Protein AF-A0A2N1J7S9-F1 (afdb_monomer_lite)

Structure (mmCIF, N/CA/C/O backbone):
data_AF-A0A2N1J7S9-F1
#
_entry.id   AF-A0A2N1J7S9-F1
#
loop_
_atom_site.group_PDB
_atom_site.id
_atom_site.type_symbol
_atom_site.label_atom_id
_atom_site.label_alt_id
_atom_site.label_comp_id
_atom_site.label_asym_id
_atom_site.label_entity_id
_atom_site.label_seq_id
_atom_site.pdbx_PDB_ins_code
_atom_site.Cartn_x
_atom_site.Cartn_y
_atom_site.Cartn_z
_atom_site.occupancy
_atom_site.B_iso_or_equiv
_atom_site.auth_seq_id
_atom_site.auth_comp_id
_atom_site.auth_asym_id
_atom_site.auth_atom_id
_atom_site.pdbx_PDB_model_num
ATOM 1 N N . MET A 1 1 ? 6.006 -34.237 -59.323 1.00 45.25 1 MET A N 1
ATOM 2 C CA . MET A 1 1 ? 7.052 -34.774 -60.222 1.00 45.25 1 MET A CA 1
ATOM 3 C C . MET A 1 1 ? 7.988 -35.596 -59.354 1.00 45.25 1 MET A C 1
ATOM 5 O O . MET A 1 1 ? 8.296 -35.126 -58.267 1.00 45.25 1 MET A O 1
ATOM 9 N N . ALA A 1 2 ? 8.337 -36.825 -59.742 1.00 52.19 2 ALA A N 1
ATOM 10 C CA . ALA A 1 2 ? 9.244 -37.652 -58.941 1.00 52.19 2 ALA A CA 1
ATOM 11 C C . ALA A 1 2 ? 10.656 -37.026 -58.935 1.00 52.19 2 ALA A C 1
ATOM 13 O O . ALA A 1 2 ? 11.060 -36.474 -59.962 1.00 52.19 2 ALA A O 1
ATOM 14 N N . PRO A 1 3 ? 11.385 -37.046 -57.806 1.00 61.94 3 PRO A N 1
ATOM 15 C CA . PRO A 1 3 ? 12.729 -36.487 -57.740 1.00 61.94 3 PRO A CA 1
ATOM 16 C C . PRO A 1 3 ? 13.705 -37.330 -58.575 1.00 61.94 3 PRO A C 1
ATOM 18 O O . PRO A 1 3 ? 14.007 -38.477 -58.247 1.00 61.94 3 PRO A O 1
ATOM 21 N N . VAL A 1 4 ? 14.207 -36.735 -59.658 1.00 64.50 4 VAL A N 1
ATOM 22 C CA . VAL A 1 4 ? 15.243 -37.306 -60.527 1.00 64.50 4 VAL A CA 1
ATOM 23 C C . VAL A 1 4 ? 16.607 -37.095 -59.864 1.00 64.50 4 VAL A C 1
ATOM 25 O O . VAL A 1 4 ? 16.929 -35.988 -59.425 1.00 64.50 4 VAL A O 1
ATOM 28 N N . CYS A 1 5 ? 17.459 -38.120 -59.817 1.00 63.97 5 CYS A N 1
ATOM 29 C CA . CYS A 1 5 ? 18.820 -37.948 -59.309 1.00 63.97 5 CYS A CA 1
ATOM 30 C C . CYS A 1 5 ? 19.650 -37.037 -60.236 1.00 63.97 5 CYS A C 1
ATOM 32 O O . CYS A 1 5 ? 19.881 -37.380 -61.393 1.00 63.97 5 CYS A O 1
ATOM 34 N N . ALA A 1 6 ? 20.197 -35.934 -59.714 1.00 65.69 6 ALA A N 1
ATOM 35 C CA . ALA A 1 6 ? 21.016 -34.990 -60.488 1.00 65.69 6 ALA A CA 1
ATOM 36 C C . ALA A 1 6 ? 22.313 -35.589 -61.079 1.00 65.69 6 ALA A C 1
ATOM 38 O O . ALA A 1 6 ? 22.906 -34.998 -61.975 1.00 65.69 6 ALA A O 1
ATOM 39 N N . VAL A 1 7 ? 22.762 -36.751 -60.587 1.00 68.12 7 VAL A N 1
ATOM 40 C CA . VAL A 1 7 ? 24.029 -37.381 -61.004 1.00 68.12 7 VAL A CA 1
ATOM 41 C C . VAL A 1 7 ? 23.832 -38.458 -62.073 1.00 68.12 7 VAL A C 1
ATOM 43 O O . VAL A 1 7 ? 24.660 -38.584 -62.967 1.00 68.12 7 VAL A O 1
ATOM 46 N N . CYS A 1 8 ? 22.762 -39.252 -61.989 1.00 73.56 8 CYS A N 1
ATOM 47 C CA . CYS A 1 8 ? 22.524 -40.368 -62.919 1.00 73.56 8 CYS A CA 1
ATOM 48 C C . CYS A 1 8 ? 21.220 -40.251 -63.715 1.00 73.56 8 CYS A C 1
ATOM 50 O O . CYS A 1 8 ? 20.930 -41.122 -64.529 1.00 73.56 8 CYS A O 1
ATOM 52 N N . SER A 1 9 ? 20.443 -39.190 -63.484 1.00 72.12 9 SER A N 1
ATOM 53 C CA . SER A 1 9 ? 19.194 -38.881 -64.187 1.00 72.12 9 SER A CA 1
ATOM 54 C C . SER A 1 9 ? 18.124 -39.980 -64.113 1.00 72.12 9 SER A C 1
ATOM 56 O O . SER A 1 9 ? 17.222 -40.007 -64.943 1.00 72.12 9 SER A O 1
ATOM 58 N N . GLN A 1 10 ? 18.216 -40.882 -63.128 1.00 69.69 10 GLN A N 1
ATOM 59 C CA . GLN A 1 10 ? 17.237 -41.945 -62.889 1.00 69.69 10 GLN A CA 1
ATOM 60 C C . GLN A 1 10 ? 16.276 -41.596 -61.743 1.00 69.69 10 GLN A C 1
ATOM 62 O O . GLN A 1 10 ? 16.668 -40.967 -60.753 1.00 69.69 10 GLN A O 1
ATOM 67 N N . ASP A 1 11 ? 15.030 -42.059 -61.875 1.00 62.91 11 ASP A N 1
ATOM 68 C CA . ASP A 1 11 ? 13.913 -41.858 -60.937 1.00 62.91 11 ASP A CA 1
ATOM 69 C C . ASP A 1 11 ? 13.954 -42.864 -59.774 1.00 62.91 11 ASP A C 1
ATOM 71 O O . ASP A 1 11 ? 13.048 -43.673 -59.579 1.00 62.91 11 ASP A O 1
ATOM 75 N N . THR A 1 12 ? 15.054 -42.877 -59.018 1.00 61.03 12 THR A N 1
ATOM 76 C CA . THR A 1 12 ? 15.323 -43.921 -58.008 1.00 61.03 12 THR A CA 1
ATOM 77 C C . THR A 1 12 ? 15.793 -43.364 -56.661 1.00 61.03 12 THR A C 1
ATOM 79 O O . THR A 1 12 ? 16.623 -43.976 -55.975 1.00 61.03 12 THR A O 1
ATOM 82 N N . VAL A 1 13 ? 15.304 -42.181 -56.289 1.00 60.56 13 VAL A N 1
ATOM 83 C CA . VAL A 1 13 ? 15.578 -41.545 -54.993 1.00 60.56 13 VAL A CA 1
ATOM 84 C C . VAL A 1 13 ? 14.609 -42.099 -53.944 1.00 60.56 13 VAL A C 1
ATOM 86 O O . VAL A 1 13 ? 13.396 -42.053 -54.131 1.00 60.56 13 VAL A O 1
ATOM 89 N N . GLN A 1 14 ? 15.144 -42.662 -52.858 1.00 61.88 14 GLN A N 1
ATOM 90 C CA . GLN A 1 14 ? 14.356 -43.134 -51.716 1.00 61.88 14 GLN A CA 1
ATOM 91 C C . GLN A 1 14 ? 14.731 -42.329 -50.470 1.00 61.88 14 GLN A C 1
ATOM 93 O O . GLN A 1 14 ? 15.914 -42.200 -50.143 1.00 61.88 14 GLN A O 1
ATOM 98 N N . GLY A 1 15 ? 13.718 -41.822 -49.765 1.00 57.06 15 GLY A N 1
ATOM 99 C CA . GLY A 1 15 ? 13.907 -41.083 -48.521 1.00 57.06 15 GLY A CA 1
ATOM 100 C C . GLY A 1 15 ? 14.372 -41.994 -47.392 1.00 57.06 15 GLY A C 1
ATOM 101 O O . GLY A 1 15 ? 13.702 -42.967 -47.030 1.00 57.06 15 GLY A O 1
ATOM 102 N N . ALA A 1 16 ? 15.534 -41.692 -46.811 1.00 57.06 16 ALA A N 1
ATOM 103 C CA . ALA A 1 16 ? 16.027 -42.415 -45.651 1.00 57.06 16 ALA A CA 1
ATOM 104 C C . ALA A 1 16 ? 15.299 -41.915 -44.393 1.00 57.06 16 ALA A C 1
ATOM 106 O O . ALA A 1 16 ? 15.717 -40.952 -43.750 1.00 57.06 16 ALA A O 1
ATOM 107 N N . ALA A 1 17 ? 14.240 -42.628 -43.997 1.00 50.16 17 ALA A N 1
ATOM 108 C CA . ALA A 1 17 ? 13.321 -42.285 -42.900 1.00 50.16 17 ALA A CA 1
ATOM 109 C C . ALA A 1 17 ? 13.962 -41.983 -41.523 1.00 50.16 17 ALA A C 1
ATOM 111 O O . ALA A 1 17 ? 13.269 -41.561 -40.605 1.00 50.16 17 ALA A O 1
ATOM 112 N N . LYS A 1 18 ? 15.271 -42.206 -41.340 1.00 49.00 18 LYS A N 1
ATOM 113 C CA . LYS A 1 18 ? 15.984 -41.940 -40.079 1.00 49.00 18 LYS A CA 1
ATOM 114 C C . LYS A 1 18 ? 16.876 -40.693 -40.082 1.00 49.00 18 LYS A C 1
ATOM 116 O O . LYS A 1 18 ? 17.406 -40.377 -39.021 1.00 49.00 18 LYS A O 1
ATOM 121 N N . LYS A 1 19 ? 17.094 -40.010 -41.215 1.00 49.78 19 LYS A N 1
ATOM 122 C CA . LYS A 1 19 ? 18.044 -38.875 -41.288 1.00 49.78 19 LYS A CA 1
ATOM 123 C C . LYS A 1 19 ? 17.626 -37.703 -42.193 1.00 49.78 19 LYS A C 1
ATOM 125 O O . LYS A 1 19 ? 18.483 -36.872 -42.462 1.00 49.78 19 LYS A O 1
ATOM 130 N N . GLY A 1 20 ? 16.385 -37.640 -42.682 1.00 53.03 20 GLY A N 1
ATOM 131 C CA . GLY A 1 20 ? 15.904 -36.540 -43.551 1.00 53.03 20 GLY A CA 1
ATOM 132 C C . GLY A 1 20 ? 16.507 -36.513 -44.965 1.00 53.03 20 GLY A C 1
ATOM 133 O O . GLY A 1 20 ? 15.949 -35.946 -45.889 1.00 53.03 20 GLY A O 1
ATOM 134 N N . ALA A 1 21 ? 17.612 -37.221 -45.189 1.00 59.00 21 ALA A N 1
ATOM 135 C CA . ALA A 1 21 ? 18.292 -37.233 -46.471 1.00 59.00 21 ALA A CA 1
ATOM 136 C C . ALA A 1 21 ? 17.654 -38.182 -47.501 1.00 59.00 21 ALA A C 1
ATOM 138 O O . ALA A 1 21 ? 17.537 -39.394 -47.279 1.00 59.00 21 ALA A O 1
ATOM 139 N N . ASP A 1 22 ? 17.372 -37.634 -48.678 1.00 66.69 22 ASP A N 1
ATOM 140 C CA . ASP A 1 22 ? 17.048 -38.375 -49.890 1.00 66.69 22 ASP A CA 1
ATOM 141 C C . ASP A 1 22 ? 18.330 -38.912 -50.548 1.00 66.69 22 ASP A C 1
ATOM 143 O O . ASP A 1 22 ? 19.275 -38.169 -50.834 1.00 66.69 22 ASP A O 1
ATOM 147 N N . VAL A 1 23 ? 18.395 -40.227 -50.785 1.00 68.12 23 VAL A N 1
ATOM 148 C CA . VAL A 1 23 ? 19.580 -40.879 -51.369 1.00 68.12 23 VAL A CA 1
ATOM 149 C C . VAL A 1 23 ? 19.189 -41.657 -52.618 1.00 68.12 23 VAL A C 1
ATOM 151 O O . VAL A 1 23 ? 18.221 -42.420 -52.629 1.00 68.12 23 VAL A O 1
ATOM 154 N N . CYS A 1 24 ? 19.967 -41.495 -53.689 1.00 74.81 24 CYS A N 1
ATOM 155 C CA . CYS A 1 24 ? 19.794 -42.303 -54.889 1.00 74.81 24 CYS A CA 1
ATOM 156 C C . CYS A 1 24 ? 20.231 -43.750 -54.629 1.00 74.81 24 CYS A C 1
ATOM 158 O O . CYS A 1 24 ? 21.374 -44.011 -54.254 1.00 74.81 24 CYS A O 1
ATOM 160 N N . THR A 1 25 ? 19.343 -44.706 -54.885 1.00 71.38 25 THR A N 1
ATOM 161 C CA . THR A 1 25 ? 19.611 -46.136 -54.651 1.00 71.38 25 THR A CA 1
ATOM 162 C C . THR A 1 25 ? 20.641 -46.740 -55.614 1.00 71.38 25 THR A C 1
ATOM 164 O O . THR A 1 25 ? 21.247 -47.758 -55.288 1.00 71.38 25 THR A O 1
ATOM 167 N N . VAL A 1 26 ? 20.894 -46.095 -56.759 1.00 72.81 26 VAL A N 1
ATOM 168 C CA . VAL A 1 26 ? 21.809 -46.590 -57.803 1.00 72.81 26 VAL A CA 1
ATOM 169 C C . VAL A 1 26 ? 23.234 -46.074 -57.602 1.00 72.81 26 VAL A C 1
ATOM 171 O O . VAL A 1 26 ? 24.173 -46.861 -57.518 1.00 72.81 26 VAL A O 1
ATOM 174 N N . CYS A 1 27 ? 23.419 -44.757 -57.485 1.00 71.25 27 CYS A N 1
ATOM 175 C CA . CYS A 1 27 ? 24.753 -44.152 -57.370 1.00 71.25 27 CYS A CA 1
ATOM 176 C C . CYS A 1 27 ? 25.134 -43.733 -55.942 1.00 71.25 27 CYS A C 1
ATOM 178 O O . CYS A 1 27 ? 26.235 -43.232 -55.732 1.00 71.25 27 CYS A O 1
ATOM 180 N N . LYS A 1 28 ? 24.238 -43.918 -54.959 1.00 69.00 28 LYS A N 1
ATOM 181 C CA . LYS A 1 28 ? 24.407 -43.507 -53.551 1.00 69.00 28 LYS A CA 1
ATOM 182 C C . LYS A 1 28 ? 24.699 -42.016 -53.341 1.00 69.00 28 LYS A C 1
ATOM 184 O O . LYS A 1 28 ? 25.096 -41.620 -52.247 1.00 69.00 28 LYS A O 1
ATOM 189 N N . ALA A 1 29 ? 24.486 -41.185 -54.360 1.00 62.78 29 ALA A N 1
ATOM 190 C CA . ALA A 1 29 ? 24.597 -39.741 -54.228 1.00 62.78 29 ALA A CA 1
ATOM 191 C C . ALA A 1 29 ? 23.461 -39.210 -53.340 1.00 62.78 29 ALA A C 1
ATOM 193 O O . ALA A 1 29 ? 22.297 -39.581 -53.520 1.00 62.78 29 ALA A O 1
ATOM 194 N N . LEU A 1 30 ? 23.822 -38.347 -52.389 1.00 59.28 30 LEU A N 1
ATOM 195 C CA . LEU A 1 30 ? 22.884 -37.576 -51.579 1.00 59.28 30 LEU A CA 1
ATOM 196 C C . LEU A 1 30 ? 22.210 -36.525 -52.464 1.00 59.28 30 LEU A C 1
ATOM 198 O O . LEU A 1 30 ? 22.885 -35.668 -53.035 1.00 59.28 30 LEU A O 1
ATOM 202 N N . ALA A 1 31 ? 20.886 -36.588 -52.571 1.00 57.75 31 ALA A N 1
ATOM 203 C CA . ALA A 1 31 ? 20.094 -35.515 -53.143 1.00 57.75 31 ALA A CA 1
ATOM 204 C C . ALA A 1 31 ? 19.929 -34.446 -52.054 1.00 57.75 31 ALA A C 1
ATOM 206 O O . ALA A 1 31 ? 19.058 -34.535 -51.196 1.00 57.75 31 ALA A O 1
ATOM 207 N N . ILE A 1 32 ? 20.830 -33.464 -52.035 1.00 51.41 32 ILE A N 1
ATOM 208 C CA . ILE A 1 32 ? 20.761 -32.337 -51.098 1.00 51.41 32 ILE A CA 1
ATOM 209 C C . ILE A 1 32 ? 19.717 -31.357 -51.636 1.00 51.41 32 ILE A C 1
ATOM 211 O O . ILE A 1 32 ? 20.071 -30.388 -52.291 1.00 51.41 32 ILE A O 1
ATOM 215 N N . ASN A 1 33 ? 18.441 -31.648 -51.405 1.00 51.12 33 ASN A N 1
ATOM 216 C CA . ASN A 1 33 ? 17.328 -30.718 -51.594 1.00 51.12 33 ASN A CA 1
ATOM 217 C C . ASN A 1 33 ? 16.344 -30.877 -50.421 1.00 51.12 33 ASN A C 1
ATOM 219 O O . ASN A 1 33 ? 15.156 -31.091 -50.629 1.00 51.12 33 ASN A O 1
ATOM 223 N N . GLU A 1 34 ? 16.829 -30.808 -49.180 1.00 45.34 34 GLU A N 1
ATOM 224 C CA . GLU A 1 34 ? 15.940 -30.418 -48.083 1.00 45.34 34 GLU A CA 1
ATOM 225 C C . GLU A 1 34 ? 15.870 -28.889 -48.100 1.00 45.34 34 GLU A C 1
ATOM 227 O O . GLU A 1 34 ? 16.787 -28.193 -47.654 1.00 45.34 34 GLU A O 1
ATOM 232 N N . GLU A 1 35 ? 14.780 -28.359 -48.658 1.00 45.62 35 GLU A N 1
ATOM 233 C CA . GLU A 1 35 ? 14.255 -27.085 -48.181 1.00 45.62 35 GLU A CA 1
ATOM 234 C C . GLU A 1 35 ? 14.027 -27.270 -46.677 1.00 45.62 35 GLU A C 1
ATOM 236 O O . GLU A 1 35 ? 13.203 -28.082 -46.266 1.00 45.62 35 GLU A O 1
ATOM 241 N N . LEU A 1 36 ? 14.821 -26.591 -45.842 1.00 42.03 36 LEU A N 1
ATOM 242 C CA . LEU A 1 36 ? 14.521 -26.530 -44.418 1.00 42.03 36 LEU A CA 1
ATOM 243 C C . LEU A 1 36 ? 13.107 -25.962 -44.283 1.00 42.03 36 LEU A C 1
ATOM 245 O O . LEU A 1 36 ? 12.890 -24.808 -44.655 1.00 42.03 36 LEU A O 1
ATOM 249 N N . ASP A 1 37 ? 12.190 -26.762 -43.739 1.00 40.94 37 ASP A N 1
ATOM 250 C CA . ASP A 1 37 ? 10.843 -26.359 -43.339 1.00 40.94 37 ASP A CA 1
ATOM 251 C C . ASP A 1 37 ? 10.923 -25.206 -42.322 1.00 40.94 37 ASP A C 1
ATOM 253 O O . ASP A 1 37 ? 10.862 -25.381 -41.103 1.00 40.94 37 ASP A O 1
ATOM 257 N N . ALA A 1 38 ? 11.095 -23.985 -42.819 1.00 37.75 38 ALA A N 1
ATOM 258 C CA . ALA A 1 38 ? 10.761 -22.781 -42.089 1.00 37.75 38 ALA A CA 1
ATOM 259 C C . ALA A 1 38 ? 9.232 -22.640 -42.151 1.00 37.75 38 ALA A C 1
ATOM 261 O O . ALA A 1 38 ? 8.673 -22.693 -43.249 1.00 37.75 38 ALA A O 1
ATOM 262 N N . PRO A 1 39 ? 8.529 -22.461 -41.018 1.00 41.94 39 PRO A N 1
ATOM 263 C CA . PRO A 1 39 ? 7.081 -22.318 -41.034 1.00 41.94 39 PRO A CA 1
ATOM 264 C C . PRO A 1 39 ? 6.690 -21.101 -41.883 1.00 41.94 39 PRO A C 1
ATOM 266 O O . PRO A 1 39 ? 7.029 -19.954 -41.577 1.00 41.94 39 PRO A O 1
ATOM 269 N N . TYR A 1 40 ? 6.007 -21.396 -42.985 1.00 41.09 40 TYR A N 1
ATOM 270 C CA . TYR A 1 40 ? 5.512 -20.457 -43.979 1.00 41.09 40 TYR A CA 1
ATOM 271 C C . TYR A 1 40 ? 4.341 -19.669 -43.380 1.00 41.09 40 TYR A C 1
ATOM 273 O O . TYR A 1 40 ? 3.209 -20.125 -43.423 1.00 41.09 40 TYR A O 1
ATOM 281 N N . ASP A 1 41 ? 4.641 -18.525 -42.760 1.00 39.62 41 ASP A N 1
ATOM 282 C CA . ASP A 1 41 ? 3.707 -17.399 -42.560 1.00 39.62 41 ASP A CA 1
ATOM 283 C C . ASP A 1 41 ? 4.458 -16.110 -42.156 1.00 39.62 41 ASP A C 1
ATOM 285 O O . ASP A 1 41 ? 4.021 -15.303 -41.336 1.00 39.62 41 ASP A O 1
ATOM 289 N N . ALA A 1 42 ? 5.627 -15.876 -42.758 1.00 38.09 42 ALA A N 1
ATOM 290 C CA . ALA A 1 42 ? 6.239 -14.554 -42.767 1.00 38.09 42 ALA A CA 1
ATOM 291 C C . ALA A 1 42 ? 5.967 -13.926 -44.133 1.00 38.09 42 ALA A C 1
ATOM 293 O O . ALA A 1 42 ? 6.675 -14.185 -45.106 1.00 38.09 42 ALA A O 1
ATOM 294 N N . ALA A 1 43 ? 4.915 -13.107 -44.198 1.00 36.12 43 ALA A N 1
ATOM 295 C CA . ALA A 1 43 ? 4.695 -12.176 -45.294 1.00 36.12 43 ALA A CA 1
ATOM 296 C C . ALA A 1 43 ? 6.033 -11.551 -45.709 1.00 36.12 43 ALA A C 1
ATOM 298 O O . ALA A 1 43 ? 6.778 -11.073 -44.850 1.00 36.12 43 ALA A O 1
ATOM 299 N N . ALA A 1 44 ? 6.318 -11.599 -47.012 1.00 40.03 44 ALA A N 1
ATOM 300 C CA . ALA A 1 44 ? 7.520 -11.097 -47.659 1.00 40.03 44 ALA A CA 1
ATOM 301 C C . ALA A 1 44 ? 7.909 -9.700 -47.147 1.00 40.03 44 ALA A C 1
ATOM 303 O O . ALA A 1 44 ? 7.550 -8.668 -47.709 1.00 40.03 44 ALA A O 1
ATOM 304 N N . THR A 1 45 ? 8.683 -9.663 -46.070 1.00 39.16 45 THR A N 1
ATOM 305 C CA . THR A 1 45 ? 9.473 -8.509 -45.685 1.00 39.16 45 THR A CA 1
ATOM 306 C C . THR A 1 45 ? 10.768 -8.712 -46.430 1.00 39.16 45 THR A C 1
ATOM 308 O O . THR A 1 45 ? 11.610 -9.509 -46.025 1.00 39.16 45 THR A O 1
ATOM 311 N N . ALA A 1 46 ? 10.866 -8.062 -47.590 1.00 38.12 46 ALA A N 1
ATOM 312 C CA . ALA A 1 46 ? 12.084 -8.004 -48.373 1.00 38.12 46 ALA A CA 1
ATOM 313 C C . ALA A 1 46 ? 13.265 -7.770 -47.422 1.00 38.12 46 ALA A C 1
ATOM 315 O O . ALA A 1 46 ? 13.372 -6.709 -46.799 1.00 38.12 46 ALA A O 1
ATOM 316 N N . ALA A 1 47 ? 14.120 -8.784 -47.266 1.00 40.06 47 ALA A N 1
ATOM 317 C CA . ALA A 1 47 ? 15.407 -8.590 -46.631 1.00 40.06 47 ALA A CA 1
ATOM 318 C C . ALA A 1 47 ? 16.083 -7.442 -47.395 1.00 40.06 47 ALA A C 1
ATOM 320 O O . ALA A 1 47 ? 16.116 -7.489 -48.630 1.00 40.06 47 ALA A O 1
ATOM 321 N N . PRO A 1 48 ? 16.554 -6.376 -46.721 1.00 43.94 48 PRO A N 1
ATOM 322 C CA . PRO A 1 48 ? 17.218 -5.301 -47.436 1.00 43.94 48 PRO A CA 1
ATOM 323 C C . PRO A 1 48 ? 18.397 -5.916 -48.204 1.00 43.94 48 PRO A C 1
ATOM 325 O O . PRO A 1 48 ? 19.097 -6.762 -47.634 1.00 43.94 48 PRO A O 1
ATOM 328 N N . PRO A 1 49 ? 18.605 -5.552 -49.482 1.00 51.94 49 PRO A N 1
ATOM 329 C CA . PRO A 1 49 ? 19.681 -6.126 -50.274 1.00 51.94 49 PRO A CA 1
ATOM 330 C C . PRO A 1 49 ? 20.998 -5.941 -49.520 1.00 51.94 49 PRO A C 1
ATOM 332 O O . PRO A 1 49 ? 21.283 -4.860 -48.993 1.00 51.94 49 PRO A O 1
ATOM 335 N N . PHE A 1 50 ? 21.781 -7.017 -49.417 1.00 43.41 50 PHE A N 1
ATOM 336 C CA . PHE A 1 50 ? 23.119 -6.932 -48.851 1.00 43.41 50 PHE A CA 1
ATOM 337 C C . PHE A 1 50 ? 23.897 -5.869 -49.638 1.00 43.41 50 PHE A C 1
ATOM 339 O O . PHE A 1 50 ? 23.983 -5.978 -50.863 1.00 43.41 50 PHE A O 1
ATOM 346 N N . PRO A 1 51 ? 24.447 -4.838 -48.973 1.00 50.41 51 PRO A N 1
ATOM 347 C CA . PRO A 1 51 ? 25.135 -3.770 -49.675 1.00 50.41 51 PRO A CA 1
ATOM 348 C C . PRO A 1 51 ? 26.364 -4.337 -50.379 1.00 50.41 51 PRO A C 1
ATOM 350 O O . PRO A 1 51 ? 27.168 -5.046 -49.759 1.00 50.41 51 PRO A O 1
ATOM 353 N N . THR A 1 52 ? 26.487 -4.020 -51.666 1.00 55.22 52 THR A N 1
ATOM 354 C CA . THR A 1 52 ? 27.618 -4.418 -52.511 1.00 55.22 52 THR A CA 1
ATOM 355 C C . THR A 1 52 ? 28.926 -3.821 -51.977 1.00 55.22 52 THR A C 1
ATOM 357 O O . THR A 1 52 ? 28.931 -2.815 -51.262 1.00 55.22 52 THR A O 1
ATOM 360 N N . ASP A 1 53 ? 30.074 -4.415 -52.314 1.00 51.09 53 ASP A N 1
ATOM 361 C CA . ASP A 1 53 ? 31.382 -3.945 -51.826 1.00 51.09 53 ASP A CA 1
ATOM 362 C C . ASP A 1 53 ? 31.708 -2.493 -52.230 1.00 51.09 53 ASP A C 1
ATOM 364 O O . ASP A 1 53 ? 32.483 -1.821 -51.546 1.00 51.09 53 ASP A O 1
ATOM 368 N N . ALA A 1 54 ? 31.075 -1.972 -53.286 1.00 49.94 54 ALA A N 1
ATOM 369 C CA . ALA A 1 54 ? 31.150 -0.562 -53.669 1.00 49.94 54 ALA A CA 1
ATOM 370 C C . ALA A 1 54 ? 30.408 0.355 -52.674 1.00 49.94 54 ALA A C 1
ATOM 372 O O . ALA A 1 54 ? 30.936 1.392 -52.272 1.00 49.94 54 ALA A O 1
ATOM 373 N N . GLU A 1 55 ? 29.232 -0.058 -52.191 1.00 51.09 55 GLU A N 1
ATOM 374 C CA . GLU A 1 55 ? 28.476 0.660 -51.156 1.00 51.09 55 GLU A CA 1
ATOM 375 C C . GLU A 1 55 ? 29.136 0.558 -49.776 1.00 51.09 55 GLU A C 1
ATOM 377 O O . GLU A 1 55 ? 29.063 1.496 -48.983 1.00 51.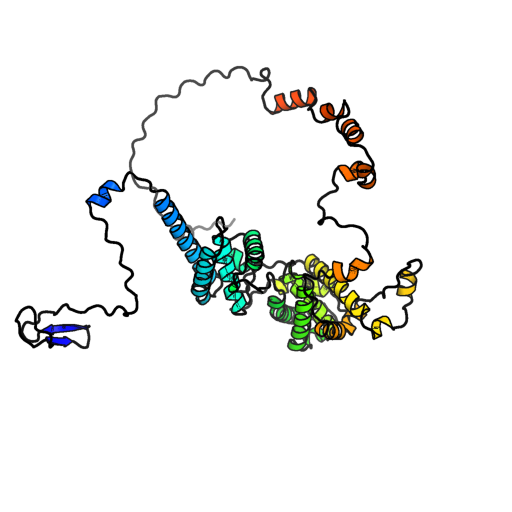09 55 GLU A O 1
ATOM 382 N N . ARG A 1 56 ? 29.827 -0.551 -49.477 1.00 52.69 56 ARG A N 1
ATOM 383 C CA . ARG A 1 56 ? 30.600 -0.698 -48.230 1.00 52.69 56 ARG A CA 1
ATOM 384 C C . ARG A 1 56 ? 31.764 0.289 -48.146 1.00 52.69 56 ARG A C 1
ATOM 386 O O . ARG A 1 56 ? 32.015 0.821 -47.069 1.00 52.69 56 ARG A O 1
ATOM 393 N N . ARG A 1 57 ? 32.433 0.586 -49.266 1.00 49.72 57 ARG A N 1
ATOM 394 C CA . ARG A 1 57 ? 33.585 1.509 -49.305 1.00 49.72 57 ARG A CA 1
ATOM 395 C C . ARG A 1 57 ? 33.188 2.985 -49.171 1.00 49.72 57 ARG A C 1
ATOM 397 O O . ARG A 1 57 ? 33.950 3.756 -48.599 1.00 49.72 57 ARG A O 1
ATOM 404 N N . LEU A 1 58 ? 31.983 3.370 -49.603 1.00 49.56 58 LEU A N 1
ATOM 405 C CA . LEU A 1 58 ? 31.440 4.732 -49.435 1.00 49.56 58 LEU A CA 1
ATOM 406 C C . LEU A 1 58 ? 30.909 5.020 -48.014 1.00 49.56 58 LEU A C 1
ATOM 408 O O . LEU A 1 58 ? 30.788 6.179 -47.619 1.00 49.56 58 LEU A O 1
ATOM 412 N N . ARG A 1 59 ? 30.625 3.985 -47.211 1.00 50.12 59 ARG A N 1
ATOM 413 C CA . ARG A 1 59 ? 30.026 4.116 -45.865 1.00 50.12 59 ARG A CA 1
ATOM 414 C C . ARG A 1 59 ? 30.982 4.575 -44.762 1.00 50.12 59 ARG A C 1
ATOM 416 O O . ARG A 1 59 ? 30.522 4.836 -43.654 1.00 50.12 59 ARG A O 1
ATOM 423 N N . HIS A 1 60 ? 32.282 4.704 -45.025 1.00 50.25 60 HIS A N 1
ATOM 424 C CA . HIS A 1 60 ? 33.242 5.084 -43.983 1.00 50.25 60 HIS A CA 1
ATOM 425 C C . HIS A 1 60 ? 33.260 6.585 -43.639 1.00 50.25 60 HIS A C 1
ATOM 427 O O . HIS A 1 60 ? 33.850 6.943 -42.621 1.00 50.25 60 HIS A O 1
ATOM 433 N N . HIS A 1 61 ? 32.585 7.455 -44.407 1.00 48.00 61 HIS A N 1
ATOM 434 C CA . HIS A 1 61 ? 32.705 8.912 -44.218 1.00 48.00 61 HIS A CA 1
ATOM 435 C C . HIS A 1 61 ? 31.406 9.727 -44.180 1.00 48.00 61 HIS A C 1
ATOM 437 O O . HIS A 1 61 ? 31.477 10.936 -43.974 1.00 48.00 61 HIS A O 1
ATOM 443 N N . VAL A 1 62 ? 30.224 9.116 -44.288 1.00 48.47 62 VAL A N 1
ATOM 444 C CA . VAL A 1 62 ? 28.962 9.846 -44.089 1.00 48.47 62 VAL A CA 1
ATOM 445 C C . VAL A 1 62 ? 28.315 9.355 -42.804 1.00 48.47 62 VAL A C 1
ATOM 447 O O . VAL A 1 62 ? 27.647 8.323 -42.774 1.00 48.47 62 VAL A O 1
ATOM 450 N N . TYR A 1 63 ? 28.545 10.091 -41.717 1.00 55.50 63 TYR A N 1
ATOM 451 C CA . TYR A 1 63 ? 27.730 9.977 -40.514 1.00 55.50 63 TYR A CA 1
ATOM 452 C C . TYR A 1 63 ? 26.304 10.404 -40.880 1.00 55.50 63 TYR A C 1
ATOM 454 O O . TYR A 1 63 ? 25.966 11.585 -40.843 1.00 55.50 63 TYR A O 1
ATOM 462 N N . ASP A 1 64 ? 25.470 9.452 -41.293 1.00 71.06 64 ASP A N 1
ATOM 463 C CA . ASP A 1 64 ? 24.044 9.705 -41.441 1.00 71.06 64 ASP A CA 1
ATOM 464 C C . ASP A 1 64 ? 23.429 9.775 -40.040 1.00 71.06 64 ASP A C 1
ATOM 466 O O . ASP A 1 64 ? 23.216 8.761 -39.365 1.00 71.06 64 ASP A O 1
ATOM 470 N N . ALA A 1 65 ? 23.168 11.003 -39.593 1.00 68.19 65 ALA A N 1
ATOM 471 C CA . ALA A 1 65 ? 22.562 11.282 -38.301 1.00 68.19 65 ALA A CA 1
ATOM 472 C C . ALA A 1 65 ? 21.212 10.559 -38.126 1.00 68.19 65 ALA A C 1
ATOM 474 O O . ALA A 1 65 ? 20.873 10.174 -37.005 1.00 68.19 65 ALA A O 1
ATOM 475 N N . ALA A 1 66 ? 20.462 10.316 -39.211 1.00 69.81 66 ALA A N 1
ATOM 476 C CA . ALA A 1 66 ? 19.200 9.583 -39.160 1.00 69.81 66 ALA A CA 1
ATOM 477 C C . ALA A 1 66 ? 19.431 8.086 -38.897 1.00 69.81 66 ALA A C 1
ATOM 479 O O . ALA A 1 66 ? 18.838 7.524 -37.971 1.00 69.81 66 ALA A O 1
ATOM 480 N N . SER A 1 67 ? 20.355 7.456 -39.627 1.00 73.06 67 SER A N 1
ATOM 481 C CA . SER A 1 67 ? 20.763 6.064 -39.388 1.00 73.06 67 SER A CA 1
ATOM 482 C C . SER A 1 67 ? 21.384 5.862 -38.000 1.00 73.06 67 SER A C 1
ATOM 484 O O . SER A 1 67 ? 21.071 4.882 -37.319 1.00 73.06 67 SER A O 1
ATOM 486 N N . ALA A 1 68 ? 22.209 6.803 -37.528 1.00 73.06 68 ALA A N 1
ATOM 487 C CA . ALA A 1 68 ? 22.785 6.774 -36.183 1.00 73.06 68 ALA A CA 1
ATOM 488 C C . ALA A 1 68 ? 21.703 6.892 -35.094 1.00 73.06 68 ALA A C 1
ATOM 490 O O . ALA A 1 68 ? 21.739 6.155 -34.104 1.00 73.06 68 ALA A O 1
ATOM 491 N N . LYS A 1 69 ? 20.697 7.754 -35.298 1.00 76.75 69 LYS A N 1
ATOM 492 C CA . LYS A 1 69 ? 19.540 7.898 -34.402 1.00 76.75 69 LYS A CA 1
ATOM 493 C C . LYS A 1 69 ? 18.705 6.617 -34.349 1.00 76.75 69 LYS A C 1
ATOM 495 O O . LYS A 1 69 ? 18.401 6.144 -33.256 1.00 76.75 69 LYS A O 1
ATOM 500 N N . LEU A 1 70 ? 18.392 6.010 -35.496 1.00 78.50 70 LEU A N 1
ATOM 501 C CA . LEU A 1 70 ? 17.654 4.741 -35.569 1.00 78.50 70 LEU A CA 1
ATOM 502 C C . LEU A 1 70 ? 18.423 3.585 -34.913 1.00 78.50 70 LEU A C 1
ATOM 504 O O . LEU A 1 70 ? 17.845 2.806 -34.153 1.00 78.50 70 LEU A O 1
ATOM 508 N N . ALA A 1 71 ? 19.734 3.493 -35.148 1.00 77.44 71 ALA A N 1
ATOM 509 C CA . ALA A 1 71 ? 20.590 2.514 -34.483 1.00 77.44 71 ALA A CA 1
ATOM 510 C C . ALA A 1 71 ? 20.628 2.732 -32.960 1.00 77.44 71 ALA A C 1
ATOM 512 O O . ALA A 1 71 ? 20.584 1.762 -32.201 1.00 77.44 71 ALA A O 1
ATOM 513 N N . GLY A 1 72 ? 20.655 3.989 -32.505 1.00 82.12 72 GLY A N 1
ATOM 514 C CA . GLY A 1 72 ? 20.557 4.355 -31.092 1.00 82.12 72 GLY A CA 1
ATOM 515 C C . GLY A 1 72 ? 19.252 3.883 -30.445 1.00 82.12 72 GLY A C 1
ATOM 516 O O . GLY A 1 72 ? 19.291 3.234 -29.400 1.00 82.12 72 GLY A O 1
ATOM 517 N N . VAL A 1 73 ? 18.110 4.121 -31.102 1.00 81.56 73 VAL A N 1
ATOM 518 C CA . VAL A 1 73 ? 16.786 3.666 -30.637 1.00 81.56 73 VAL A CA 1
ATOM 519 C C . VAL A 1 73 ? 16.723 2.139 -30.548 1.00 81.56 73 VAL A C 1
ATOM 521 O O . VAL A 1 73 ? 16.306 1.607 -29.520 1.00 81.56 73 VAL A O 1
ATOM 524 N N . ARG A 1 74 ? 17.214 1.418 -31.567 1.00 84.44 74 ARG A N 1
ATOM 525 C CA . ARG A 1 74 ? 17.255 -0.058 -31.557 1.00 84.44 74 ARG A CA 1
ATOM 526 C C . ARG A 1 74 ? 18.119 -0.606 -30.422 1.00 84.44 74 ARG A C 1
ATOM 528 O O . ARG A 1 74 ? 17.691 -1.506 -29.706 1.00 84.44 74 ARG A O 1
ATOM 535 N N . ARG A 1 75 ? 19.317 -0.048 -30.209 1.00 85.75 75 ARG A N 1
ATOM 536 C CA . ARG A 1 75 ? 20.196 -0.455 -29.094 1.00 85.75 75 ARG A CA 1
ATOM 537 C C . ARG A 1 75 ? 19.532 -0.214 -27.742 1.00 85.75 75 ARG A C 1
ATOM 539 O O . ARG A 1 75 ? 19.616 -1.062 -26.857 1.00 85.75 75 ARG A O 1
ATOM 546 N N . GLN A 1 76 ? 18.858 0.924 -27.585 1.00 86.56 76 GLN A N 1
ATOM 547 C CA . GLN A 1 76 ? 18.123 1.236 -26.366 1.00 86.56 76 GLN A CA 1
ATOM 548 C C . GLN A 1 76 ? 16.979 0.247 -26.128 1.00 86.56 76 GLN A C 1
ATOM 550 O O . GLN A 1 76 ? 16.834 -0.248 -25.013 1.00 86.56 76 GLN A O 1
ATOM 555 N N . GLN A 1 77 ? 16.208 -0.076 -27.164 1.00 88.31 77 GLN A N 1
ATOM 556 C CA . GLN A 1 77 ? 15.126 -1.052 -27.087 1.00 88.31 77 GLN A CA 1
ATOM 557 C C . GLN A 1 77 ? 15.641 -2.431 -26.661 1.00 88.31 77 GLN A C 1
ATOM 559 O O . GLN A 1 77 ? 15.131 -2.993 -25.696 1.00 88.31 77 GLN A O 1
ATOM 564 N N . VAL A 1 78 ? 16.694 -2.942 -27.309 1.00 90.44 78 VAL A N 1
ATOM 565 C CA . VAL A 1 78 ? 17.313 -4.231 -26.953 1.00 90.44 78 VAL A CA 1
ATOM 566 C C . VAL A 1 78 ? 17.796 -4.230 -25.501 1.00 90.44 78 VAL A C 1
ATOM 568 O O . VAL A 1 78 ? 17.557 -5.191 -24.773 1.00 90.44 78 VAL A O 1
ATOM 571 N N . ARG A 1 79 ? 18.416 -3.133 -25.043 1.00 92.25 79 ARG A N 1
ATOM 572 C CA . ARG A 1 79 ? 18.873 -2.996 -23.653 1.00 92.25 79 ARG A CA 1
ATOM 573 C C . ARG A 1 79 ? 17.715 -3.057 -22.654 1.00 92.25 79 ARG A C 1
ATOM 575 O O . ARG A 1 79 ? 17.828 -3.753 -21.651 1.00 92.25 79 ARG A O 1
ATOM 582 N N . VAL A 1 80 ? 16.618 -2.342 -22.914 1.00 93.31 80 VAL A N 1
ATOM 583 C CA . VAL A 1 80 ? 15.447 -2.335 -22.020 1.00 93.31 80 VAL A CA 1
ATOM 584 C C . VAL A 1 80 ? 14.761 -3.700 -22.010 1.00 93.31 80 VAL A C 1
ATOM 586 O O . VAL A 1 80 ? 14.445 -4.207 -20.940 1.00 93.31 80 VAL A O 1
ATOM 589 N N . VAL A 1 81 ? 14.596 -4.335 -23.171 1.00 94.00 81 VAL A N 1
ATOM 590 C CA . VAL A 1 81 ? 14.005 -5.678 -23.268 1.00 94.00 81 VAL A CA 1
ATOM 591 C C . VAL A 1 81 ? 14.856 -6.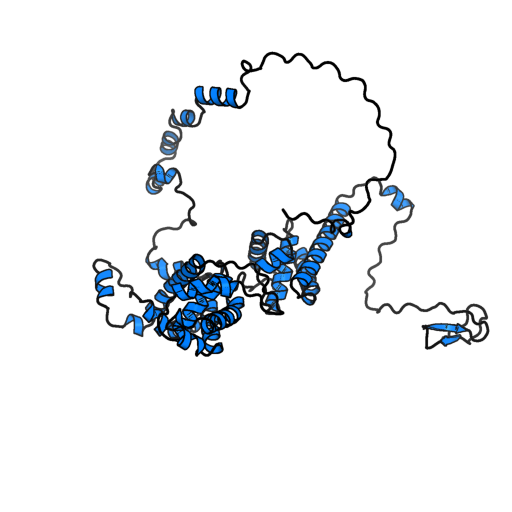709 -22.518 1.00 94.00 81 VAL A C 1
ATOM 593 O O . VAL A 1 81 ? 14.311 -7.491 -21.743 1.00 94.00 81 VAL A O 1
ATOM 596 N N . SER A 1 82 ? 16.183 -6.677 -22.670 1.00 93.12 82 SER A N 1
ATOM 597 C CA . SER A 1 82 ? 17.106 -7.551 -21.927 1.00 93.12 82 SER A CA 1
ATOM 598 C C . SER A 1 82 ? 17.009 -7.338 -20.409 1.00 93.12 82 SER A C 1
ATOM 600 O O . SER A 1 82 ? 16.861 -8.299 -19.652 1.00 93.12 82 SER A O 1
ATOM 602 N N . MET A 1 83 ? 16.981 -6.078 -19.961 1.00 95.06 83 MET A N 1
ATOM 603 C CA . MET A 1 83 ? 16.764 -5.719 -18.555 1.00 95.06 83 MET A CA 1
ATOM 604 C C . MET A 1 83 ? 15.433 -6.277 -18.026 1.00 95.06 83 MET A C 1
ATOM 606 O O . MET A 1 83 ? 15.403 -6.833 -16.932 1.00 95.06 83 MET A O 1
ATOM 610 N N . MET A 1 84 ? 14.343 -6.176 -18.793 1.00 94.31 84 MET A N 1
ATOM 611 C CA . MET A 1 84 ? 13.031 -6.704 -18.398 1.00 94.31 84 MET A CA 1
ATOM 612 C C . MET A 1 84 ? 13.018 -8.230 -18.287 1.00 94.31 84 MET A C 1
ATOM 614 O O . MET A 1 84 ? 12.457 -8.753 -17.329 1.00 94.31 84 MET A O 1
ATOM 618 N N . HIS A 1 85 ? 13.652 -8.943 -19.223 1.00 93.62 85 HIS A N 1
ATOM 619 C CA . HIS A 1 85 ? 13.768 -10.404 -19.160 1.00 93.62 85 HIS A CA 1
ATOM 620 C C . HIS A 1 85 ? 14.567 -10.842 -17.930 1.00 93.62 85 HIS A C 1
ATOM 622 O O . HIS A 1 85 ? 14.125 -11.712 -17.182 1.00 93.62 85 HIS A O 1
ATOM 628 N N . SER A 1 86 ? 15.702 -10.188 -17.667 1.00 91.06 86 SER A N 1
ATOM 629 C CA . SER A 1 86 ? 16.499 -10.425 -16.459 1.00 91.06 86 SER A CA 1
ATOM 630 C C . SER A 1 86 ? 15.704 -10.127 -15.180 1.00 91.06 86 SER A C 1
ATOM 632 O O . SER A 1 86 ? 15.705 -10.924 -14.243 1.00 91.06 86 SER A O 1
ATOM 634 N N . ALA A 1 87 ? 14.957 -9.020 -15.144 1.00 90.62 87 ALA A N 1
ATOM 635 C CA . ALA A 1 87 ? 14.104 -8.665 -14.011 1.00 90.62 87 ALA A CA 1
ATOM 636 C C . ALA A 1 87 ? 12.992 -9.699 -13.771 1.00 90.62 87 ALA A C 1
ATOM 638 O O . ALA A 1 87 ? 12.784 -10.125 -12.637 1.00 90.62 87 ALA A O 1
ATOM 639 N N . ALA A 1 88 ? 12.311 -10.143 -14.829 1.00 90.38 88 ALA A N 1
ATOM 640 C CA . ALA A 1 88 ? 11.273 -11.165 -14.755 1.00 90.38 88 ALA A CA 1
ATOM 641 C C . ALA A 1 88 ? 11.821 -12.498 -14.216 1.00 90.38 88 ALA A C 1
ATOM 643 O O . ALA A 1 88 ? 11.190 -13.117 -13.361 1.00 90.38 88 ALA A O 1
ATOM 644 N N . LEU A 1 89 ? 13.023 -12.900 -14.650 1.00 88.00 89 LEU A N 1
ATOM 645 C CA . LEU A 1 89 ? 13.724 -14.074 -14.122 1.00 88.00 89 LEU A CA 1
ATOM 646 C C . LEU A 1 89 ? 14.079 -13.912 -12.638 1.00 88.00 89 LEU A C 1
ATOM 648 O O . LEU A 1 89 ? 13.784 -14.806 -11.849 1.00 88.00 89 LEU A O 1
ATOM 652 N N . ARG A 1 90 ? 14.643 -12.763 -12.237 1.00 84.44 90 ARG A N 1
ATOM 653 C CA . ARG A 1 90 ? 14.988 -12.464 -10.832 1.00 84.44 90 ARG A CA 1
ATOM 654 C C . ARG A 1 90 ? 13.776 -12.480 -9.899 1.00 84.44 90 ARG A C 1
ATOM 656 O O . ARG A 1 90 ? 13.907 -12.865 -8.743 1.00 84.44 90 ARG A O 1
ATOM 663 N N . LEU A 1 91 ? 12.607 -12.077 -10.397 1.00 83.38 91 LEU A N 1
ATOM 664 C CA . LEU A 1 91 ? 11.347 -12.112 -9.650 1.00 83.38 91 LEU A CA 1
ATOM 665 C C . LEU A 1 91 ? 10.669 -13.495 -9.652 1.00 83.38 91 LEU A C 1
ATOM 667 O O . LEU A 1 91 ? 9.678 -13.673 -8.950 1.00 83.38 91 LEU A O 1
ATOM 671 N N . GLY A 1 92 ? 11.164 -14.460 -10.437 1.00 84.44 92 GLY A N 1
ATOM 672 C CA . GLY A 1 92 ? 10.558 -15.788 -10.583 1.00 84.44 92 GLY A CA 1
ATOM 673 C C . GLY A 1 92 ? 9.368 -15.852 -11.552 1.00 84.44 92 GLY A C 1
ATOM 674 O O . GLY A 1 92 ? 8.663 -16.856 -11.589 1.00 84.44 92 GLY A O 1
ATOM 675 N N . TYR A 1 93 ? 9.144 -14.813 -12.364 1.00 86.56 93 TYR A N 1
ATOM 676 C CA . TYR A 1 93 ? 8.018 -14.697 -13.301 1.00 86.56 93 TYR A CA 1
ATOM 677 C C . TYR A 1 93 ? 8.492 -14.589 -14.758 1.00 86.56 93 TYR A C 1
ATOM 679 O O . TYR A 1 93 ? 8.088 -13.686 -15.490 1.00 86.56 93 TYR A O 1
ATOM 687 N N . ALA A 1 94 ? 9.352 -15.515 -15.194 1.00 87.88 94 ALA A N 1
ATOM 688 C CA . ALA A 1 94 ? 9.959 -15.511 -16.533 1.00 87.88 94 ALA A CA 1
ATOM 689 C C . ALA A 1 94 ? 8.933 -15.381 -17.675 1.00 87.88 94 ALA A C 1
ATOM 691 O O . ALA A 1 94 ? 9.162 -14.661 -18.644 1.00 87.88 94 ALA A O 1
ATOM 692 N N . TYR A 1 95 ? 7.773 -16.023 -17.516 1.00 89.06 95 TYR A N 1
ATOM 693 C CA . TYR A 1 95 ? 6.689 -16.027 -18.496 1.00 89.06 95 TYR A CA 1
ATOM 694 C C . TYR A 1 95 ? 6.125 -14.618 -18.790 1.00 89.06 95 TYR A C 1
ATOM 696 O O . TYR A 1 95 ? 5.585 -14.379 -19.867 1.00 89.06 95 TYR A O 1
ATOM 704 N N . ALA A 1 96 ? 6.255 -13.666 -17.856 1.00 89.56 96 ALA A N 1
ATOM 705 C CA . ALA A 1 96 ? 5.722 -12.310 -18.006 1.00 89.56 96 ALA A CA 1
ATOM 706 C C . ALA A 1 96 ? 6.579 -11.428 -18.936 1.00 89.56 96 ALA A C 1
ATOM 708 O O . ALA A 1 96 ? 6.125 -10.369 -19.379 1.00 89.56 96 ALA A O 1
ATOM 709 N N . ALA A 1 97 ? 7.815 -11.841 -19.244 1.00 91.31 97 ALA A N 1
ATOM 710 C CA . ALA A 1 97 ? 8.776 -11.029 -19.987 1.00 91.31 97 ALA A CA 1
ATOM 711 C C . ALA A 1 97 ? 8.321 -10.711 -21.421 1.00 91.31 97 ALA A C 1
ATOM 713 O O . ALA A 1 97 ? 8.483 -9.577 -21.882 1.00 91.31 97 ALA A O 1
ATOM 714 N N . GLU A 1 98 ? 7.713 -11.676 -22.113 1.00 91.19 98 GLU A N 1
ATOM 715 C CA . GLU A 1 98 ? 7.255 -11.508 -23.497 1.00 91.19 98 GLU A CA 1
ATOM 716 C C . GLU A 1 98 ? 6.095 -10.515 -23.591 1.00 91.19 98 GLU A C 1
ATOM 718 O O . GLU A 1 98 ? 6.150 -9.552 -24.364 1.00 91.19 98 GLU A O 1
ATOM 723 N N . GLN A 1 99 ? 5.080 -10.692 -22.740 1.00 91.75 99 GLN A N 1
ATOM 724 C CA . GLN A 1 99 ? 3.924 -9.798 -22.665 1.00 91.75 99 GLN A CA 1
ATOM 725 C C . GLN A 1 99 ? 4.338 -8.383 -22.252 1.00 91.75 99 GLN A C 1
ATOM 727 O O . GLN A 1 99 ? 3.893 -7.399 -22.848 1.00 91.75 99 GLN A O 1
ATOM 732 N N . ALA A 1 100 ? 5.250 -8.262 -21.283 1.00 92.56 100 ALA A N 1
ATOM 733 C CA . ALA A 1 100 ? 5.774 -6.971 -20.863 1.00 92.56 100 ALA A CA 1
ATOM 734 C C . ALA A 1 100 ? 6.552 -6.289 -22.002 1.00 92.56 100 ALA A C 1
ATOM 736 O O . ALA A 1 100 ? 6.403 -5.088 -22.225 1.00 92.56 100 ALA A O 1
ATOM 737 N N . SER A 1 101 ? 7.332 -7.050 -22.773 1.00 92.88 101 SER A N 1
ATOM 738 C CA . SER A 1 101 ? 8.082 -6.537 -23.927 1.00 92.88 101 SER A CA 1
ATOM 739 C C . SER A 1 101 ? 7.170 -6.090 -25.073 1.00 92.88 101 SER A C 1
ATOM 741 O O . SER A 1 101 ? 7.499 -5.139 -25.784 1.00 92.88 101 SER A O 1
ATOM 743 N N . ALA A 1 102 ? 6.028 -6.753 -25.272 1.00 91.25 102 ALA A N 1
ATOM 744 C CA . ALA A 1 102 ? 5.002 -6.315 -26.217 1.00 91.25 102 ALA A CA 1
ATOM 745 C C . ALA A 1 102 ? 4.346 -5.002 -25.760 1.00 91.25 102 ALA A C 1
ATOM 747 O O . ALA A 1 102 ? 4.248 -4.053 -26.539 1.00 91.25 102 ALA A O 1
ATOM 748 N N . LEU A 1 103 ? 3.991 -4.905 -24.475 1.00 90.62 103 LEU A N 1
ATOM 749 C CA . LEU A 1 103 ? 3.431 -3.688 -23.888 1.00 90.62 103 LEU A CA 1
ATOM 750 C C . LEU A 1 103 ? 4.413 -2.506 -23.958 1.00 90.62 103 LEU A C 1
ATOM 752 O O . LEU A 1 103 ? 4.014 -1.383 -24.264 1.00 90.62 103 LEU A O 1
ATOM 756 N N . PHE A 1 104 ? 5.703 -2.756 -23.726 1.00 92.56 104 PHE A N 1
ATOM 757 C CA . PHE A 1 104 ? 6.754 -1.751 -23.863 1.00 92.56 104 PHE A CA 1
ATOM 758 C C . PHE A 1 104 ? 6.884 -1.240 -25.304 1.00 92.56 104 PHE A C 1
ATOM 760 O O . PHE A 1 104 ? 6.957 -0.032 -25.507 1.00 92.56 104 PHE A O 1
ATOM 767 N N . ARG A 1 105 ? 6.862 -2.130 -26.306 1.00 90.12 105 ARG A N 1
ATOM 768 C CA . ARG A 1 105 ? 6.892 -1.740 -27.727 1.00 90.12 105 ARG A CA 1
ATOM 769 C C . ARG A 1 105 ? 5.715 -0.842 -28.095 1.00 90.12 105 ARG A C 1
ATOM 771 O O . ARG A 1 105 ? 5.917 0.220 -28.673 1.00 90.12 105 ARG A O 1
ATOM 778 N N . HIS A 1 106 ? 4.516 -1.206 -27.655 1.00 88.38 106 HIS A N 1
ATOM 779 C CA . HIS A 1 106 ? 3.330 -0.384 -27.873 1.00 88.38 106 HIS A CA 1
ATOM 780 C C . HIS A 1 106 ? 3.434 0.996 -27.192 1.00 88.38 106 HIS A C 1
ATOM 782 O O . HIS A 1 106 ? 3.044 2.021 -27.755 1.00 88.38 106 HIS A O 1
ATOM 788 N N . ALA A 1 107 ? 4.023 1.047 -25.993 1.00 87.62 107 ALA A N 1
ATOM 789 C CA . ALA A 1 107 ? 4.306 2.303 -25.305 1.00 87.62 107 ALA A CA 1
ATOM 790 C C . ALA A 1 107 ? 5.347 3.158 -26.055 1.00 87.62 107 ALA A C 1
ATOM 792 O O . ALA A 1 107 ? 5.215 4.378 -26.085 1.00 87.62 107 ALA A O 1
ATOM 793 N N . GLN A 1 108 ? 6.353 2.548 -26.691 1.00 88.12 108 GLN A N 1
ATOM 794 C CA . GLN A 1 108 ? 7.342 3.270 -27.501 1.00 88.12 108 GLN A CA 1
ATOM 795 C C . GLN A 1 108 ? 6.737 3.954 -28.730 1.00 88.12 108 GLN A C 1
ATOM 797 O O . GLN A 1 108 ? 7.196 5.028 -29.105 1.00 88.12 108 GLN A O 1
ATOM 802 N N . GLU A 1 109 ? 5.715 3.353 -29.333 1.00 86.00 109 GLU A N 1
ATOM 803 C CA . GLU A 1 109 ? 5.002 3.917 -30.486 1.00 86.00 109 GLU A CA 1
ATOM 804 C C . GLU A 1 109 ? 4.051 5.050 -30.081 1.00 86.00 109 GLU A C 1
ATOM 806 O O . GLU A 1 109 ? 3.860 6.003 -30.832 1.00 86.00 109 GLU A O 1
ATOM 811 N N . SER A 1 110 ? 3.470 4.957 -28.882 1.00 83.69 110 SER A N 1
ATOM 812 C CA . SER A 1 110 ? 2.402 5.858 -28.431 1.00 83.69 110 SER A CA 1
ATOM 813 C C . SER A 1 110 ? 2.900 7.077 -27.648 1.00 83.69 110 SER A C 1
ATOM 815 O O . SER A 1 110 ? 2.192 8.079 -27.550 1.00 83.69 110 SER A O 1
ATOM 817 N N . LEU A 1 111 ? 4.084 6.999 -27.032 1.00 84.31 111 LEU A N 1
ATOM 818 C CA . LEU A 1 111 ? 4.587 8.026 -26.116 1.00 84.31 111 LEU A CA 1
ATOM 819 C C . LEU A 1 111 ? 5.573 8.984 -26.805 1.00 84.31 111 LEU A C 1
ATOM 821 O O . LEU A 1 111 ? 6.501 8.528 -27.477 1.00 84.31 111 LEU A O 1
ATOM 825 N N . PRO A 1 112 ? 5.449 10.309 -26.594 1.00 80.81 112 PRO A N 1
ATOM 826 C CA . PRO A 1 112 ? 6.372 11.279 -27.172 1.00 80.81 112 PRO A CA 1
ATOM 827 C C . PRO A 1 112 ? 7.748 11.201 -26.497 1.00 80.81 112 PRO A C 1
ATOM 829 O O . PRO A 1 112 ? 7.850 11.192 -25.275 1.00 80.81 112 PRO A O 1
ATOM 832 N N . ALA A 1 113 ? 8.828 11.184 -27.281 1.00 76.88 113 ALA A N 1
ATOM 833 C CA . ALA A 1 113 ? 10.189 11.302 -26.753 1.00 76.88 113 ALA A CA 1
ATOM 834 C C . ALA A 1 113 ? 10.490 12.752 -26.305 1.00 76.88 113 ALA A C 1
ATOM 836 O O . ALA A 1 113 ? 10.017 13.683 -26.960 1.00 76.88 113 ALA A O 1
ATOM 837 N N . PRO A 1 114 ? 11.328 12.980 -25.270 1.00 79.12 114 PRO A N 1
ATOM 838 C CA . PRO A 1 114 ? 12.142 12.009 -24.530 1.00 79.12 114 PRO A CA 1
ATOM 839 C C . PRO A 1 114 ? 11.414 11.353 -23.343 1.00 79.12 114 PRO A C 1
ATOM 841 O O . PRO A 1 114 ? 10.807 12.032 -22.523 1.00 79.12 114 PRO A O 1
ATOM 844 N N . MET A 1 115 ? 11.574 10.031 -23.197 1.00 82.88 115 MET A N 1
ATOM 845 C CA . MET A 1 115 ? 10.992 9.247 -22.098 1.00 82.88 115 MET A CA 1
ATOM 846 C C . MET A 1 115 ? 12.063 8.474 -21.320 1.00 82.88 115 MET A C 1
ATOM 848 O O . MET A 1 115 ? 13.073 8.059 -21.901 1.00 82.88 115 MET A O 1
ATOM 852 N N . PRO A 1 116 ? 11.853 8.205 -20.016 1.00 89.19 116 PRO A N 1
ATOM 853 C CA . PRO A 1 116 ? 12.720 7.328 -19.239 1.00 89.19 116 PRO A CA 1
ATOM 854 C C . PRO A 1 116 ? 12.471 5.857 -19.621 1.00 89.19 116 PRO A C 1
ATOM 856 O O . PRO A 1 116 ? 11.885 5.100 -18.854 1.00 89.19 116 PRO A O 1
ATOM 859 N N . TRP A 1 117 ? 12.916 5.433 -20.808 1.00 90.50 117 TRP A N 1
ATOM 860 C CA . TRP A 1 117 ? 12.552 4.136 -21.402 1.00 90.50 117 TRP A CA 1
ATOM 861 C C . TRP A 1 117 ? 12.843 2.913 -20.520 1.00 90.50 117 TRP A C 1
ATOM 863 O O . TRP A 1 117 ? 12.053 1.977 -20.519 1.00 90.50 117 TRP A O 1
ATOM 873 N N . ALA A 1 118 ? 13.909 2.932 -19.713 1.00 91.88 118 ALA A N 1
ATOM 874 C CA . ALA A 1 118 ? 14.164 1.872 -18.730 1.00 91.88 118 ALA A CA 1
ATOM 875 C C . ALA A 1 118 ? 13.053 1.786 -17.664 1.00 91.88 118 ALA A C 1
ATOM 877 O O . ALA A 1 118 ? 12.571 0.702 -17.354 1.00 91.88 118 ALA A O 1
ATOM 878 N N . ALA A 1 119 ? 12.578 2.929 -17.161 1.00 92.62 119 ALA A N 1
ATOM 879 C CA . ALA A 1 119 ? 11.468 2.973 -16.213 1.00 92.62 119 ALA A CA 1
ATOM 880 C C . ALA A 1 119 ? 10.126 2.626 -16.871 1.00 92.62 119 ALA A C 1
ATOM 882 O O . ALA A 1 119 ? 9.288 2.008 -16.228 1.00 92.62 119 ALA A O 1
ATOM 883 N N . VAL A 1 120 ? 9.932 2.962 -18.153 1.00 92.69 120 VAL A N 1
ATOM 884 C CA . VAL A 1 120 ? 8.745 2.542 -18.923 1.00 92.69 120 VAL A CA 1
ATOM 885 C C . VAL A 1 120 ? 8.732 1.021 -19.111 1.00 92.69 120 VAL A C 1
ATOM 887 O O . VAL A 1 120 ? 7.688 0.399 -18.946 1.00 92.69 120 VAL A O 1
ATOM 890 N N . GLY A 1 121 ? 9.886 0.403 -19.384 1.00 93.12 121 GLY A N 1
ATOM 891 C CA . GLY A 1 121 ? 10.014 -1.055 -19.448 1.00 93.12 121 GLY A CA 1
ATOM 892 C C . GLY A 1 121 ? 9.730 -1.736 -18.105 1.00 93.12 121 GLY A C 1
ATOM 893 O O . GLY A 1 121 ? 8.941 -2.676 -18.037 1.00 93.12 121 GLY A O 1
ATOM 894 N N . ALA A 1 122 ? 10.299 -1.217 -17.012 1.00 94.38 122 ALA A N 1
ATOM 895 C CA . ALA A 1 122 ? 10.004 -1.698 -15.661 1.00 94.38 122 ALA A CA 1
ATOM 896 C C . ALA A 1 122 ? 8.518 -1.514 -15.285 1.00 94.38 122 ALA A C 1
ATOM 898 O O . ALA A 1 122 ? 7.907 -2.413 -14.709 1.00 94.38 122 ALA A O 1
ATOM 899 N N . ALA A 1 123 ? 7.903 -0.393 -15.674 1.00 92.69 123 ALA A N 1
ATOM 900 C CA . ALA A 1 123 ? 6.475 -0.149 -15.485 1.00 92.69 123 ALA A CA 1
ATOM 901 C C . ALA A 1 123 ? 5.619 -1.150 -16.272 1.00 92.69 123 ALA A C 1
ATOM 903 O O . ALA A 1 123 ? 4.660 -1.682 -15.723 1.00 92.69 123 ALA A O 1
ATOM 904 N N . ALA A 1 124 ? 5.977 -1.455 -17.524 1.00 92.94 124 ALA A N 1
ATOM 905 C CA . ALA A 1 124 ? 5.290 -2.464 -18.327 1.00 92.94 124 ALA A CA 1
ATOM 906 C C . ALA A 1 124 ? 5.352 -3.857 -17.676 1.00 92.94 124 ALA A C 1
ATOM 908 O O . ALA A 1 124 ? 4.339 -4.554 -17.632 1.00 92.94 124 ALA A O 1
ATOM 909 N N . LEU A 1 125 ? 6.504 -4.234 -17.108 1.00 93.00 125 LEU A N 1
ATOM 910 C CA . LEU A 1 125 ? 6.643 -5.477 -16.344 1.00 93.00 125 LEU A CA 1
ATOM 911 C C . LEU A 1 125 ? 5.744 -5.482 -15.099 1.00 93.00 125 LEU A C 1
ATOM 913 O O . LEU A 1 125 ? 5.003 -6.439 -14.890 1.00 93.00 125 LEU A O 1
ATOM 917 N N . TYR A 1 126 ? 5.753 -4.402 -14.3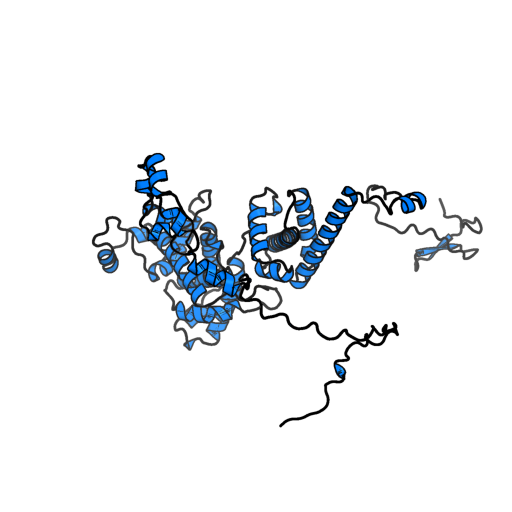13 1.00 91.38 126 TYR A N 1
ATOM 918 C CA . TYR A 1 126 ? 4.871 -4.260 -13.151 1.00 91.38 126 TYR A CA 1
ATOM 919 C C . TYR A 1 126 ? 3.393 -4.400 -13.538 1.00 91.38 126 TYR A C 1
ATOM 921 O O . TYR A 1 126 ? 2.649 -5.135 -12.896 1.00 91.38 126 TYR A O 1
ATOM 929 N N . VAL A 1 127 ? 2.970 -3.747 -14.623 1.00 90.62 127 VAL A N 1
ATOM 930 C CA . VAL A 1 127 ? 1.592 -3.807 -15.125 1.00 90.62 127 VAL A CA 1
ATOM 931 C C . VAL A 1 127 ? 1.157 -5.228 -15.462 1.00 90.62 127 VAL A C 1
ATOM 933 O O . VAL A 1 127 ? 0.076 -5.636 -15.042 1.00 90.62 127 VAL A O 1
ATOM 936 N N . VAL A 1 128 ? 1.976 -5.978 -16.200 1.00 90.88 128 VAL A N 1
ATOM 937 C CA . VAL A 1 128 ? 1.657 -7.366 -16.570 1.00 90.88 128 VAL A CA 1
ATOM 938 C C . VAL A 1 128 ? 1.520 -8.235 -15.322 1.00 90.88 128 VAL A C 1
ATOM 940 O O . VAL A 1 128 ? 0.500 -8.892 -15.144 1.00 90.88 128 VAL A O 1
ATOM 943 N N . LEU A 1 129 ? 2.478 -8.146 -14.396 1.00 88.38 129 LEU A N 1
ATOM 944 C CA . LEU A 1 129 ? 2.438 -8.909 -13.146 1.00 88.38 129 LEU A CA 1
ATOM 945 C C . LEU A 1 129 ? 1.197 -8.578 -12.305 1.00 88.38 129 LEU A C 1
ATOM 947 O O . LEU A 1 129 ? 0.578 -9.472 -11.729 1.00 88.38 129 LEU A O 1
ATOM 951 N N . ARG A 1 130 ? 0.790 -7.305 -12.262 1.00 85.38 130 ARG A N 1
ATOM 952 C CA . ARG A 1 130 ? -0.422 -6.885 -11.549 1.00 85.38 130 ARG A CA 1
ATOM 953 C C . ARG A 1 130 ? -1.709 -7.338 -12.234 1.00 85.38 130 ARG A C 1
ATOM 955 O O . ARG A 1 130 ? -2.658 -7.659 -11.522 1.00 85.38 130 ARG A O 1
ATOM 962 N N . LYS A 1 131 ? -1.754 -7.390 -13.569 1.00 85.38 131 LYS A N 1
ATOM 963 C CA . LYS A 1 131 ? -2.897 -7.946 -14.319 1.00 85.38 131 LYS A CA 1
ATOM 964 C C . LYS A 1 131 ? -3.081 -9.439 -14.055 1.00 85.38 131 LYS A C 1
ATOM 966 O O . LYS A 1 131 ? -4.212 -9.882 -13.899 1.00 85.38 131 LYS A O 1
ATOM 971 N N . ASP A 1 132 ? -1.984 -10.166 -13.888 1.00 83.00 132 ASP A N 1
ATOM 972 C CA . ASP A 1 132 ? -1.977 -11.585 -13.514 1.00 83.00 132 ASP A CA 1
ATOM 973 C C . ASP A 1 132 ? -2.257 -11.835 -12.019 1.00 83.00 132 ASP A C 1
ATOM 975 O O . ASP A 1 132 ? -2.034 -12.940 -11.518 1.00 83.00 132 ASP A O 1
ATOM 979 N N . ALA A 1 133 ? -2.689 -10.806 -11.279 1.00 74.19 133 ALA A N 1
ATOM 980 C CA . ALA A 1 133 ? -2.916 -10.842 -9.835 1.00 74.19 133 ALA A CA 1
ATOM 981 C C . ALA A 1 133 ? -1.699 -11.340 -9.026 1.00 74.19 133 ALA A C 1
ATOM 983 O O . ALA A 1 133 ? -1.851 -11.911 -7.944 1.00 74.19 133 ALA A O 1
ATOM 984 N N . ARG A 1 134 ? -0.472 -11.129 -9.527 1.00 79.88 134 ARG A N 1
ATOM 985 C CA . ARG A 1 134 ? 0.746 -11.499 -8.798 1.00 79.88 134 ARG A CA 1
ATOM 986 C C . ARG A 1 134 ? 1.029 -10.508 -7.680 1.00 79.88 134 ARG A C 1
ATOM 988 O O . ARG A 1 134 ? 0.870 -9.294 -7.827 1.00 79.88 134 ARG A O 1
ATOM 995 N N . ILE A 1 135 ? 1.506 -11.053 -6.566 1.00 74.00 135 ILE A N 1
ATOM 996 C CA . ILE A 1 135 ? 1.851 -10.298 -5.367 1.00 74.00 135 ILE A CA 1
ATOM 997 C C . ILE A 1 135 ? 3.252 -9.705 -5.548 1.00 74.00 135 ILE A C 1
ATOM 999 O O . ILE A 1 135 ? 4.245 -10.266 -5.094 1.00 74.00 135 ILE A O 1
ATOM 1003 N N . VAL A 1 136 ? 3.338 -8.599 -6.289 1.00 77.62 136 VAL A N 1
ATOM 1004 C CA . VAL A 1 136 ? 4.606 -7.928 -6.602 1.00 77.62 136 VAL A CA 1
ATOM 1005 C C . VAL A 1 136 ? 4.498 -6.442 -6.294 1.00 77.62 136 VAL A C 1
ATOM 1007 O O . VAL A 1 136 ? 3.587 -5.760 -6.774 1.00 77.62 136 VAL A O 1
ATOM 1010 N N . ASP A 1 137 ? 5.450 -5.944 -5.506 1.00 79.75 137 ASP A N 1
ATOM 1011 C CA . ASP A 1 137 ? 5.552 -4.525 -5.182 1.00 79.75 137 ASP A CA 1
ATOM 1012 C C . ASP A 1 137 ? 6.370 -3.745 -6.213 1.00 79.75 137 ASP A C 1
ATOM 1014 O O . ASP A 1 137 ? 7.217 -4.294 -6.923 1.00 79.75 137 ASP A O 1
ATOM 1018 N N . VAL A 1 138 ? 6.147 -2.435 -6.258 1.00 85.00 138 VAL A N 1
ATOM 1019 C CA . VAL A 1 138 ? 6.908 -1.501 -7.087 1.00 85.00 138 VAL A CA 1
ATOM 1020 C C . VAL A 1 138 ? 8.389 -1.544 -6.711 1.00 85.00 138 VAL A C 1
ATOM 1022 O O . VAL A 1 138 ? 9.236 -1.577 -7.603 1.00 85.00 138 VAL A O 1
ATOM 1025 N N . ASP A 1 139 ? 8.704 -1.634 -5.417 1.00 82.06 139 ASP A N 1
ATOM 1026 C CA . ASP A 1 139 ? 10.081 -1.734 -4.918 1.00 82.06 139 ASP A CA 1
ATOM 1027 C C . ASP A 1 139 ? 10.782 -3.004 -5.400 1.00 82.06 139 ASP A C 1
ATOM 1029 O O . ASP A 1 139 ? 11.935 -2.959 -5.833 1.00 82.06 139 ASP A O 1
ATOM 1033 N N . ALA A 1 140 ? 10.067 -4.131 -5.406 1.00 82.88 140 ALA A N 1
ATOM 1034 C CA . ALA A 1 140 ? 10.590 -5.399 -5.903 1.00 82.88 140 ALA A CA 1
ATOM 1035 C C . ALA A 1 140 ? 10.963 -5.299 -7.389 1.00 82.88 140 ALA A C 1
ATOM 1037 O O . ALA A 1 140 ? 12.047 -5.720 -7.797 1.00 82.88 140 ALA A O 1
ATOM 1038 N N . VAL A 1 141 ? 10.093 -4.686 -8.200 1.00 88.56 141 VAL A N 1
ATOM 1039 C CA . VAL A 1 141 ? 10.360 -4.467 -9.628 1.00 88.56 141 VAL A CA 1
ATOM 1040 C C . VAL A 1 141 ? 11.497 -3.473 -9.835 1.00 88.56 141 VAL A C 1
ATOM 1042 O O . VAL A 1 141 ? 12.344 -3.697 -10.697 1.00 88.56 141 VAL A O 1
ATOM 1045 N N . ALA A 1 142 ? 11.554 -2.396 -9.054 1.00 89.12 142 ALA A N 1
ATOM 1046 C CA . ALA A 1 142 ? 12.623 -1.405 -9.116 1.00 89.12 142 ALA A CA 1
ATOM 1047 C C . ALA A 1 142 ? 13.998 -2.041 -8.852 1.00 89.12 142 ALA A C 1
ATOM 1049 O O . ALA A 1 142 ? 14.918 -1.867 -9.649 1.00 89.12 142 ALA A O 1
ATOM 1050 N N . ILE A 1 143 ? 14.109 -2.858 -7.799 1.00 85.94 143 ILE A N 1
ATOM 1051 C CA . ILE A 1 143 ? 15.333 -3.600 -7.464 1.00 85.94 143 ILE A CA 1
ATOM 1052 C C . ILE A 1 143 ? 15.673 -4.603 -8.571 1.00 85.94 143 ILE A C 1
ATOM 1054 O O . ILE A 1 143 ? 16.800 -4.620 -9.063 1.00 85.94 143 ILE A O 1
ATOM 1058 N N . ALA A 1 144 ? 14.701 -5.402 -9.019 1.00 87.62 144 ALA A N 1
ATOM 1059 C CA . ALA A 1 144 ? 14.921 -6.415 -10.050 1.00 87.62 144 ALA A CA 1
ATOM 1060 C C . ALA A 1 144 ? 15.254 -5.827 -11.431 1.00 87.62 144 ALA A C 1
ATOM 1062 O O . ALA A 1 144 ? 15.868 -6.506 -12.252 1.00 87.62 144 ALA A O 1
ATOM 1063 N N . SER A 1 145 ? 14.855 -4.588 -11.713 1.00 89.81 145 SER A N 1
ATOM 1064 C CA . SER A 1 145 ? 15.149 -3.889 -12.971 1.00 89.81 145 SER A CA 1
ATOM 1065 C C . SER A 1 145 ? 16.311 -2.901 -12.872 1.00 89.81 145 SER A C 1
ATOM 1067 O O . SER A 1 145 ? 16.674 -2.314 -13.887 1.00 89.81 145 SER A O 1
ATOM 1069 N N . GLU A 1 146 ? 16.907 -2.725 -11.688 1.00 88.56 146 GLU A N 1
ATOM 1070 C CA . GLU A 1 146 ? 17.958 -1.727 -11.425 1.00 88.56 146 GLU A CA 1
ATOM 1071 C C . GLU A 1 146 ? 17.522 -0.289 -11.780 1.00 88.56 146 GLU A C 1
ATOM 1073 O O . GLU A 1 146 ? 18.321 0.563 -12.177 1.00 88.56 146 GLU A O 1
ATOM 1078 N N . VAL A 1 147 ? 16.226 0.002 -11.630 1.00 90.56 147 VAL A N 1
ATOM 1079 C CA . VAL A 1 147 ? 15.639 1.329 -11.846 1.00 90.56 147 VAL A CA 1
ATOM 1080 C C . VAL A 1 147 ? 15.341 1.968 -10.488 1.00 90.56 147 VAL A C 1
ATOM 1082 O O . VAL A 1 147 ? 14.758 1.312 -9.630 1.00 90.56 147 VAL A O 1
ATOM 1085 N N . PRO A 1 148 ? 15.656 3.259 -10.267 1.00 89.44 148 PRO A N 1
ATOM 1086 C CA . PRO A 1 148 ? 15.280 3.936 -9.029 1.00 89.44 148 PRO A CA 1
ATOM 1087 C C . PRO A 1 148 ? 13.764 3.895 -8.788 1.00 89.44 148 PRO A C 1
ATOM 1089 O O . PRO A 1 148 ? 12.993 4.296 -9.666 1.00 89.44 148 PRO A O 1
ATOM 1092 N N . VAL A 1 149 ? 13.346 3.491 -7.582 1.00 85.50 149 VAL A N 1
ATOM 1093 C CA . VAL A 1 149 ? 11.930 3.391 -7.165 1.00 85.50 149 VAL A CA 1
ATOM 1094 C C . VAL A 1 149 ? 11.159 4.670 -7.488 1.00 85.50 149 VAL A C 1
ATOM 1096 O O . VAL A 1 149 ? 10.110 4.625 -8.126 1.00 85.50 149 VAL A O 1
ATOM 1099 N N . SER A 1 150 ? 11.711 5.832 -7.130 1.00 85.62 150 SER A N 1
ATOM 1100 C CA . SER A 1 150 ? 11.083 7.138 -7.369 1.00 85.62 150 SER A CA 1
ATOM 1101 C C . SER A 1 150 ? 10.785 7.391 -8.849 1.00 85.62 150 SER A C 1
ATOM 1103 O O . SER A 1 150 ? 9.724 7.911 -9.199 1.00 85.62 150 SER A O 1
ATOM 1105 N N . ARG A 1 151 ? 11.693 6.973 -9.738 1.00 88.31 151 ARG A N 1
ATOM 1106 C CA . ARG A 1 151 ? 11.526 7.102 -11.187 1.00 88.31 151 ARG A CA 1
ATOM 1107 C C . ARG A 1 151 ? 10.482 6.120 -11.715 1.00 88.31 151 ARG A C 1
ATOM 1109 O O . ARG A 1 151 ? 9.715 6.496 -12.601 1.00 88.31 151 ARG A O 1
ATOM 1116 N N . LEU A 1 152 ? 10.423 4.901 -11.179 1.00 89.62 152 LEU A N 1
ATOM 1117 C CA . LEU A 1 152 ? 9.398 3.919 -11.537 1.00 89.62 152 LEU A CA 1
ATOM 1118 C C . LEU A 1 152 ? 7.999 4.384 -11.104 1.00 89.62 152 LEU A C 1
ATOM 1120 O O . LEU A 1 152 ? 7.095 4.413 -11.935 1.00 89.62 152 LEU A O 1
ATOM 1124 N N . VAL A 1 153 ? 7.839 4.835 -9.856 1.00 86.31 153 VAL A N 1
ATOM 1125 C CA . VAL A 1 153 ? 6.573 5.374 -9.324 1.00 86.31 153 VAL A CA 1
ATOM 1126 C C . VAL A 1 153 ? 6.094 6.566 -10.151 1.00 86.31 153 VAL A C 1
ATOM 1128 O O . VAL A 1 153 ? 4.947 6.579 -10.594 1.00 86.31 153 VAL A O 1
ATOM 1131 N N . HIS A 1 154 ? 6.974 7.534 -10.427 1.00 85.06 154 HIS A N 1
ATOM 1132 C CA . HIS A 1 154 ? 6.640 8.684 -11.271 1.00 85.06 154 HIS A CA 1
ATOM 1133 C C . HIS A 1 154 ? 6.205 8.249 -12.677 1.00 85.06 154 HIS A C 1
ATOM 1135 O O . HIS A 1 154 ? 5.229 8.759 -13.224 1.00 85.06 154 HIS A O 1
ATOM 1141 N N . THR A 1 155 ? 6.909 7.278 -13.266 1.00 88.69 155 THR A N 1
ATOM 1142 C CA . THR A 1 155 ? 6.577 6.760 -14.598 1.00 88.69 155 THR A CA 1
ATOM 1143 C C . THR A 1 155 ? 5.221 6.058 -14.594 1.00 88.69 155 THR A C 1
ATOM 1145 O O . THR A 1 155 ? 4.418 6.313 -15.481 1.00 88.69 155 THR A O 1
ATOM 1148 N N . LEU A 1 156 ? 4.914 5.243 -13.582 1.00 87.25 156 LEU A N 1
ATOM 1149 C CA . LEU A 1 156 ? 3.603 4.607 -13.431 1.00 87.25 156 LEU A CA 1
ATOM 1150 C C . LEU A 1 156 ? 2.481 5.640 -13.263 1.00 87.25 156 LEU A C 1
ATOM 1152 O O . LEU A 1 156 ? 1.440 5.513 -13.899 1.00 87.25 156 LEU A O 1
ATOM 1156 N N . GLN A 1 157 ? 2.688 6.683 -12.456 1.00 83.94 157 GLN A N 1
ATOM 1157 C CA . GLN A 1 157 ? 1.712 7.766 -12.281 1.00 83.94 157 GLN A CA 1
ATOM 1158 C C . GLN A 1 157 ? 1.447 8.514 -13.591 1.00 83.94 157 GLN A C 1
ATOM 1160 O O . GLN A 1 157 ? 0.296 8.745 -13.946 1.00 83.94 157 GLN A O 1
ATOM 1165 N N . MET A 1 158 ? 2.502 8.838 -14.335 1.00 83.94 158 MET A N 1
ATOM 1166 C CA . MET A 1 158 ? 2.400 9.476 -15.645 1.00 83.94 158 MET A CA 1
ATOM 1167 C C . MET A 1 158 ? 1.733 8.555 -16.680 1.00 83.94 158 MET A C 1
ATOM 1169 O O . MET A 1 158 ? 0.880 9.000 -17.432 1.00 83.94 158 MET A O 1
ATOM 1173 N N . LEU A 1 159 ? 2.051 7.260 -16.715 1.00 83.00 159 LEU A N 1
ATOM 1174 C CA . LEU A 1 159 ? 1.426 6.328 -17.663 1.00 83.00 159 LEU A CA 1
ATOM 1175 C C . LEU A 1 159 ? -0.072 6.116 -17.392 1.00 83.00 159 LEU A C 1
ATOM 1177 O O . LEU A 1 159 ? -0.801 5.771 -18.315 1.00 83.00 159 LEU A O 1
ATOM 1181 N N . ARG A 1 160 ? -0.550 6.371 -16.165 1.00 77.56 160 ARG A N 1
ATOM 1182 C CA . ARG A 1 160 ? -1.987 6.356 -15.839 1.00 77.56 160 ARG A CA 1
ATOM 1183 C C . ARG A 1 160 ? -2.758 7.536 -16.432 1.00 77.56 160 ARG A C 1
ATOM 1185 O O . ARG A 1 160 ? -3.968 7.416 -16.595 1.00 77.56 160 ARG A O 1
ATOM 1192 N N . THR A 1 161 ? -2.101 8.663 -16.713 1.00 73.94 161 THR A N 1
ATOM 1193 C CA . THR A 1 161 ? -2.759 9.849 -17.293 1.00 73.94 161 THR A CA 1
ATOM 1194 C C . THR A 1 161 ? -2.809 9.808 -18.816 1.00 73.94 161 THR A C 1
ATOM 1196 O O . THR A 1 161 ? -3.552 10.572 -19.429 1.00 73.94 161 THR A O 1
ATOM 1199 N N . ILE A 1 162 ? -2.043 8.909 -19.432 1.00 71.75 162 ILE A N 1
ATOM 1200 C CA . ILE A 1 162 ? -1.975 8.744 -20.880 1.00 71.75 162 ILE A CA 1
ATOM 1201 C C . ILE A 1 162 ? -2.979 7.655 -21.283 1.00 71.75 162 ILE A C 1
ATOM 1203 O O . ILE A 1 162 ? -3.031 6.612 -20.629 1.00 71.75 162 ILE A O 1
ATOM 1207 N N . PRO A 1 163 ? -3.769 7.845 -22.355 1.00 65.31 163 PRO A N 1
ATOM 1208 C CA . PRO A 1 163 ? -4.817 6.913 -22.774 1.00 65.31 163 PRO A CA 1
ATOM 1209 C C . PRO A 1 163 ? -4.262 5.643 -23.447 1.00 65.31 163 PRO A C 1
ATOM 1211 O O . PRO A 1 163 ? -4.780 5.184 -24.459 1.00 65.31 163 PRO A O 1
ATOM 1214 N N . VAL A 1 164 ? -3.211 5.038 -22.894 1.00 66.31 164 VAL A N 1
ATOM 1215 C CA . VAL A 1 164 ? -2.824 3.672 -23.246 1.00 66.31 164 VAL A CA 1
ATOM 1216 C C . VAL A 1 164 ? -3.631 2.750 -22.338 1.00 66.31 164 VAL A C 1
ATOM 1218 O O . VAL A 1 164 ? -3.294 2.567 -21.168 1.00 66.31 164 VAL A O 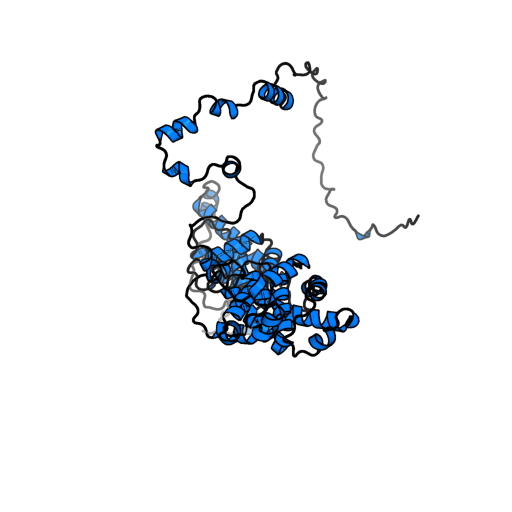1
ATOM 1221 N N . ALA A 1 165 ? -4.713 2.176 -22.877 1.00 63.22 165 ALA A N 1
ATOM 1222 C CA . ALA A 1 165 ? -5.707 1.387 -22.135 1.00 63.22 165 ALA A CA 1
ATOM 1223 C C . ALA A 1 165 ? -5.091 0.331 -21.196 1.00 63.22 165 ALA A C 1
ATOM 1225 O O . ALA A 1 165 ? -5.621 0.047 -20.126 1.00 63.22 165 ALA A O 1
ATOM 1226 N N . SER A 1 166 ? -3.928 -0.211 -21.560 1.00 73.50 166 SER A N 1
ATOM 1227 C CA . SER A 1 166 ? -3.225 -1.217 -20.772 1.00 73.50 166 SER A CA 1
ATOM 1228 C C . SER A 1 166 ? -2.628 -0.730 -19.445 1.00 73.50 166 SER A C 1
ATOM 1230 O O . SER A 1 166 ? -2.411 -1.584 -18.588 1.00 73.50 166 SER A O 1
ATOM 1232 N N . PHE A 1 167 ? -2.373 0.572 -19.264 1.00 73.12 167 PHE A N 1
ATOM 1233 C CA . PHE A 1 167 ? -1.823 1.158 -18.027 1.00 73.12 167 PHE A CA 1
ATOM 1234 C C . PHE A 1 167 ? -2.901 1.775 -17.115 1.00 73.12 167 PHE A C 1
ATOM 1236 O O . PHE A 1 167 ? -2.607 2.184 -15.988 1.00 73.12 167 PHE A O 1
ATOM 1243 N N . ALA A 1 168 ? -4.154 1.835 -17.574 1.00 68.06 168 ALA A N 1
ATOM 1244 C CA . ALA A 1 168 ? -5.265 2.376 -16.803 1.00 68.06 168 ALA A CA 1
ATOM 1245 C C . ALA A 1 168 ? -5.671 1.444 -15.642 1.00 68.06 168 ALA A C 1
ATOM 1247 O O . ALA A 1 168 ? -5.596 0.222 -15.742 1.00 68.06 168 ALA A O 1
ATOM 1248 N N . GLY A 1 169 ? -6.126 2.031 -14.528 1.00 68.00 169 GLY A N 1
ATOM 1249 C CA . GLY A 1 169 ? -6.758 1.295 -13.420 1.00 68.00 169 GLY A CA 1
ATOM 1250 C C . GLY A 1 169 ? -5.823 0.571 -12.442 1.00 68.00 169 GLY A C 1
ATOM 1251 O O . GLY A 1 169 ? -6.301 0.022 -11.454 1.00 68.00 169 GLY A O 1
ATOM 1252 N N . ILE A 1 170 ? -4.507 0.594 -12.654 1.00 74.25 170 ILE A N 1
ATOM 1253 C CA . ILE A 1 170 ? -3.562 -0.132 -11.793 1.00 74.25 170 ILE A CA 1
ATOM 1254 C C . ILE A 1 170 ? -3.297 0.657 -10.511 1.00 74.25 170 ILE A C 1
ATOM 1256 O O . ILE A 1 170 ? -2.896 1.825 -10.547 1.00 74.25 170 ILE A O 1
ATOM 1260 N N . VAL A 1 171 ? -3.513 0.008 -9.366 1.00 73.56 171 VAL A N 1
ATOM 1261 C CA . VAL A 1 171 ? -3.198 0.563 -8.047 1.00 73.56 171 VAL A CA 1
ATOM 1262 C C . VAL A 1 171 ? -1.696 0.433 -7.812 1.00 73.56 171 VAL A C 1
ATOM 1264 O O . VAL A 1 171 ? -1.159 -0.667 -7.727 1.00 73.56 171 VAL A O 1
ATOM 1267 N N . ILE A 1 172 ? -1.026 1.580 -7.733 1.00 73.81 172 ILE A N 1
ATOM 1268 C CA . ILE A 1 172 ? 0.378 1.697 -7.333 1.00 73.81 172 ILE A CA 1
ATOM 1269 C C . ILE A 1 172 ? 0.377 1.641 -5.799 1.00 73.81 172 ILE A C 1
ATOM 1271 O O . ILE A 1 172 ? -0.367 2.408 -5.192 1.00 73.81 172 ILE A O 1
ATOM 1275 N N . ASN A 1 173 ? 1.165 0.746 -5.195 1.00 75.38 173 ASN A N 1
ATOM 1276 C CA . ASN A 1 173 ? 1.256 0.528 -3.738 1.00 75.38 173 ASN A CA 1
ATOM 1277 C C . ASN A 1 173 ? -0.040 -0.000 -3.095 1.00 75.38 173 ASN A C 1
ATOM 1279 O O . ASN A 1 173 ? -0.623 0.612 -2.204 1.00 75.38 173 ASN A O 1
ATOM 1283 N N . ASP A 1 174 ? -0.500 -1.159 -3.556 1.00 78.75 174 ASP A N 1
ATOM 1284 C CA . ASP A 1 174 ? -1.701 -1.806 -3.025 1.00 78.75 174 ASP A CA 1
ATOM 1285 C C . ASP A 1 174 ? -1.421 -2.539 -1.693 1.00 78.75 174 ASP A C 1
ATOM 1287 O O . ASP A 1 174 ? -0.718 -3.555 -1.707 1.00 78.75 174 ASP A O 1
ATOM 1291 N N . PRO A 1 175 ? -1.975 -2.085 -0.550 1.00 83.06 175 PRO A N 1
ATOM 1292 C CA . PRO A 1 175 ? -1.786 -2.761 0.731 1.00 83.06 175 PRO A CA 1
ATOM 1293 C C . PRO A 1 175 ? -2.464 -4.139 0.781 1.00 83.06 175 PRO A C 1
ATOM 1295 O O . PRO A 1 175 ? -2.067 -4.974 1.592 1.00 83.06 175 PRO A O 1
ATOM 1298 N N . ALA A 1 176 ? -3.450 -4.416 -0.086 1.00 84.75 176 ALA A N 1
ATOM 1299 C CA . ALA A 1 176 ? -4.161 -5.695 -0.098 1.00 84.75 176 ALA A CA 1
ATOM 1300 C C . ALA A 1 176 ? -3.231 -6.890 -0.356 1.00 84.75 176 ALA A C 1
ATOM 1302 O O . ALA A 1 176 ? -3.481 -7.982 0.145 1.00 84.75 176 ALA A O 1
ATOM 1303 N N . LEU A 1 177 ? -2.121 -6.661 -1.067 1.00 81.31 177 LEU A N 1
ATOM 1304 C CA . LEU A 1 177 ? -1.102 -7.670 -1.363 1.00 81.31 177 LEU A CA 1
ATOM 1305 C C . LEU A 1 177 ? -0.471 -8.304 -0.116 1.00 81.31 177 LEU A C 1
ATOM 1307 O O . LEU A 1 177 ? 0.024 -9.427 -0.176 1.00 81.31 177 LEU A O 1
ATOM 1311 N N . TYR A 1 178 ? -0.458 -7.579 1.000 1.00 83.56 178 TYR A N 1
ATOM 1312 C CA . TYR A 1 178 ? 0.280 -7.962 2.199 1.00 83.56 178 TYR A CA 1
ATOM 1313 C C . TYR A 1 178 ? -0.606 -8.541 3.306 1.00 83.56 178 TYR A C 1
ATOM 1315 O O . TYR A 1 178 ? -0.091 -9.101 4.269 1.00 83.56 178 TYR A O 1
ATOM 1323 N N . LEU A 1 179 ? -1.932 -8.416 3.193 1.00 87.81 179 LEU A N 1
ATOM 1324 C CA . LEU A 1 179 ? -2.853 -8.701 4.297 1.00 87.81 179 LEU A CA 1
ATOM 1325 C C . LEU A 1 179 ? -2.816 -10.168 4.734 1.00 87.81 179 LEU A C 1
ATOM 1327 O O . LEU A 1 179 ? -2.602 -10.442 5.913 1.00 87.81 179 LEU A O 1
ATOM 1331 N N . GLY A 1 180 ? -2.976 -11.109 3.798 1.00 85.25 180 GLY A N 1
ATOM 1332 C CA . GLY A 1 180 ? -3.009 -12.538 4.128 1.00 85.25 180 GLY A CA 1
ATOM 1333 C C . GLY A 1 180 ? -1.689 -13.043 4.719 1.00 85.25 180 GLY A C 1
ATOM 1334 O O . GLY A 1 180 ? -1.670 -13.825 5.669 1.00 85.25 180 GLY A O 1
ATOM 1335 N N . THR A 1 181 ? -0.562 -12.548 4.211 1.00 83.31 181 THR A N 1
ATOM 1336 C CA . THR A 1 181 ? 0.777 -13.021 4.596 1.00 83.31 181 THR A CA 1
ATOM 1337 C C . THR A 1 181 ? 1.215 -12.441 5.934 1.00 83.31 181 THR A C 1
ATOM 1339 O O . THR A 1 181 ? 1.784 -13.153 6.768 1.00 83.31 181 THR A O 1
ATOM 1342 N N . GLN A 1 182 ? 0.875 -11.176 6.188 1.00 88.25 182 GLN A N 1
ATOM 1343 C CA . GLN A 1 182 ? 1.054 -10.543 7.489 1.00 88.25 182 GLN A CA 1
ATOM 1344 C C . GLN A 1 182 ? 0.118 -11.144 8.543 1.00 88.25 182 GLN A C 1
ATOM 1346 O O . GLN A 1 182 ? 0.563 -11.353 9.669 1.00 88.25 182 GLN A O 1
ATOM 1351 N N . LEU A 1 183 ? -1.131 -11.489 8.197 1.00 90.38 183 LEU A N 1
ATOM 1352 C CA . LEU A 1 183 ? -2.064 -12.162 9.111 1.00 90.38 183 LEU A CA 1
ATOM 1353 C C . LEU A 1 183 ? -1.536 -13.530 9.547 1.00 90.38 183 LEU A C 1
ATOM 1355 O O . LEU A 1 183 ? -1.454 -13.794 10.747 1.00 90.38 183 LEU A O 1
ATOM 1359 N N . ALA A 1 184 ? -1.114 -14.365 8.595 1.00 87.56 184 ALA A N 1
ATOM 1360 C CA . ALA A 1 184 ? -0.527 -15.667 8.901 1.00 87.56 184 ALA A CA 1
ATOM 1361 C C . ALA A 1 184 ? 0.737 -15.532 9.770 1.00 87.56 184 ALA A C 1
ATOM 1363 O O . ALA A 1 184 ? 0.933 -16.281 10.729 1.00 87.56 184 ALA A O 1
ATOM 1364 N N . SER A 1 185 ? 1.583 -14.540 9.474 1.00 86.62 185 SER A N 1
ATOM 1365 C CA . SER A 1 185 ? 2.803 -14.280 10.245 1.00 86.62 185 SER A CA 1
ATOM 1366 C C . SER A 1 185 ? 2.510 -13.797 11.664 1.00 86.62 185 SER A C 1
ATOM 1368 O O . SER A 1 185 ? 3.162 -14.248 12.605 1.00 86.62 185 SER A O 1
ATOM 1370 N N . LEU A 1 186 ? 1.501 -12.941 11.831 1.00 88.88 186 LEU A N 1
ATOM 1371 C CA . LEU A 1 186 ? 1.056 -12.457 13.132 1.00 88.88 186 LEU A CA 1
ATOM 1372 C C . LEU A 1 186 ? 0.475 -13.590 13.983 1.00 88.88 186 LEU A C 1
ATOM 1374 O O . LEU A 1 186 ? 0.812 -13.699 15.159 1.00 88.88 186 LEU A O 1
ATOM 1378 N N . GLN A 1 187 ? -0.353 -14.460 13.402 1.00 88.12 187 GLN A N 1
ATOM 1379 C CA . GLN A 1 187 ? -0.906 -15.620 14.108 1.00 88.12 187 GLN A CA 1
ATOM 1380 C C . GLN A 1 187 ? 0.196 -16.587 14.570 1.00 88.12 187 GLN A C 1
ATOM 1382 O O . GLN A 1 187 ? 0.164 -17.045 15.712 1.00 88.12 187 GLN A O 1
ATOM 1387 N N . ASP A 1 188 ? 1.213 -16.838 13.740 1.00 87.38 188 ASP A N 1
ATOM 1388 C CA . ASP A 1 188 ? 2.384 -17.644 14.120 1.00 87.38 188 ASP A CA 1
ATOM 1389 C C . ASP A 1 188 ? 3.194 -16.982 15.255 1.00 87.38 188 ASP A C 1
ATOM 1391 O O . ASP A 1 188 ? 3.572 -17.639 16.228 1.00 87.38 188 ASP A O 1
ATOM 1395 N N . ALA A 1 189 ? 3.415 -15.665 15.186 1.00 86.00 189 ALA A N 1
ATOM 1396 C CA . ALA A 1 189 ? 4.112 -14.919 16.236 1.00 86.00 189 ALA A CA 1
ATOM 1397 C C . ALA A 1 189 ? 3.357 -14.955 17.579 1.00 86.00 189 ALA A C 1
ATOM 1399 O O . ALA A 1 189 ? 3.959 -15.190 18.630 1.00 86.00 189 ALA A O 1
ATOM 1400 N N . LEU A 1 190 ? 2.032 -14.782 17.547 1.00 86.25 190 LEU A N 1
ATOM 1401 C CA . LEU A 1 190 ? 1.170 -14.857 18.729 1.00 86.25 190 LEU A CA 1
ATOM 1402 C C . LEU A 1 190 ? 1.095 -16.276 19.304 1.00 86.25 190 LEU A C 1
ATOM 1404 O O . LEU A 1 190 ? 1.097 -16.438 20.522 1.00 86.25 190 LEU A O 1
ATOM 1408 N N . GLY A 1 191 ? 1.082 -17.305 18.451 1.00 82.44 191 GLY A N 1
ATOM 1409 C CA . GLY A 1 191 ? 1.107 -18.707 18.874 1.00 82.44 191 GLY A CA 1
ATOM 1410 C C . GLY A 1 191 ? 2.384 -19.085 19.631 1.00 82.44 191 GLY A C 1
ATOM 1411 O O . GLY A 1 191 ? 2.334 -19.866 20.578 1.00 82.44 191 GLY A O 1
ATOM 1412 N N . LYS A 1 192 ? 3.522 -18.482 19.266 1.00 82.44 192 LYS A N 1
ATOM 1413 C CA . LYS A 1 192 ? 4.818 -18.696 19.933 1.00 82.44 192 LYS A CA 1
ATOM 1414 C C . LYS A 1 192 ? 4.948 -17.955 21.265 1.00 82.44 192 LYS A C 1
ATOM 1416 O O . LYS A 1 192 ? 5.679 -18.417 22.138 1.00 82.44 192 LYS A O 1
ATOM 1421 N N . SER A 1 193 ? 4.255 -16.827 21.441 1.00 68.62 193 SER A N 1
ATOM 1422 C CA . SER A 1 193 ? 4.328 -16.015 22.666 1.00 68.62 193 SER A CA 1
ATOM 1423 C C . SER A 1 193 ? 2.956 -15.482 23.117 1.00 68.62 193 SER A C 1
ATOM 1425 O O . SER A 1 193 ? 2.727 -14.269 23.155 1.00 68.62 193 SER A O 1
ATOM 1427 N N . PRO A 1 194 ? 2.024 -16.363 23.527 1.00 64.81 194 PRO A N 1
ATOM 1428 C CA . PRO A 1 194 ? 0.671 -15.951 23.907 1.00 64.81 194 PRO A CA 1
ATOM 1429 C C . PRO A 1 194 ? 0.627 -15.175 25.232 1.00 64.81 194 PRO A C 1
ATOM 1431 O O . PRO A 1 194 ? -0.330 -14.460 25.500 1.00 64.81 194 PRO A O 1
ATOM 1434 N N . ARG A 1 195 ? 1.664 -15.285 26.077 1.00 64.94 195 ARG A N 1
ATOM 1435 C CA . ARG A 1 195 ? 1.702 -14.643 27.405 1.00 64.94 195 ARG A CA 1
ATOM 1436 C C . ARG A 1 195 ? 1.981 -13.139 27.361 1.00 64.94 195 ARG A C 1
ATOM 1438 O O . ARG A 1 195 ? 1.710 -12.458 28.343 1.00 64.94 195 ARG A O 1
ATOM 1445 N N . ALA A 1 196 ? 2.529 -12.626 26.259 1.00 70.94 196 ALA A N 1
ATOM 1446 C CA . ALA A 1 196 ? 2.864 -11.209 26.127 1.00 70.94 196 ALA A CA 1
ATOM 1447 C C . ALA A 1 196 ? 1.634 -10.329 25.845 1.00 70.94 196 ALA A C 1
ATOM 1449 O O . ALA A 1 196 ? 1.652 -9.133 26.131 1.00 70.94 196 ALA A O 1
ATOM 1450 N N . ILE A 1 197 ? 0.568 -10.912 25.285 1.00 78.81 197 ILE A N 1
ATOM 1451 C CA . ILE A 1 197 ? -0.634 -10.196 24.856 1.00 78.81 197 ILE A CA 1
ATOM 1452 C C . ILE A 1 197 ? -1.856 -10.945 25.406 1.00 78.81 197 ILE A C 1
ATOM 1454 O O . ILE A 1 197 ? -2.136 -12.047 24.938 1.00 78.81 197 ILE A O 1
ATOM 1458 N N . PRO A 1 198 ? -2.601 -10.375 26.374 1.00 75.56 198 PRO A N 1
ATOM 1459 C CA . PRO A 1 198 ? -3.736 -11.047 27.014 1.00 75.56 198 PRO A CA 1
ATOM 1460 C C . PRO A 1 198 ? -4.788 -11.559 26.020 1.00 75.56 198 PRO A C 1
ATOM 1462 O O . PRO A 1 198 ? -5.384 -12.615 26.214 1.00 75.56 198 PRO A O 1
ATOM 1465 N N . GLU A 1 199 ? -4.990 -10.832 24.922 1.00 81.12 199 GLU A N 1
ATOM 1466 C CA . GLU A 1 199 ? -5.959 -11.145 23.875 1.00 81.12 199 GLU A CA 1
ATOM 1467 C C . GLU A 1 199 ? -5.409 -12.080 22.779 1.00 81.12 199 GLU A C 1
ATOM 1469 O O . GLU A 1 199 ? -6.130 -12.384 21.828 1.00 81.12 199 GLU A O 1
ATOM 1474 N N . ALA A 1 200 ? -4.166 -12.572 22.887 1.00 81.69 200 ALA A N 1
ATOM 1475 C CA . ALA A 1 200 ? -3.534 -13.420 21.869 1.00 81.69 200 ALA A CA 1
ATOM 1476 C C . ALA A 1 200 ? -4.369 -14.666 21.545 1.00 81.69 200 ALA A C 1
ATOM 1478 O O . ALA A 1 200 ? -4.565 -14.995 20.378 1.00 81.69 200 ALA A O 1
ATOM 1479 N N . HIS A 1 201 ? -4.929 -15.321 22.567 1.00 81.88 201 HIS A N 1
ATOM 1480 C CA . HIS A 1 201 ? -5.796 -16.485 22.378 1.00 81.88 201 HIS A CA 1
ATOM 1481 C C . HIS A 1 201 ? -7.071 -16.149 21.598 1.00 81.88 201 HIS A C 1
ATOM 1483 O O . HIS A 1 201 ? -7.470 -16.920 20.729 1.00 81.88 201 HIS A O 1
ATOM 1489 N N . ALA A 1 202 ? -7.682 -14.991 21.867 1.00 83.31 202 ALA A N 1
ATOM 1490 C CA . ALA A 1 202 ? -8.870 -14.548 21.146 1.00 83.31 202 ALA A CA 1
ATOM 1491 C C . ALA A 1 202 ? -8.548 -14.250 19.676 1.00 83.31 202 ALA A C 1
ATOM 1493 O O . ALA A 1 202 ? -9.336 -14.607 18.811 1.00 83.31 202 ALA A O 1
ATOM 1494 N N . ILE A 1 203 ? -7.382 -13.654 19.396 1.00 84.06 203 ILE A N 1
ATOM 1495 C CA . ILE A 1 203 ? -6.914 -13.352 18.035 1.00 84.06 203 ILE A CA 1
ATOM 1496 C C . ILE A 1 203 ? -6.600 -14.635 17.252 1.00 84.06 203 ILE A C 1
ATOM 1498 O O . ILE A 1 203 ? -7.022 -14.769 16.105 1.00 84.06 203 ILE A O 1
ATOM 1502 N N . CYS A 1 204 ? -5.899 -15.595 17.861 1.00 83.94 204 CYS A N 1
ATOM 1503 C CA . CYS A 1 204 ? -5.571 -16.871 17.215 1.00 83.94 204 CYS A CA 1
ATOM 1504 C C . CYS A 1 204 ? -6.803 -17.755 16.968 1.00 83.94 204 CYS A C 1
ATOM 1506 O O . CYS A 1 204 ? -6.768 -18.602 16.083 1.00 83.94 204 CYS A O 1
ATOM 1508 N N . ALA A 1 205 ? -7.884 -17.565 17.731 1.00 86.44 205 ALA A N 1
ATOM 1509 C CA . ALA A 1 205 ? -9.146 -18.278 17.543 1.00 86.44 205 ALA A CA 1
ATOM 1510 C C . ALA A 1 205 ? -10.043 -17.671 16.446 1.00 86.44 205 ALA A C 1
ATOM 1512 O O . ALA A 1 205 ? -11.094 -18.236 16.139 1.00 86.44 205 ALA A O 1
ATOM 1513 N N . LEU A 1 206 ? -9.677 -16.517 15.874 1.00 88.56 206 LEU A N 1
ATOM 1514 C CA . LEU A 1 206 ? -10.453 -15.892 14.805 1.00 88.56 206 LEU A CA 1
ATOM 1515 C C . LEU A 1 206 ? -10.343 -16.682 13.503 1.00 88.56 206 LEU A C 1
ATOM 1517 O O . LEU A 1 206 ? -9.268 -17.149 13.132 1.00 88.56 206 LEU A O 1
ATOM 1521 N N . ASP A 1 207 ? -11.450 -16.728 12.765 1.00 90.00 207 ASP A N 1
ATOM 1522 C CA . ASP A 1 207 ? -11.453 -17.195 11.383 1.00 90.00 207 ASP A CA 1
ATOM 1523 C C . ASP A 1 207 ? -10.615 -16.240 10.505 1.00 90.00 207 ASP A C 1
ATOM 1525 O O . ASP A 1 207 ? -10.991 -15.067 10.354 1.00 90.00 207 ASP A O 1
ATOM 1529 N N . PRO A 1 208 ? -9.488 -16.702 9.924 1.00 89.38 208 PRO A N 1
ATOM 1530 C CA . PRO A 1 208 ? -8.610 -15.854 9.129 1.00 89.38 208 PRO A CA 1
ATOM 1531 C C . PRO A 1 208 ? -9.311 -15.296 7.887 1.00 89.38 208 PRO A C 1
ATOM 1533 O O . PRO A 1 208 ? -9.059 -14.147 7.526 1.00 89.38 208 PRO A O 1
ATOM 1536 N N . GLN A 1 209 ? -10.245 -16.045 7.285 1.00 90.88 209 GLN A N 1
ATOM 1537 C CA . GLN A 1 209 ? -10.975 -15.589 6.096 1.00 90.88 209 GLN A CA 1
ATOM 1538 C C . GLN A 1 209 ? -11.850 -14.378 6.415 1.00 90.88 209 GLN A C 1
ATOM 1540 O O . GLN A 1 209 ? -11.924 -13.420 5.644 1.00 90.88 209 GLN A O 1
ATOM 1545 N N . ARG A 1 210 ? -12.485 -14.384 7.590 1.00 91.81 210 ARG A N 1
ATOM 1546 C CA . ARG A 1 210 ? -13.299 -13.262 8.054 1.00 91.81 210 ARG A CA 1
ATOM 1547 C C . ARG A 1 210 ? -12.463 -12.008 8.306 1.00 91.81 210 ARG A C 1
ATOM 1549 O O . ARG A 1 210 ? -12.886 -10.915 7.929 1.00 91.81 210 ARG A O 1
ATOM 1556 N N . VAL A 1 211 ? -11.302 -12.155 8.944 1.00 93.50 211 VAL A N 1
ATOM 1557 C CA . VAL A 1 211 ? -10.390 -11.029 9.206 1.00 93.50 211 VAL A CA 1
ATOM 1558 C C . VAL A 1 211 ? -9.881 -10.448 7.890 1.00 93.50 211 VAL A C 1
ATOM 1560 O O . VAL A 1 211 ? -9.911 -9.232 7.704 1.00 93.50 211 VAL A O 1
ATOM 1563 N N . GLU A 1 212 ? -9.469 -11.309 6.961 1.00 91.44 212 GLU A N 1
ATOM 1564 C CA . GLU A 1 212 ? -8.996 -10.909 5.638 1.00 91.44 212 GLU A CA 1
ATOM 1565 C C . GLU A 1 212 ? -10.085 -10.182 4.842 1.00 91.44 212 GLU A C 1
ATOM 1567 O O . GLU A 1 212 ? -9.818 -9.128 4.271 1.00 91.44 212 GLU A O 1
ATOM 1572 N N . HIS A 1 213 ? -11.331 -10.662 4.873 1.00 92.75 213 HIS A N 1
ATOM 1573 C CA . HIS A 1 213 ? -12.451 -9.998 4.207 1.00 92.75 213 HIS A CA 1
ATOM 1574 C C . HIS A 1 213 ? -12.667 -8.562 4.713 1.00 92.75 213 HIS A C 1
ATOM 1576 O O . HIS A 1 213 ? -12.736 -7.623 3.920 1.00 92.75 213 HIS A O 1
ATOM 1582 N N . ILE A 1 214 ? -12.696 -8.370 6.038 1.00 94.38 214 ILE A N 1
ATOM 1583 C CA . ILE A 1 214 ? -12.832 -7.037 6.650 1.00 94.38 214 ILE A CA 1
ATOM 1584 C C . ILE A 1 214 ? -11.624 -6.156 6.299 1.00 94.38 214 ILE A C 1
ATOM 1586 O O . ILE A 1 214 ? -11.781 -4.967 6.017 1.00 94.38 214 ILE A O 1
ATOM 1590 N N . ALA A 1 215 ? -10.419 -6.727 6.297 1.00 94.75 215 ALA A N 1
ATOM 1591 C CA . ALA A 1 215 ? -9.200 -6.011 5.947 1.00 94.75 215 ALA A CA 1
ATOM 1592 C C . ALA A 1 215 ? -9.192 -5.569 4.473 1.00 94.75 215 ALA A C 1
ATOM 1594 O O . ALA A 1 215 ? -8.801 -4.440 4.181 1.00 94.75 215 ALA A O 1
ATOM 1595 N N . LEU A 1 216 ? -9.677 -6.407 3.553 1.00 92.19 216 LEU A N 1
ATOM 1596 C CA . LEU A 1 216 ? -9.827 -6.078 2.134 1.00 92.19 216 LEU A CA 1
ATOM 1597 C C . LEU A 1 216 ? -10.869 -4.975 1.916 1.00 92.19 216 LEU A C 1
ATOM 1599 O O . LEU A 1 216 ? -10.618 -4.034 1.162 1.00 92.19 216 LEU A O 1
ATOM 1603 N N . ASP A 1 217 ? -12.011 -5.034 2.602 1.00 91.69 217 ASP A N 1
ATOM 1604 C CA . ASP A 1 217 ? -13.018 -3.965 2.576 1.00 91.69 217 ASP A CA 1
ATOM 1605 C C . ASP A 1 217 ? -12.444 -2.634 3.059 1.00 91.69 217 ASP A C 1
ATOM 1607 O O . ASP A 1 217 ? -12.623 -1.592 2.418 1.00 91.69 217 ASP A O 1
ATOM 1611 N N . LEU A 1 218 ? -11.693 -2.679 4.158 1.00 92.62 218 LEU A N 1
ATOM 1612 C CA . LEU A 1 218 ? -11.022 -1.514 4.707 1.00 92.62 218 LEU A CA 1
ATOM 1613 C C . LEU A 1 218 ? -9.937 -0.983 3.760 1.00 92.62 218 LEU A C 1
ATOM 1615 O O . LEU A 1 218 ? -9.858 0.226 3.550 1.00 92.62 218 LEU A O 1
ATOM 1619 N N . ALA A 1 219 ? -9.149 -1.859 3.131 1.00 89.62 219 ALA A N 1
ATOM 1620 C CA . ALA A 1 219 ? -8.157 -1.484 2.126 1.00 89.62 219 ALA A CA 1
ATOM 1621 C C . ALA A 1 219 ? -8.807 -0.800 0.915 1.00 89.62 219 ALA A C 1
ATOM 1623 O O . ALA A 1 219 ? -8.315 0.233 0.461 1.00 89.62 219 ALA A O 1
ATOM 1624 N N . ARG A 1 220 ? -9.953 -1.303 0.433 1.00 86.62 220 ARG A N 1
ATOM 1625 C CA . ARG A 1 220 ? -10.724 -0.665 -0.649 1.00 86.62 220 ARG A CA 1
ATOM 1626 C C . ARG A 1 220 ? -11.193 0.734 -0.261 1.00 86.62 220 ARG A C 1
ATOM 1628 O O . ARG A 1 220 ? -11.023 1.669 -1.045 1.00 86.62 220 ARG A O 1
ATOM 1635 N N . MET A 1 221 ? -11.716 0.896 0.953 1.00 86.62 221 MET A N 1
ATOM 1636 C CA . MET A 1 221 ? -12.117 2.205 1.470 1.00 86.62 221 MET A CA 1
ATOM 1637 C C . MET A 1 221 ? -10.929 3.166 1.585 1.00 86.62 221 MET A C 1
ATOM 1639 O O . MET A 1 221 ? -11.000 4.305 1.124 1.00 86.62 221 MET A O 1
ATOM 1643 N N . CYS A 1 222 ? -9.812 2.705 2.141 1.00 84.81 222 CYS A N 1
ATOM 1644 C CA . CYS A 1 222 ? -8.577 3.473 2.256 1.00 84.81 222 CYS A CA 1
ATOM 1645 C C . CYS A 1 222 ? -8.030 3.924 0.891 1.00 84.81 222 CYS A C 1
ATOM 1647 O O . CYS A 1 222 ? -7.641 5.085 0.736 1.00 84.81 222 CYS A O 1
ATOM 1649 N N . THR A 1 223 ? -8.038 3.037 -0.107 1.00 79.00 223 THR A N 1
ATOM 1650 C CA . THR A 1 223 ? -7.604 3.336 -1.480 1.00 79.00 223 THR A CA 1
ATOM 1651 C C . THR A 1 223 ? -8.521 4.357 -2.148 1.00 79.00 223 THR A C 1
ATOM 1653 O O . THR A 1 223 ? -8.029 5.300 -2.769 1.00 79.00 223 THR A O 1
ATOM 1656 N N . ALA A 1 224 ? -9.841 4.243 -1.963 1.00 76.75 224 ALA A N 1
ATOM 1657 C CA . ALA A 1 224 ? -10.799 5.239 -2.447 1.00 76.75 224 ALA A CA 1
ATOM 1658 C C . ALA A 1 224 ? -10.559 6.629 -1.834 1.00 76.75 224 ALA A C 1
ATOM 1660 O O . ALA A 1 224 ? -10.758 7.640 -2.507 1.00 76.75 224 ALA A O 1
ATOM 1661 N N . TYR A 1 225 ? -10.071 6.680 -0.589 1.00 73.19 225 TYR A N 1
ATOM 1662 C CA . TYR A 1 225 ? -9.695 7.922 0.087 1.00 73.19 225 TYR A CA 1
ATOM 1663 C C . TYR A 1 225 ? -8.274 8.423 -0.188 1.00 73.19 225 TYR A C 1
ATOM 1665 O O . TYR A 1 225 ? -7.784 9.333 0.495 1.00 73.19 225 TYR A O 1
ATOM 1673 N N . GLN A 1 226 ? -7.619 7.823 -1.182 1.00 67.94 226 GLN A N 1
ATOM 1674 C CA . GLN A 1 226 ? -6.247 8.092 -1.589 1.00 67.94 226 GLN A CA 1
ATOM 1675 C C . GLN A 1 226 ? -5.201 7.879 -0.495 1.00 67.94 226 GLN A C 1
ATOM 1677 O O . GLN A 1 226 ? -4.084 8.333 -0.652 1.00 67.94 226 GLN A O 1
ATOM 1682 N N . LEU A 1 227 ? -5.456 7.116 0.569 1.00 61.09 227 LEU A N 1
ATOM 1683 C CA . LEU A 1 227 ? -4.389 6.773 1.526 1.00 61.09 227 LEU A CA 1
ATOM 1684 C C . LEU A 1 227 ? -3.294 5.860 0.915 1.00 61.09 227 LEU A C 1
ATOM 1686 O O . LEU A 1 227 ? -2.328 5.523 1.588 1.00 61.09 227 LEU A O 1
ATOM 1690 N N . ALA A 1 228 ? -3.417 5.500 -0.368 1.00 53.28 228 ALA A N 1
ATOM 1691 C CA . ALA A 1 228 ? -2.518 4.638 -1.137 1.00 53.28 228 ALA A CA 1
ATOM 1692 C C . ALA A 1 228 ? -1.156 5.264 -1.521 1.00 53.28 228 ALA A C 1
ATOM 1694 O O . ALA A 1 228 ? -0.327 4.589 -2.118 1.00 53.28 228 ALA A O 1
ATOM 1695 N N . TYR A 1 229 ? -0.881 6.533 -1.193 1.00 58.84 229 TYR A N 1
ATOM 1696 C CA . TYR A 1 229 ? 0.465 7.120 -1.359 1.00 58.84 229 TYR A CA 1
ATOM 1697 C C . TYR A 1 229 ? 1.449 6.746 -0.234 1.00 58.84 229 TYR A C 1
ATOM 1699 O O . TYR A 1 229 ? 2.574 7.237 -0.209 1.00 58.84 229 TYR A O 1
ATOM 1707 N N . LEU A 1 230 ? 1.019 5.920 0.718 1.00 66.50 230 LEU A N 1
ATOM 1708 C CA . LEU A 1 230 ? 1.785 5.521 1.895 1.00 66.50 230 LEU A CA 1
ATOM 1709 C C . LEU A 1 230 ? 2.502 4.189 1.653 1.00 66.50 230 LEU A C 1
ATOM 1711 O O . LEU A 1 230 ? 2.082 3.412 0.798 1.00 66.50 230 LEU A O 1
ATOM 1715 N N . ASP A 1 231 ? 3.556 3.922 2.428 1.00 76.12 231 ASP A N 1
ATOM 1716 C CA . ASP A 1 231 ? 4.294 2.656 2.357 1.00 76.12 231 ASP A CA 1
ATOM 1717 C C . ASP A 1 231 ? 3.322 1.473 2.545 1.00 76.12 231 ASP A C 1
ATOM 1719 O O . ASP A 1 231 ? 2.655 1.383 3.587 1.00 76.12 231 ASP A O 1
ATOM 1723 N N . PRO A 1 232 ? 3.194 0.571 1.554 1.00 81.00 232 PRO A N 1
ATOM 1724 C CA . PRO A 1 232 ? 2.072 -0.359 1.504 1.00 81.00 232 PRO A CA 1
ATOM 1725 C C . PRO A 1 232 ? 2.169 -1.457 2.570 1.00 81.00 232 PRO A C 1
ATOM 1727 O O . PRO A 1 232 ? 1.141 -1.880 3.091 1.00 81.00 232 PRO A O 1
ATOM 1730 N N . GLN A 1 233 ? 3.380 -1.866 2.963 1.00 83.50 233 GLN A N 1
ATOM 1731 C CA . GLN A 1 233 ? 3.614 -2.882 3.998 1.00 83.50 233 GLN A CA 1
ATOM 1732 C C . GLN A 1 233 ? 3.153 -2.449 5.405 1.00 83.50 233 GLN A C 1
ATOM 1734 O O . GLN A 1 233 ? 2.300 -3.135 5.979 1.00 83.50 233 GLN A O 1
ATOM 1739 N N . PRO A 1 234 ? 3.650 -1.338 5.996 1.00 85.50 234 PRO A N 1
ATOM 1740 C CA . PRO A 1 234 ? 3.212 -0.901 7.322 1.00 85.50 234 PRO A CA 1
ATOM 1741 C C . PRO A 1 234 ? 1.760 -0.418 7.301 1.00 85.50 234 PRO A C 1
ATOM 1743 O O . PRO A 1 234 ? 1.072 -0.484 8.322 1.00 85.50 234 PRO A O 1
ATOM 1746 N N . PHE A 1 235 ? 1.272 0.049 6.147 1.00 87.62 235 PHE A N 1
ATOM 1747 C CA . PHE A 1 235 ? -0.127 0.415 5.991 1.00 87.62 235 PHE A CA 1
ATOM 1748 C C . PHE A 1 235 ? -1.054 -0.805 5.997 1.00 87.62 235 PHE A C 1
ATOM 1750 O O . PHE A 1 235 ? -2.060 -0.787 6.706 1.00 87.62 235 PHE A O 1
ATOM 1757 N N . ALA A 1 236 ? -0.695 -1.880 5.293 1.00 89.88 236 ALA A N 1
ATOM 1758 C CA . ALA A 1 236 ? -1.413 -3.150 5.344 1.00 89.88 236 ALA A CA 1
ATOM 1759 C C . ALA A 1 236 ? -1.478 -3.706 6.771 1.00 89.88 236 ALA A C 1
ATOM 1761 O O . ALA A 1 236 ? -2.553 -4.089 7.231 1.00 89.88 236 ALA A O 1
ATOM 1762 N N . TYR A 1 237 ? -0.373 -3.633 7.517 1.00 91.25 237 TYR A N 1
ATOM 1763 C CA . TYR A 1 237 ? -0.353 -4.094 8.903 1.00 91.25 237 TYR A CA 1
ATOM 1764 C C . TYR A 1 237 ? -1.266 -3.237 9.792 1.00 91.25 237 TYR A C 1
ATOM 1766 O O . TYR A 1 237 ? -2.013 -3.754 10.618 1.00 91.25 237 TYR A O 1
ATOM 1774 N N . ALA A 1 238 ? -1.286 -1.916 9.593 1.00 92.12 238 ALA A N 1
ATOM 1775 C CA . ALA A 1 238 ? -2.218 -1.036 10.294 1.00 92.12 238 ALA A CA 1
ATOM 1776 C C . ALA A 1 238 ? -3.694 -1.339 9.961 1.00 92.12 238 ALA A C 1
ATOM 1778 O O . ALA A 1 238 ? -4.532 -1.323 10.864 1.00 92.12 238 ALA A O 1
ATOM 1779 N N . ILE A 1 239 ? -4.013 -1.631 8.694 1.00 94.31 239 ILE A N 1
ATOM 1780 C CA . ILE A 1 239 ? -5.344 -2.084 8.249 1.00 94.31 239 ILE A CA 1
ATOM 1781 C C . ILE A 1 239 ? -5.712 -3.400 8.943 1.00 94.31 239 ILE A C 1
ATOM 1783 O O . ILE A 1 239 ? -6.826 -3.535 9.448 1.00 94.31 239 ILE A O 1
ATOM 1787 N N . LEU A 1 240 ? -4.766 -4.335 9.030 1.00 95.00 240 LEU A N 1
ATOM 1788 C CA . LEU A 1 240 ? -4.951 -5.617 9.697 1.00 95.00 240 LEU A CA 1
ATOM 1789 C C . LEU A 1 240 ? -5.295 -5.447 11.185 1.00 95.00 240 LEU A C 1
ATOM 1791 O O . LEU A 1 240 ? -6.224 -6.090 11.668 1.00 95.00 240 LEU A O 1
ATOM 1795 N N . LEU A 1 241 ? -4.620 -4.542 11.906 1.00 94.19 241 LEU A N 1
ATOM 1796 C CA . LEU A 1 241 ? -4.939 -4.255 13.313 1.00 94.19 241 LEU A CA 1
ATOM 1797 C C . LEU A 1 241 ? -6.380 -3.750 13.492 1.00 94.19 241 LEU A C 1
ATOM 1799 O O . LEU A 1 241 ? -7.081 -4.198 14.400 1.00 94.19 241 LEU A O 1
ATOM 1803 N N . HIS A 1 242 ? -6.851 -2.865 12.605 1.00 95.12 242 HIS A N 1
ATOM 1804 C CA . HIS A 1 242 ? -8.250 -2.415 12.606 1.00 95.12 242 HIS A CA 1
ATOM 1805 C C . HIS A 1 242 ? -9.220 -3.551 12.280 1.00 95.12 242 HIS A C 1
ATOM 1807 O O . HIS A 1 242 ? -10.267 -3.657 12.914 1.00 95.12 242 HIS A O 1
ATOM 1813 N N . ALA A 1 243 ? -8.881 -4.423 11.328 1.00 96.00 243 ALA A N 1
ATOM 1814 C CA . ALA A 1 243 ? -9.710 -5.573 10.977 1.00 96.00 243 ALA A CA 1
ATOM 1815 C C . ALA A 1 243 ? -9.833 -6.571 12.139 1.00 96.00 243 ALA A C 1
ATOM 1817 O O . ALA A 1 243 ? -10.931 -7.056 12.419 1.00 96.00 243 ALA A O 1
ATOM 1818 N N . LEU A 1 244 ? -8.744 -6.820 12.872 1.00 94.25 244 LEU A N 1
ATOM 1819 C CA . LEU A 1 244 ? -8.755 -7.629 14.093 1.00 94.25 244 LEU A CA 1
ATOM 1820 C C . LEU A 1 244 ? -9.659 -7.009 15.165 1.00 94.25 244 LEU A C 1
ATOM 1822 O O . LEU A 1 244 ? -10.554 -7.683 15.674 1.00 94.25 244 LEU A O 1
ATOM 1826 N N . GLU A 1 245 ? -9.495 -5.715 15.452 1.00 93.19 245 GLU A N 1
ATOM 1827 C CA . GLU A 1 245 ? -10.368 -4.984 16.382 1.00 93.19 245 GLU A CA 1
ATOM 1828 C C . GLU A 1 245 ? -11.840 -5.042 15.964 1.00 93.19 245 GLU A C 1
ATOM 1830 O O . GLU A 1 245 ? -12.710 -5.262 16.803 1.00 93.19 245 GLU A O 1
ATOM 1835 N N . GLY A 1 246 ? -12.128 -4.900 14.669 1.00 92.19 246 GLY A N 1
ATOM 1836 C CA . GLY A 1 246 ? -13.480 -4.995 14.123 1.00 92.19 246 GLY A CA 1
ATOM 1837 C C . GLY A 1 246 ? -14.075 -6.398 14.160 1.00 92.19 246 GLY A C 1
ATOM 1838 O O . GLY A 1 246 ? -15.296 -6.546 14.231 1.00 92.19 246 GLY A O 1
ATOM 1839 N N . THR A 1 247 ? -13.236 -7.432 14.122 1.00 93.75 247 THR A N 1
ATOM 1840 C CA . THR A 1 247 ? -13.672 -8.830 14.214 1.00 93.75 247 THR A CA 1
ATOM 1841 C C . THR A 1 247 ? -13.994 -9.197 15.661 1.00 93.75 247 THR A C 1
ATOM 1843 O O . THR A 1 247 ? -15.048 -9.773 15.923 1.00 93.75 247 THR A O 1
ATOM 1846 N N . VAL A 1 248 ? -13.130 -8.799 16.602 1.00 91.00 248 VAL A N 1
ATOM 1847 C CA . VAL A 1 248 ? -13.317 -9.017 18.050 1.00 91.00 248 VAL A CA 1
ATOM 1848 C C . VAL A 1 248 ? -14.347 -8.043 18.644 1.00 91.00 248 VAL A C 1
ATOM 1850 O O . VAL A 1 248 ? -14.938 -8.323 19.683 1.00 91.00 248 VAL A O 1
ATOM 1853 N N . LYS A 1 249 ? -14.595 -6.905 17.982 1.00 89.75 249 LYS A N 1
ATOM 1854 C CA . LYS A 1 249 ? -15.424 -5.777 18.451 1.00 89.75 249 LYS A CA 1
ATOM 1855 C C . LYS A 1 249 ? -14.914 -5.131 19.746 1.00 89.75 249 LYS A C 1
ATOM 1857 O O . LYS A 1 249 ? -15.679 -4.517 20.495 1.00 89.75 249 LYS A O 1
ATOM 1862 N N . VAL A 1 250 ? -13.616 -5.252 20.014 1.00 86.75 250 VAL A N 1
ATOM 1863 C CA . VAL A 1 250 ? -12.942 -4.712 21.202 1.00 86.75 250 VAL A CA 1
ATOM 1864 C C . VAL A 1 250 ? -11.622 -4.069 20.793 1.00 86.75 250 VAL A C 1
ATOM 1866 O O . VAL A 1 250 ? -10.937 -4.547 19.892 1.00 86.75 250 VAL A O 1
ATOM 1869 N N . SER A 1 251 ? -11.258 -2.974 21.456 1.00 85.69 251 SER A N 1
ATOM 1870 C CA . SER A 1 251 ? -9.968 -2.320 21.274 1.00 85.69 251 SER A CA 1
ATOM 1871 C C . SER A 1 251 ? -8.834 -3.170 21.856 1.00 85.69 251 SER A C 1
ATOM 1873 O O . SER A 1 251 ? -8.811 -3.422 23.057 1.00 85.69 251 SER A O 1
ATOM 1875 N N . LEU A 1 252 ? -7.870 -3.546 21.018 1.00 87.12 252 LEU A N 1
ATOM 1876 C CA . LEU A 1 252 ? -6.720 -4.393 21.367 1.00 87.12 252 LEU A CA 1
ATOM 1877 C C . LEU A 1 252 ? -5.503 -3.587 21.894 1.00 87.12 252 LEU A C 1
ATOM 1879 O O . LEU A 1 252 ? -5.461 -2.357 21.768 1.00 87.12 252 LEU A O 1
ATOM 1883 N N . PRO A 1 253 ? -4.452 -4.205 22.451 1.00 85.12 253 PRO A N 1
ATOM 1884 C CA . PRO A 1 253 ? -3.209 -3.504 22.781 1.00 85.12 253 PRO A CA 1
ATOM 1885 C C . PRO A 1 253 ? -2.362 -3.226 21.520 1.00 85.12 253 PRO A C 1
ATOM 1887 O O . PRO A 1 253 ? -1.372 -3.896 21.242 1.00 85.12 253 PRO A O 1
ATOM 1890 N N . VAL A 1 254 ? -2.731 -2.193 20.750 1.00 87.00 254 VAL A N 1
ATOM 1891 C CA . VAL A 1 254 ? -2.116 -1.856 19.443 1.00 87.00 254 VAL A CA 1
ATOM 1892 C C . VAL A 1 254 ? -0.611 -1.645 19.505 1.00 87.00 254 VAL A C 1
ATOM 1894 O O . VAL A 1 254 ? 0.077 -2.020 18.566 1.00 87.00 254 VAL A O 1
ATOM 1897 N N . ARG A 1 255 ? -0.074 -1.070 20.587 1.00 85.62 255 ARG A N 1
ATOM 1898 C CA . ARG A 1 255 ? 1.378 -0.878 20.706 1.00 85.62 255 ARG A CA 1
ATOM 1899 C C . ARG A 1 255 ? 2.122 -2.211 20.794 1.00 85.62 255 ARG A C 1
ATOM 1901 O O . ARG A 1 255 ? 3.066 -2.398 20.039 1.00 85.62 255 ARG A O 1
ATOM 1908 N N . ALA A 1 256 ? 1.648 -3.133 21.631 1.00 85.50 256 ALA A N 1
ATOM 1909 C CA . ALA A 1 256 ? 2.230 -4.469 21.752 1.00 85.50 256 ALA A CA 1
ATOM 1910 C C . ALA A 1 256 ? 2.103 -5.258 20.437 1.00 85.50 256 ALA A C 1
ATOM 1912 O O . ALA A 1 256 ? 3.045 -5.907 20.001 1.00 85.50 256 ALA A O 1
ATOM 1913 N N . LEU A 1 257 ? 0.966 -5.138 19.743 1.00 87.62 257 LEU A N 1
ATOM 1914 C CA . LEU A 1 257 ? 0.785 -5.758 18.427 1.00 87.62 257 LEU A CA 1
ATOM 1915 C C . LEU A 1 257 ? 1.653 -5.108 17.334 1.00 87.62 257 LEU A C 1
ATOM 1917 O O . LEU A 1 257 ? 2.105 -5.795 16.423 1.00 87.62 257 LEU A O 1
ATOM 1921 N N . ALA A 1 258 ? 1.911 -3.800 17.406 1.00 86.50 258 ALA A N 1
ATOM 1922 C CA . ALA A 1 258 ? 2.779 -3.093 16.464 1.00 86.50 258 ALA A CA 1
ATOM 1923 C C . ALA A 1 258 ? 4.267 -3.423 16.666 1.00 86.50 258 ALA A C 1
ATOM 1925 O O . ALA A 1 258 ? 5.024 -3.368 15.700 1.00 86.50 258 ALA A O 1
ATOM 1926 N N . GLU A 1 259 ? 4.684 -3.800 17.878 1.00 87.81 259 GLU A N 1
ATOM 1927 C CA . GLU A 1 259 ? 6.043 -4.288 18.165 1.00 87.81 259 GLU A CA 1
ATOM 1928 C C . GLU A 1 259 ? 6.352 -5.613 17.449 1.00 87.81 259 GLU A C 1
ATOM 1930 O O . GLU A 1 259 ? 7.493 -5.841 17.060 1.00 87.81 259 GLU A O 1
ATOM 1935 N N . LEU A 1 260 ? 5.330 -6.433 17.176 1.00 86.44 260 LEU A N 1
ATOM 1936 C CA . LEU A 1 260 ? 5.440 -7.635 16.337 1.00 86.44 260 LEU A CA 1
ATOM 1937 C C . LEU A 1 260 ? 5.449 -7.321 14.830 1.00 86.44 260 LEU A C 1
ATOM 1939 O O . LEU A 1 260 ? 5.734 -8.191 14.013 1.00 86.44 260 LEU A O 1
ATOM 1943 N N . GLY A 1 261 ? 5.131 -6.085 14.441 1.00 83.50 261 GLY A N 1
ATOM 1944 C CA . GLY A 1 261 ? 4.966 -5.683 13.046 1.00 83.50 261 GLY A CA 1
ATOM 1945 C C . GLY A 1 261 ? 6.209 -5.883 12.174 1.00 83.50 261 GLY A C 1
ATOM 1946 O O . GLY A 1 261 ? 6.086 -6.540 11.143 1.00 83.50 261 GLY A O 1
ATOM 1947 N N . PRO A 1 262 ? 7.400 -5.382 12.560 1.00 82.12 262 PRO A N 1
ATOM 1948 C CA . PRO A 1 262 ? 8.614 -5.527 11.752 1.00 82.12 262 PRO A CA 1
ATOM 1949 C C . PRO A 1 262 ? 8.934 -6.987 11.395 1.00 82.12 262 PRO A C 1
ATOM 1951 O O . PRO A 1 262 ? 9.155 -7.296 10.228 1.00 82.12 262 PRO A O 1
ATOM 1954 N N . SER A 1 263 ? 8.831 -7.912 12.356 1.00 79.38 263 SER A N 1
ATOM 1955 C CA . SER A 1 263 ? 9.080 -9.340 12.111 1.00 79.38 263 SER A CA 1
ATOM 1956 C C . SER A 1 263 ? 7.995 -10.006 11.256 1.00 79.38 263 SER A C 1
ATOM 1958 O O . SER A 1 263 ? 8.287 -10.933 10.501 1.00 79.38 263 SER A O 1
ATOM 1960 N N . CYS A 1 264 ? 6.749 -9.526 11.322 1.00 78.62 264 CYS A N 1
ATOM 1961 C CA . CYS A 1 264 ? 5.664 -9.989 10.451 1.00 78.62 264 CYS A CA 1
ATOM 1962 C C . CYS A 1 264 ? 5.790 -9.464 9.012 1.00 78.62 264 CYS A C 1
ATOM 1964 O O . CYS A 1 264 ? 5.287 -10.096 8.086 1.00 78.62 264 CYS A O 1
ATOM 1966 N N . ILE A 1 265 ? 6.445 -8.316 8.826 1.00 76.12 265 ILE A N 1
ATOM 1967 C CA . ILE A 1 265 ? 6.690 -7.684 7.525 1.00 76.12 265 ILE A CA 1
ATOM 1968 C C . ILE A 1 265 ? 7.901 -8.318 6.817 1.00 76.12 265 ILE A C 1
ATOM 1970 O O . ILE A 1 265 ? 7.893 -8.469 5.599 1.00 76.12 265 ILE A O 1
ATOM 1974 N N . GLU A 1 266 ? 8.916 -8.746 7.568 1.00 63.47 266 GLU A N 1
ATOM 1975 C CA . GLU A 1 266 ? 10.163 -9.334 7.050 1.00 63.47 266 GLU A CA 1
ATOM 1976 C C . GLU A 1 266 ? 10.017 -10.727 6.411 1.00 63.47 266 GLU A C 1
ATOM 1978 O O . GLU A 1 266 ? 10.957 -11.233 5.785 1.00 63.47 266 GLU A O 1
ATOM 1983 N N . ARG A 1 267 ? 8.861 -11.389 6.547 1.00 56.62 267 ARG A N 1
ATOM 1984 C CA . ARG A 1 267 ? 8.740 -12.804 6.186 1.00 56.62 267 ARG A CA 1
ATOM 1985 C C . ARG A 1 267 ? 8.659 -13.016 4.671 1.00 56.62 267 ARG A C 1
ATOM 1987 O O . ARG A 1 267 ? 7.649 -12.741 4.027 1.00 56.62 267 ARG A O 1
ATOM 1994 N N . ARG A 1 268 ? 9.711 -13.628 4.118 1.00 52.47 268 ARG A N 1
ATOM 1995 C CA . ARG A 1 268 ? 9.711 -14.215 2.771 1.00 52.47 268 ARG A CA 1
ATOM 1996 C C . ARG A 1 268 ? 8.710 -15.369 2.725 1.00 52.47 268 ARG A C 1
ATOM 1998 O O . ARG A 1 268 ? 8.884 -16.364 3.427 1.00 52.47 268 ARG A O 1
ATOM 2005 N N . ILE A 1 269 ? 7.681 -15.255 1.892 1.00 51.34 269 ILE A N 1
ATOM 2006 C CA . ILE A 1 269 ? 6.808 -16.391 1.584 1.00 51.34 269 ILE A CA 1
ATOM 2007 C C . ILE A 1 269 ? 7.662 -17.430 0.858 1.00 51.34 269 ILE A C 1
ATOM 2009 O O . ILE A 1 269 ? 8.324 -17.126 -0.137 1.00 51.34 269 ILE A O 1
ATOM 2013 N N . SER A 1 270 ? 7.662 -18.663 1.356 1.00 43.25 270 SER A N 1
ATOM 2014 C CA . SER A 1 270 ? 8.299 -19.793 0.687 1.00 43.25 270 SER A CA 1
ATOM 2015 C C . SER A 1 270 ? 7.708 -19.971 -0.714 1.00 43.25 270 SER A C 1
ATOM 2017 O O . SER A 1 270 ? 6.542 -20.333 -0.854 1.00 43.25 270 SER A O 1
ATOM 2019 N N . GLY A 1 271 ? 8.516 -19.721 -1.745 1.00 47.09 271 GLY A N 1
ATOM 2020 C CA . GLY A 1 271 ? 8.206 -20.064 -3.136 1.00 47.09 271 GLY A CA 1
ATOM 2021 C C . GLY A 1 271 ? 7.491 -18.998 -3.972 1.00 47.09 271 GLY A C 1
ATOM 2022 O O . GLY A 1 271 ? 7.332 -19.213 -5.169 1.00 47.09 271 GLY A O 1
ATOM 2023 N N . GLN A 1 272 ? 7.101 -17.848 -3.410 1.00 48.00 272 GLN A N 1
ATOM 2024 C CA . GLN A 1 272 ? 6.560 -16.725 -4.189 1.00 48.00 272 GLN A CA 1
ATOM 2025 C C . GLN A 1 272 ? 7.178 -15.411 -3.711 1.00 48.00 272 GLN A C 1
ATOM 2027 O O . GLN A 1 272 ? 7.044 -15.016 -2.554 1.00 48.00 272 GLN A O 1
ATOM 2032 N N . CYS A 1 273 ? 7.918 -14.756 -4.605 1.00 40.38 273 CYS A N 1
ATOM 2033 C CA . CYS A 1 273 ? 8.689 -13.559 -4.303 1.00 40.38 273 CYS A CA 1
ATOM 2034 C C . CYS A 1 273 ? 7.784 -12.357 -4.000 1.00 40.38 273 CYS A C 1
ATOM 2036 O O . CYS A 1 273 ? 7.493 -11.558 -4.886 1.00 40.38 273 CYS A O 1
ATOM 2038 N N . LEU A 1 274 ? 7.453 -12.146 -2.727 1.00 51.34 274 LEU A N 1
ATOM 2039 C CA . LEU A 1 274 ? 7.368 -10.787 -2.195 1.00 51.34 274 LEU A CA 1
ATOM 2040 C C . LEU A 1 274 ? 8.802 -10.308 -1.938 1.00 51.34 274 LEU A C 1
ATOM 2042 O O . LEU A 1 274 ? 9.322 -10.386 -0.830 1.00 51.34 274 LEU A O 1
ATOM 2046 N N . ALA A 1 275 ? 9.483 -9.884 -3.002 1.00 50.66 275 ALA A N 1
ATOM 2047 C CA . ALA A 1 275 ? 10.847 -9.358 -2.943 1.00 50.66 275 ALA A CA 1
ATOM 2048 C C . ALA A 1 275 ? 10.854 -7.845 -2.664 1.00 50.66 275 ALA A C 1
ATOM 2050 O O . ALA A 1 275 ? 11.591 -7.099 -3.301 1.00 50.66 275 ALA A O 1
ATOM 2051 N N . ALA A 1 276 ? 9.997 -7.372 -1.760 1.00 55.66 276 ALA A N 1
ATOM 2052 C CA . ALA A 1 276 ? 10.071 -5.999 -1.285 1.00 55.66 276 ALA A CA 1
ATOM 2053 C C . ALA A 1 276 ? 10.949 -5.978 -0.021 1.00 55.66 276 ALA A C 1
ATOM 2055 O O . ALA A 1 276 ? 10.783 -6.850 0.837 1.00 55.66 276 ALA A O 1
ATOM 2056 N N . PRO A 1 277 ? 11.909 -5.045 0.106 1.00 60.94 277 PRO A N 1
ATOM 2057 C CA . PRO A 1 277 ? 12.653 -4.899 1.346 1.00 60.94 277 PRO A CA 1
ATOM 2058 C C . PRO A 1 277 ? 11.662 -4.579 2.477 1.00 60.94 277 PRO A C 1
ATOM 2060 O O . PRO A 1 277 ? 10.685 -3.862 2.238 1.00 60.94 277 PRO A O 1
ATOM 2063 N N . PRO A 1 278 ? 11.873 -5.113 3.690 1.00 65.81 278 PRO A N 1
ATOM 2064 C CA . PRO A 1 278 ? 11.031 -4.786 4.829 1.00 65.81 278 PRO A CA 1
ATOM 2065 C C . PRO A 1 278 ? 11.103 -3.281 5.093 1.00 65.81 278 PRO A C 1
ATOM 2067 O O . PRO A 1 278 ? 12.169 -2.733 5.373 1.00 65.81 278 PRO A O 1
ATOM 2070 N N . SER A 1 279 ? 9.966 -2.602 4.978 1.00 65.94 279 SER A N 1
ATOM 2071 C CA . SER A 1 279 ? 9.852 -1.149 5.125 1.00 65.94 279 SER A CA 1
ATOM 2072 C C . SER A 1 279 ? 8.859 -0.803 6.233 1.00 65.94 279 SER A C 1
ATOM 2074 O O . SER A 1 279 ? 7.866 -0.115 6.030 1.00 65.94 279 SER A O 1
ATOM 2076 N N . GLY A 1 280 ? 9.095 -1.312 7.444 1.00 67.94 280 GLY A N 1
ATOM 2077 C CA . GLY A 1 280 ? 8.178 -1.102 8.564 1.00 67.94 280 GLY A CA 1
ATOM 2078 C C . GLY A 1 280 ? 8.887 -0.948 9.898 1.00 67.94 280 GLY A C 1
ATOM 2079 O O . GLY A 1 280 ? 9.523 -1.873 10.386 1.00 67.94 280 GLY A O 1
ATOM 2080 N N . SER A 1 281 ? 8.716 0.211 10.530 1.00 80.31 281 SER A N 1
ATOM 2081 C CA . SER A 1 281 ? 9.036 0.411 11.945 1.00 80.31 281 SER A CA 1
ATOM 2082 C C . SER A 1 281 ? 7.759 0.489 12.780 1.00 80.31 281 SER A C 1
ATOM 2084 O O . SER A 1 281 ? 6.692 0.870 12.286 1.00 80.31 281 SER A O 1
ATOM 2086 N N . VAL A 1 282 ? 7.865 0.217 14.081 1.00 81.50 282 VAL A N 1
ATOM 2087 C CA . VAL A 1 282 ? 6.733 0.339 15.017 1.00 81.50 282 VAL A CA 1
ATOM 2088 C C . VAL A 1 282 ? 6.083 1.726 14.929 1.00 81.50 282 VAL A C 1
ATOM 2090 O O . VAL A 1 282 ? 4.860 1.847 14.898 1.00 81.50 282 VAL A O 1
ATOM 2093 N N . SER A 1 283 ? 6.884 2.792 14.820 1.00 78.81 283 SER A N 1
ATOM 2094 C CA . SER A 1 283 ? 6.373 4.162 14.717 1.00 78.81 283 SER A CA 1
ATOM 2095 C C . SER A 1 283 ? 5.608 4.410 13.416 1.00 78.81 283 SER A C 1
ATOM 2097 O O . SER A 1 283 ? 4.558 5.053 13.453 1.00 78.81 283 SER A O 1
ATOM 2099 N N . THR A 1 284 ? 6.076 3.870 12.285 1.00 81.62 284 THR A N 1
ATOM 2100 C CA . THR A 1 284 ? 5.359 3.984 11.005 1.00 81.62 284 THR A CA 1
ATOM 2101 C C . THR A 1 284 ? 4.009 3.276 11.059 1.00 81.62 284 THR A C 1
ATOM 2103 O O . THR A 1 284 ? 2.999 3.889 10.724 1.00 81.62 284 THR A O 1
ATOM 2106 N N . ILE A 1 285 ? 3.952 2.052 11.589 1.00 82.81 285 ILE A N 1
ATOM 2107 C CA . ILE A 1 285 ? 2.705 1.294 11.764 1.00 82.81 285 ILE A CA 1
ATOM 2108 C C . ILE A 1 285 ? 1.721 2.071 12.644 1.00 82.81 285 ILE A C 1
ATOM 2110 O O . ILE A 1 285 ? 0.561 2.247 12.275 1.00 82.81 285 ILE A O 1
ATOM 2114 N N . LEU A 1 286 ? 2.179 2.599 13.784 1.00 83.12 286 LEU A N 1
ATOM 2115 C CA . LEU A 1 286 ? 1.336 3.375 14.697 1.00 83.12 286 LEU A CA 1
ATOM 2116 C C . LEU A 1 286 ? 0.826 4.678 14.068 1.00 83.12 286 LEU A C 1
ATOM 2118 O O . LEU A 1 286 ? -0.330 5.052 14.284 1.00 83.12 286 LEU A O 1
ATOM 2122 N N . ALA A 1 287 ? 1.652 5.362 13.272 1.00 81.44 287 ALA A N 1
ATOM 2123 C CA . ALA A 1 287 ? 1.233 6.553 12.540 1.00 81.44 287 ALA A CA 1
ATOM 2124 C C . ALA A 1 287 ? 0.116 6.223 11.536 1.00 81.44 287 ALA A C 1
ATOM 2126 O O . ALA A 1 287 ? -0.919 6.895 11.522 1.00 81.44 287 ALA A O 1
ATOM 2127 N N . ARG A 1 288 ? 0.279 5.143 10.759 1.00 83.56 288 ARG A N 1
ATOM 2128 C CA . ARG A 1 288 ? -0.728 4.674 9.791 1.00 83.56 288 ARG A CA 1
ATOM 2129 C C . ARG A 1 288 ? -2.005 4.191 10.470 1.00 83.56 288 ARG A C 1
ATOM 2131 O O . ARG A 1 288 ? -3.108 4.520 10.024 1.00 83.56 288 ARG A O 1
ATOM 2138 N N . TYR A 1 289 ? -1.870 3.496 11.595 1.00 86.88 289 TYR A N 1
ATOM 2139 C CA . TYR A 1 289 ? -2.994 3.099 12.433 1.00 86.88 289 TYR A CA 1
ATOM 2140 C C . TYR A 1 289 ? -3.788 4.325 12.898 1.00 86.88 289 TYR A C 1
ATOM 2142 O O . TYR A 1 289 ? -5.008 4.358 12.742 1.00 86.88 289 TYR A O 1
ATOM 2150 N N . ALA A 1 290 ? -3.110 5.362 13.402 1.00 83.25 290 ALA A N 1
ATOM 2151 C CA . ALA A 1 290 ? -3.745 6.578 13.903 1.00 83.25 290 ALA A CA 1
ATOM 2152 C C . ALA A 1 290 ? -4.430 7.413 12.807 1.00 83.25 290 ALA A C 1
ATOM 2154 O O . ALA A 1 290 ? -5.462 8.036 13.062 1.00 83.25 290 ALA A O 1
ATOM 2155 N N . GLU A 1 291 ? -3.877 7.459 11.595 1.00 82.56 291 GLU A N 1
ATOM 2156 C CA . GLU A 1 291 ? -4.518 8.114 10.449 1.00 82.56 291 GLU A CA 1
ATOM 2157 C C . GLU A 1 291 ? -5.790 7.383 10.017 1.00 82.56 291 GLU A C 1
ATOM 2159 O O . GLU A 1 291 ? -6.848 8.007 9.901 1.00 82.56 291 GLU A O 1
ATOM 2164 N N . THR A 1 292 ? -5.709 6.059 9.875 1.00 85.75 292 THR A N 1
ATOM 2165 C CA . THR A 1 292 ? -6.854 5.203 9.531 1.00 85.75 292 THR A CA 1
ATOM 2166 C C . THR A 1 292 ? -7.940 5.295 10.602 1.00 85.75 292 THR A C 1
ATOM 2168 O O . THR A 1 292 ? -9.113 5.469 10.282 1.00 85.75 292 THR A O 1
ATOM 2171 N N . GLN A 1 293 ? -7.550 5.310 11.881 1.00 86.81 293 GLN A N 1
ATOM 2172 C CA . GLN A 1 293 ? -8.454 5.488 13.018 1.00 86.81 293 GLN A CA 1
ATOM 2173 C C . GLN A 1 293 ? -9.234 6.806 12.941 1.00 86.81 293 GLN A C 1
ATOM 2175 O O . GLN A 1 293 ? -10.414 6.839 13.282 1.00 86.81 293 GLN A O 1
ATOM 2180 N N . LYS A 1 294 ? -8.593 7.906 12.522 1.00 83.25 294 LYS A N 1
ATOM 2181 C CA . LYS A 1 294 ? -9.256 9.216 12.394 1.00 83.25 294 LYS A CA 1
ATOM 2182 C C . LYS A 1 294 ? -10.307 9.196 11.289 1.00 83.25 294 LYS A C 1
ATOM 2184 O O . LYS A 1 294 ? -11.423 9.645 11.526 1.00 83.25 294 LYS A O 1
ATOM 2189 N N . MET A 1 295 ? -9.957 8.650 10.126 1.00 85.69 295 MET A N 1
ATOM 2190 C CA . MET A 1 295 ? -10.886 8.479 9.007 1.00 85.69 295 MET A CA 1
ATOM 2191 C C . MET A 1 295 ? -12.076 7.592 9.414 1.00 85.69 295 MET A C 1
ATOM 2193 O O . MET A 1 295 ? -13.232 7.959 9.209 1.00 85.69 295 MET A O 1
ATOM 2197 N N . LEU A 1 296 ? -11.804 6.449 10.049 1.00 88.56 296 LEU A N 1
ATOM 2198 C CA . LEU A 1 296 ? -12.832 5.529 10.532 1.00 88.56 296 LEU A CA 1
ATOM 2199 C C . LEU A 1 296 ? -13.743 6.160 11.586 1.00 88.56 296 LEU A C 1
ATOM 2201 O O . LEU A 1 296 ? -14.956 5.980 11.533 1.00 88.56 296 LEU A O 1
ATOM 2205 N N . ALA A 1 297 ? -13.186 6.937 12.516 1.00 85.94 297 ALA A N 1
ATOM 2206 C CA . ALA A 1 297 ? -13.966 7.634 13.532 1.00 85.94 297 ALA A CA 1
ATOM 2207 C C . ALA A 1 297 ? -14.981 8.610 12.918 1.00 85.94 297 ALA A C 1
ATOM 2209 O O . ALA A 1 297 ? -16.087 8.733 13.438 1.00 85.94 297 ALA A O 1
ATOM 2210 N N . GLU A 1 298 ? -14.644 9.276 11.812 1.00 83.62 298 GLU A N 1
ATOM 2211 C CA . GLU A 1 298 ? -15.574 10.161 11.099 1.00 83.62 298 GLU A CA 1
ATOM 2212 C C . GLU A 1 298 ? -16.691 9.377 10.401 1.00 83.62 298 GLU A C 1
ATOM 2214 O O . GLU A 1 298 ? -17.856 9.770 10.479 1.00 83.62 298 GLU A O 1
ATOM 2219 N N . HIS A 1 299 ? -16.367 8.231 9.799 1.00 85.44 299 HIS A N 1
ATOM 2220 C CA . HIS A 1 299 ? -17.367 7.326 9.233 1.00 85.44 299 HIS A CA 1
ATOM 2221 C C . HIS A 1 299 ? -18.318 6.772 10.293 1.00 85.44 299 HIS A C 1
ATOM 2223 O O . HIS A 1 299 ? -19.535 6.831 10.125 1.00 85.44 299 HIS A O 1
ATOM 2229 N N . VAL A 1 300 ? -17.783 6.312 11.419 1.00 88.31 300 VAL A N 1
ATOM 2230 C CA . VAL A 1 300 ? -18.581 5.804 12.538 1.00 88.31 300 VAL A CA 1
ATOM 2231 C C . VAL A 1 300 ? -19.430 6.917 13.152 1.00 88.31 300 VAL A C 1
ATOM 2233 O O . VAL A 1 300 ? -20.599 6.694 13.448 1.00 88.31 300 VAL A O 1
ATOM 2236 N N . ALA A 1 301 ? -18.902 8.141 13.270 1.00 84.75 301 ALA A N 1
ATOM 2237 C CA . ALA A 1 301 ? -19.669 9.298 13.737 1.00 84.75 301 ALA A CA 1
ATOM 2238 C C . ALA A 1 301 ? -20.855 9.641 12.821 1.00 84.75 301 ALA A C 1
ATOM 2240 O O . ALA A 1 301 ? -21.836 10.212 13.293 1.00 84.75 301 ALA A O 1
ATOM 2241 N N . SER A 1 302 ? -20.754 9.319 11.526 1.00 83.38 302 SER A N 1
ATOM 2242 C CA . SER A 1 302 ? -21.809 9.565 10.537 1.00 83.38 302 SER A CA 1
ATOM 2243 C C . SER A 1 302 ? -22.934 8.524 10.549 1.00 83.38 302 SER A C 1
ATOM 2245 O O . SER A 1 302 ? -23.966 8.746 9.918 1.00 83.38 302 SER A O 1
ATOM 2247 N N . LEU A 1 303 ? -22.772 7.409 11.273 1.00 84.75 303 LEU A N 1
ATOM 2248 C CA . LEU A 1 303 ? -23.810 6.386 11.380 1.00 84.75 303 LEU A CA 1
ATOM 2249 C C . LEU A 1 303 ? -25.029 6.936 12.145 1.00 84.75 303 LEU A C 1
ATOM 2251 O O . LEU A 1 303 ? -24.851 7.498 13.231 1.00 84.75 303 LEU A O 1
ATOM 2255 N N . PRO A 1 304 ? -26.270 6.739 11.657 1.00 84.38 304 PRO A N 1
ATOM 2256 C CA . PRO A 1 304 ? -27.463 7.335 12.266 1.00 84.38 304 PRO A CA 1
ATOM 2257 C C . PRO A 1 304 ? -27.649 6.986 13.749 1.00 84.38 304 PRO A C 1
ATOM 2259 O O . PRO A 1 304 ? -27.927 7.857 14.571 1.00 84.38 304 PRO A O 1
ATOM 2262 N N . TRP A 1 305 ? -27.441 5.723 14.130 1.00 83.88 305 TRP A N 1
ATOM 2263 C CA . TRP A 1 305 ? -27.578 5.279 15.524 1.00 83.88 305 TRP A CA 1
ATOM 2264 C C . TRP A 1 305 ? -26.433 5.762 16.423 1.00 83.88 305 TRP A C 1
ATOM 2266 O O . TRP A 1 305 ? -26.641 6.004 17.611 1.00 83.88 305 TRP A O 1
ATOM 2276 N N . VAL A 1 306 ? -25.236 5.969 15.868 1.00 84.00 306 VAL A N 1
ATOM 2277 C CA . VAL A 1 306 ? -24.111 6.569 16.598 1.00 84.00 306 VAL A CA 1
ATOM 2278 C C . VAL A 1 306 ? -24.343 8.064 16.805 1.00 84.00 306 VAL A C 1
ATOM 2280 O O . VAL A 1 306 ? -24.101 8.578 17.896 1.00 84.00 306 VAL A O 1
ATOM 2283 N N . ALA A 1 307 ? -24.861 8.760 15.794 1.00 79.44 307 ALA A N 1
ATOM 2284 C CA . ALA A 1 307 ? -25.194 10.177 15.872 1.00 79.44 307 ALA A CA 1
ATOM 2285 C C . ALA A 1 307 ? -26.313 10.460 16.891 1.00 79.44 307 ALA A C 1
ATOM 2287 O O . ALA A 1 307 ? -26.253 11.463 17.613 1.00 79.44 307 ALA A O 1
ATOM 2288 N N . ASN A 1 308 ? -27.284 9.547 17.000 1.00 80.62 308 ASN A N 1
ATOM 2289 C CA . ASN A 1 308 ? -28.454 9.673 17.873 1.00 80.62 308 ASN A CA 1
ATOM 2290 C C . ASN A 1 308 ? -28.228 9.184 19.313 1.00 80.62 308 ASN A C 1
ATOM 2292 O O . ASN A 1 308 ? -29.112 9.337 20.155 1.00 80.62 308 ASN A O 1
ATOM 2296 N N . ARG A 1 309 ? -27.057 8.623 19.638 1.00 81.88 309 ARG A N 1
ATOM 2297 C CA . ARG A 1 309 ? -26.774 8.137 20.997 1.00 81.88 309 ARG A CA 1
ATOM 2298 C C . ARG A 1 309 ? -26.695 9.276 22.021 1.00 81.88 309 ARG A C 1
ATOM 2300 O O . ARG A 1 309 ? -26.396 10.433 21.697 1.00 81.88 309 ARG A O 1
ATOM 2307 N N . ALA A 1 310 ? -26.884 8.929 23.291 1.00 79.81 310 ALA A N 1
ATOM 2308 C CA . ALA A 1 310 ? -26.737 9.875 24.391 1.00 79.81 310 ALA A CA 1
ATOM 2309 C C . ALA A 1 310 ? -25.324 10.495 24.417 1.00 79.81 310 ALA A C 1
ATOM 2311 O O . ALA A 1 310 ? -24.318 9.794 24.308 1.00 79.81 310 ALA A O 1
ATOM 2312 N N . VAL A 1 311 ? -25.248 11.823 24.579 1.00 78.19 311 VAL A N 1
ATOM 2313 C CA . VAL A 1 311 ? -23.972 12.553 24.669 1.00 78.19 311 VAL A CA 1
ATOM 2314 C C . VAL A 1 311 ? -23.243 12.126 25.946 1.00 78.19 311 VAL A C 1
ATOM 2316 O O . VAL A 1 311 ? -23.747 12.349 27.057 1.00 78.19 311 VAL A O 1
ATOM 2319 N N . GLN A 1 312 ? -22.048 11.555 25.803 1.00 78.75 312 GLN A N 1
ATOM 2320 C CA . GLN A 1 312 ? -21.227 11.138 26.942 1.00 78.75 312 GLN A CA 1
ATOM 2321 C C . GLN A 1 312 ? -20.697 12.359 27.710 1.00 78.75 312 GLN A C 1
ATOM 2323 O O . GLN A 1 312 ? -20.464 13.418 27.130 1.00 78.75 312 GLN A O 1
ATOM 2328 N N . LYS A 1 313 ? -20.446 12.223 29.020 1.00 79.56 313 LYS A N 1
ATOM 2329 C CA . LYS A 1 313 ? -19.903 13.317 29.853 1.00 79.56 313 LYS A CA 1
ATOM 2330 C C . LYS A 1 313 ? -18.617 13.915 29.260 1.00 79.56 313 LYS A C 1
ATOM 2332 O O . LYS A 1 313 ? -18.541 15.119 29.052 1.00 79.56 313 LYS A O 1
ATOM 2337 N N . ARG A 1 314 ? -17.663 13.059 28.871 1.00 73.94 314 ARG A N 1
ATOM 2338 C CA . ARG A 1 314 ? -16.390 13.465 28.238 1.00 73.94 314 ARG A CA 1
ATOM 2339 C C . ARG A 1 314 ? -16.579 14.244 26.933 1.00 73.94 314 ARG A C 1
ATOM 2341 O O . ARG A 1 314 ? -15.754 15.087 26.593 1.00 73.94 314 ARG A O 1
ATOM 2348 N N . GLU A 1 315 ? -17.633 13.934 26.186 1.00 74.50 315 GLU A N 1
ATOM 2349 C CA . GLU A 1 315 ? -17.979 14.629 24.949 1.00 74.50 315 GLU A CA 1
ATOM 2350 C C . GLU A 1 315 ? -18.514 16.031 25.259 1.00 74.50 315 GLU A C 1
ATOM 2352 O O . GLU A 1 315 ? -17.993 17.000 24.711 1.00 74.50 315 GLU A O 1
ATOM 2357 N N . ARG A 1 316 ? -19.446 16.147 26.220 1.00 75.56 316 ARG A N 1
ATOM 2358 C CA . ARG A 1 316 ? -19.970 17.441 26.699 1.00 75.56 316 ARG A CA 1
ATOM 2359 C C . ARG A 1 316 ? -18.856 18.354 27.201 1.00 75.56 316 ARG A C 1
ATOM 2361 O O . ARG A 1 316 ? -18.823 19.528 26.842 1.00 75.56 316 ARG A O 1
ATOM 2368 N N . ASP A 1 317 ? -17.927 17.801 27.979 1.00 79.19 317 ASP A N 1
ATOM 2369 C CA . ASP A 1 317 ? -16.798 18.547 28.538 1.00 79.19 317 ASP A CA 1
ATOM 2370 C C . ASP A 1 317 ? -15.873 19.090 27.429 1.00 79.19 317 ASP A C 1
ATOM 2372 O O . ASP A 1 317 ? -15.378 20.210 27.527 1.00 79.19 317 ASP A O 1
ATOM 2376 N N . ARG A 1 318 ? -15.683 18.343 26.328 1.00 71.06 318 ARG A N 1
ATOM 2377 C CA . ARG A 1 318 ? -14.854 18.756 25.174 1.00 71.06 318 ARG A CA 1
ATOM 2378 C C . ARG A 1 318 ? -15.526 19.756 24.235 1.00 71.06 318 ARG A C 1
ATOM 2380 O O . ARG A 1 318 ? -14.821 20.488 23.529 1.00 71.06 318 ARG A O 1
ATOM 2387 N N . THR A 1 319 ? -16.855 19.737 24.161 1.00 70.12 319 THR A N 1
ATOM 2388 C CA . THR A 1 319 ? -17.651 20.644 23.318 1.00 70.12 319 THR A CA 1
ATOM 2389 C C . THR A 1 319 ? -18.078 21.907 24.055 1.00 70.12 319 THR A C 1
ATOM 2391 O O . THR A 1 319 ? -18.624 22.813 23.429 1.00 70.12 319 THR A O 1
ATOM 2394 N N . ARG A 1 320 ? -17.816 22.001 25.365 1.00 71.25 320 ARG A N 1
ATOM 2395 C CA . ARG A 1 320 ? -18.079 23.199 26.164 1.00 71.25 320 ARG A CA 1
ATOM 2396 C C . ARG A 1 320 ? -17.352 24.399 25.537 1.00 71.25 320 ARG A C 1
ATOM 2398 O O . ARG A 1 320 ? -16.128 24.419 25.468 1.00 71.25 320 ARG A O 1
ATOM 2405 N N . GLY A 1 321 ? -18.121 25.362 25.021 1.00 63.34 321 GLY A N 1
ATOM 2406 C CA . GLY A 1 321 ? -17.606 26.567 24.355 1.00 63.34 321 GLY A CA 1
ATOM 2407 C C . GLY A 1 321 ? -17.323 26.450 22.848 1.00 63.34 321 GLY A C 1
ATOM 2408 O O . GLY A 1 321 ? -16.758 27.379 22.281 1.00 63.34 321 GLY A O 1
ATOM 2409 N N . LYS A 1 322 ? -17.696 25.352 22.170 1.00 67.31 322 LYS A N 1
ATOM 2410 C CA . LYS A 1 322 ? -17.544 25.207 20.706 1.00 67.31 322 LYS A CA 1
ATOM 2411 C C . LYS A 1 322 ? -18.901 25.219 20.001 1.00 67.31 322 LYS A C 1
ATOM 2413 O O . LYS A 1 322 ? -19.783 24.446 20.353 1.00 67.31 322 LYS A O 1
ATOM 2418 N N . ALA A 1 323 ? -19.027 26.044 18.958 1.00 54.22 323 ALA A N 1
ATOM 2419 C CA . ALA A 1 323 ? -20.269 26.230 18.197 1.00 54.22 323 ALA A CA 1
ATOM 2420 C C . ALA A 1 323 ? -20.682 25.021 17.328 1.00 54.22 323 ALA A C 1
ATOM 2422 O O . ALA A 1 323 ? -21.837 24.926 16.928 1.00 54.22 323 ALA A O 1
ATOM 2423 N N . SER A 1 324 ? -19.774 24.076 17.042 1.00 57.25 324 SER A N 1
ATOM 2424 C CA . SER A 1 324 ? -20.084 22.860 16.274 1.00 57.25 324 SER A CA 1
ATOM 2425 C C . SER A 1 324 ? -19.928 21.597 17.127 1.00 57.25 324 SER A C 1
ATOM 2427 O O . SER A 1 324 ? -18.812 21.242 17.523 1.00 57.25 324 SER A O 1
ATOM 2429 N N . VAL A 1 325 ? -21.027 20.877 17.354 1.00 58.78 325 VAL A N 1
ATOM 2430 C CA . VAL A 1 325 ? -21.058 19.613 18.105 1.00 58.78 325 VAL A CA 1
ATOM 2431 C C . VAL A 1 325 ? -20.885 18.446 17.128 1.00 58.78 325 VAL A C 1
ATOM 2433 O O . VAL A 1 325 ? -21.853 17.843 16.677 1.00 58.78 325 VAL A O 1
ATOM 2436 N N . ARG A 1 326 ? -19.640 18.128 16.750 1.00 64.19 326 ARG A N 1
ATOM 2437 C CA . ARG A 1 326 ? -19.354 16.816 16.145 1.00 64.19 326 ARG A CA 1
ATOM 2438 C C . ARG A 1 326 ? -19.219 15.778 17.251 1.00 64.19 326 ARG A C 1
ATOM 2440 O O . ARG A 1 326 ? -18.537 16.036 18.245 1.00 64.19 326 ARG A O 1
ATOM 2447 N N . ARG A 1 327 ? -19.828 14.606 17.046 1.00 70.38 327 ARG A N 1
ATOM 2448 C CA . ARG A 1 327 ? -19.747 13.487 17.989 1.00 70.38 327 ARG A CA 1
ATOM 2449 C C . ARG A 1 327 ? -18.301 13.057 18.189 1.00 70.38 327 ARG A C 1
ATOM 2451 O O . ARG A 1 327 ? -17.588 12.809 17.218 1.00 70.38 327 ARG A O 1
ATOM 2458 N N . SER A 1 328 ? -17.857 12.957 19.442 1.00 75.81 328 SER A N 1
ATOM 2459 C CA . SER A 1 328 ? -16.547 12.370 19.732 1.00 75.81 328 SER A CA 1
ATOM 2460 C C . SER A 1 328 ? -16.675 10.852 19.768 1.00 75.81 328 SER A C 1
ATOM 2462 O O . SER A 1 328 ? -17.337 10.324 20.661 1.00 75.81 328 SER A O 1
ATOM 2464 N N . VAL A 1 329 ? -16.040 10.164 18.822 1.00 80.12 329 VAL A N 1
ATOM 2465 C CA . VAL A 1 329 ? -16.035 8.698 18.753 1.00 80.12 329 VAL A CA 1
ATOM 2466 C C . VAL A 1 329 ? -14.783 8.157 19.434 1.00 80.12 329 VAL A C 1
ATOM 2468 O O . VAL A 1 329 ? -13.671 8.625 19.177 1.00 80.12 329 VAL A O 1
ATOM 2471 N N . SER A 1 330 ? -14.962 7.203 20.345 1.00 84.69 330 SER A N 1
ATOM 2472 C CA . SER A 1 330 ? -13.849 6.513 21.002 1.00 84.69 330 SER A CA 1
ATOM 2473 C C . SER A 1 330 ? -13.310 5.376 20.130 1.00 84.69 330 SER A C 1
ATOM 2475 O O . SER A 1 330 ? -13.998 4.873 19.246 1.00 84.69 330 SER A O 1
ATOM 2477 N N . ARG A 1 331 ? -12.081 4.922 20.392 1.00 84.12 331 ARG A N 1
ATOM 2478 C CA . ARG A 1 331 ? -11.494 3.783 19.669 1.00 84.12 331 ARG A CA 1
ATOM 2479 C C . ARG A 1 331 ? -12.328 2.506 19.799 1.00 84.12 331 ARG A C 1
ATOM 2481 O O . ARG A 1 331 ? -12.544 1.820 18.810 1.00 84.12 331 ARG A O 1
ATOM 2488 N N . GLN A 1 332 ? -12.858 2.249 20.993 1.00 87.19 332 GLN A N 1
ATOM 2489 C CA . GLN A 1 332 ? -13.745 1.114 21.247 1.00 87.19 332 GLN A CA 1
ATOM 2490 C C . GLN A 1 332 ? -15.013 1.165 20.383 1.00 87.19 332 GLN A C 1
ATOM 2492 O O . GLN A 1 332 ? -15.458 0.145 19.871 1.00 87.19 332 GLN A O 1
ATOM 2497 N N . GLU A 1 333 ? -15.592 2.350 20.188 1.00 86.81 333 GLU A N 1
ATOM 2498 C CA . GLU A 1 333 ? -16.766 2.509 19.324 1.00 86.81 333 GLU A CA 1
ATOM 2499 C C . GLU A 1 333 ? -16.418 2.299 17.850 1.00 86.81 333 GLU A C 1
ATOM 2501 O O . GLU A 1 333 ? -17.231 1.747 17.117 1.00 86.81 333 GLU A O 1
ATOM 2506 N N . VAL A 1 334 ? -15.212 2.687 17.421 1.00 88.88 334 VAL A N 1
ATOM 2507 C CA . VAL A 1 334 ? -14.740 2.375 16.067 1.00 88.88 334 VAL A CA 1
ATOM 2508 C C . VAL A 1 334 ? -14.607 0.872 15.863 1.00 88.88 334 VAL A C 1
ATOM 2510 O O . VAL A 1 334 ? -15.134 0.374 14.879 1.00 88.88 334 VAL A O 1
ATOM 2513 N N . ALA A 1 335 ? -13.987 0.150 16.800 1.00 90.06 335 ALA A N 1
ATOM 2514 C CA . ALA A 1 335 ? -13.883 -1.308 16.736 1.00 90.06 335 ALA A CA 1
ATOM 2515 C C . ALA A 1 335 ? -15.270 -1.974 16.672 1.00 90.06 335 ALA A C 1
ATOM 2517 O O . ALA A 1 335 ? -15.516 -2.844 15.844 1.00 90.06 335 ALA A O 1
ATOM 2518 N N . TYR A 1 336 ? -16.211 -1.523 17.506 1.00 92.06 336 TYR A N 1
ATOM 2519 C CA . TYR A 1 336 ? -17.547 -2.113 17.574 1.00 92.06 336 TYR A CA 1
ATOM 2520 C C . TYR A 1 336 ? -18.382 -1.880 16.303 1.00 92.06 336 TYR A C 1
ATOM 2522 O O . TYR A 1 336 ? -19.032 -2.807 15.821 1.00 92.06 336 TYR A O 1
ATOM 2530 N N . TYR A 1 337 ? -18.353 -0.661 15.752 1.00 92.69 337 TYR A N 1
ATOM 2531 C CA . TYR A 1 337 ? -19.158 -0.257 14.590 1.00 92.69 337 TYR A CA 1
ATOM 2532 C C . TYR A 1 337 ? -18.397 -0.318 13.254 1.00 92.69 337 TYR A C 1
ATOM 2534 O O . TYR A 1 337 ? -18.903 0.176 12.245 1.00 92.69 337 TYR A O 1
ATOM 2542 N N . LEU A 1 338 ? -17.192 -0.905 13.213 1.00 93.31 338 LEU A N 1
ATOM 2543 C CA . LEU A 1 338 ? -16.351 -0.927 12.009 1.00 93.31 338 LEU A CA 1
ATOM 2544 C C . LEU A 1 338 ? -17.072 -1.562 10.817 1.00 93.31 338 LEU A C 1
ATOM 2546 O O . LEU A 1 338 ? -17.125 -0.977 9.738 1.00 93.31 338 LEU A O 1
ATOM 2550 N N . GLN A 1 339 ? -17.637 -2.752 11.022 1.00 92.81 339 GLN A N 1
ATOM 2551 C CA . GLN A 1 339 ? -18.315 -3.504 9.963 1.00 92.81 339 GLN A CA 1
ATOM 2552 C C . GLN A 1 339 ? -19.537 -2.742 9.439 1.00 92.81 339 GLN A C 1
ATOM 2554 O O . GLN A 1 339 ? -19.756 -2.697 8.231 1.00 92.81 339 GLN A O 1
ATOM 2559 N N . ASP A 1 340 ? -20.281 -2.063 10.315 1.00 91.56 340 ASP A N 1
ATOM 2560 C CA . ASP A 1 340 ? -21.424 -1.260 9.884 1.00 91.56 340 ASP A CA 1
ATOM 2561 C C . ASP A 1 340 ? -20.983 -0.029 9.084 1.00 91.56 340 ASP A C 1
ATOM 2563 O O . ASP A 1 340 ? -21.602 0.319 8.079 1.00 91.56 340 ASP A O 1
ATOM 2567 N N . ALA A 1 341 ? -19.889 0.620 9.496 1.00 90.12 341 ALA A N 1
ATOM 2568 C CA . ALA A 1 341 ? -19.303 1.733 8.758 1.00 90.12 341 ALA A CA 1
ATOM 2569 C C . ALA A 1 341 ? -18.859 1.305 7.349 1.00 90.12 341 ALA A C 1
ATOM 2571 O O . ALA A 1 341 ? -19.134 2.022 6.385 1.00 90.12 341 ALA A O 1
ATOM 2572 N N . LEU A 1 342 ? -18.246 0.124 7.213 1.00 90.06 342 LEU A N 1
ATOM 2573 C CA . LEU A 1 342 ? -17.873 -0.462 5.920 1.00 90.06 342 LEU A CA 1
ATOM 2574 C C . LEU A 1 342 ? -19.105 -0.837 5.077 1.00 90.06 342 LEU A C 1
ATOM 2576 O O . LEU A 1 342 ? -19.145 -0.559 3.876 1.00 90.06 342 LEU A O 1
ATOM 2580 N N . ALA A 1 343 ? -20.146 -1.402 5.694 1.00 89.06 343 ALA A N 1
ATOM 2581 C CA . ALA A 1 343 ? -21.391 -1.761 5.015 1.00 89.06 343 ALA A CA 1
ATOM 2582 C C . ALA A 1 343 ? -22.154 -0.530 4.494 1.00 89.06 343 ALA A C 1
ATOM 2584 O O . ALA A 1 343 ? -22.701 -0.551 3.394 1.00 89.06 343 ALA A O 1
ATOM 2585 N N . VAL A 1 344 ? -22.181 0.565 5.258 1.00 87.38 344 VAL A N 1
ATOM 2586 C CA . VAL A 1 344 ? -22.787 1.829 4.814 1.00 87.38 344 VAL A CA 1
ATOM 2587 C C . VAL A 1 344 ? -21.930 2.495 3.739 1.00 87.38 344 VAL A C 1
ATOM 2589 O O . VAL A 1 344 ? -22.471 2.996 2.755 1.00 87.38 344 VAL A O 1
ATOM 2592 N N . TRP A 1 345 ? -20.602 2.477 3.889 1.00 85.75 345 TRP A N 1
ATOM 2593 C CA . TRP A 1 345 ? -19.686 3.050 2.903 1.00 85.75 345 TRP A CA 1
ATOM 2594 C C . TRP A 1 345 ? -19.771 2.342 1.547 1.00 85.75 345 TRP A C 1
ATOM 2596 O O . TRP A 1 345 ? -19.896 3.014 0.528 1.00 85.75 345 TRP A O 1
ATOM 2606 N N . SER A 1 346 ? -19.773 1.008 1.528 1.00 83.69 346 SER A N 1
ATOM 2607 C CA . SER A 1 346 ? -19.848 0.214 0.290 1.00 83.69 346 SER A CA 1
ATOM 2608 C C . SER A 1 346 ? -21.158 0.403 -0.482 1.00 83.69 346 SER A C 1
ATOM 2610 O O . SER A 1 346 ? -21.185 0.235 -1.698 1.00 83.69 346 SER A O 1
ATOM 2612 N N . ARG A 1 347 ? -22.240 0.787 0.207 1.00 82.25 347 ARG A N 1
ATOM 2613 C CA . ARG A 1 347 ? -23.540 1.118 -0.400 1.00 82.25 347 ARG A CA 1
ATOM 2614 C C . ARG A 1 347 ? -23.650 2.578 -0.841 1.00 82.25 347 ARG A C 1
ATOM 2616 O O . ARG A 1 347 ? -24.595 2.923 -1.548 1.00 82.25 347 ARG A O 1
ATOM 2623 N N . ALA A 1 348 ? -22.740 3.449 -0.405 1.00 76.00 348 ALA A N 1
ATOM 2624 C CA . ALA A 1 348 ? -22.776 4.854 -0.776 1.00 76.00 348 ALA A CA 1
ATOM 2625 C C . ALA A 1 348 ? -22.332 5.025 -2.240 1.00 76.00 348 ALA A C 1
ATOM 2627 O O . ALA A 1 348 ? -21.340 4.419 -2.648 1.00 76.00 348 ALA A O 1
ATOM 2628 N N . PRO A 1 349 ? -23.011 5.871 -3.039 1.00 64.38 349 PRO A N 1
ATOM 2629 C CA . PRO A 1 349 ? -22.596 6.120 -4.411 1.00 64.38 349 PRO A CA 1
ATOM 2630 C C . PRO A 1 349 ? -21.169 6.679 -4.428 1.00 64.38 349 PRO A C 1
ATOM 2632 O O . PRO A 1 349 ? -20.848 7.654 -3.736 1.00 64.38 349 PRO A O 1
ATOM 2635 N N . THR A 1 350 ? -20.296 6.054 -5.217 1.00 57.91 350 THR A N 1
ATOM 2636 C CA . THR A 1 350 ? -18.928 6.525 -5.438 1.00 57.91 350 THR A CA 1
ATOM 2637 C C . THR A 1 350 ? -18.985 7.863 -6.167 1.00 57.91 350 THR A C 1
ATOM 263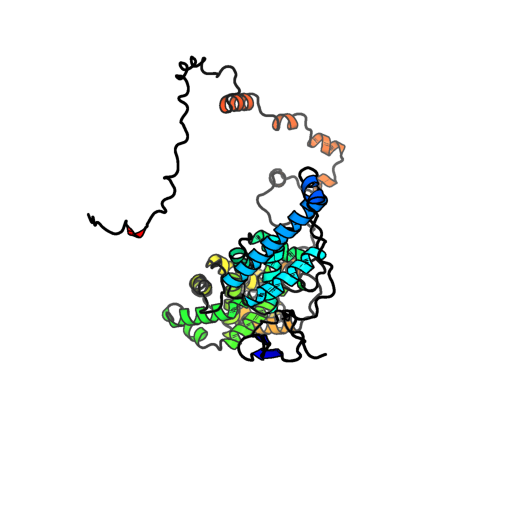9 O O . THR A 1 350 ? -19.248 7.907 -7.367 1.00 57.91 350 THR A O 1
ATOM 2642 N N . VAL A 1 351 ? -18.772 8.971 -5.450 1.00 54.84 351 VAL A N 1
ATOM 2643 C CA . VAL A 1 351 ? -18.672 10.294 -6.086 1.00 54.84 351 VAL A CA 1
ATOM 2644 C C . VAL A 1 351 ? -17.458 10.278 -7.011 1.00 54.84 351 VAL A C 1
ATOM 2646 O O . VAL A 1 351 ? -16.345 10.012 -6.550 1.00 54.84 351 VAL A O 1
ATOM 2649 N N . ALA A 1 352 ? -17.687 10.541 -8.298 1.00 44.66 352 ALA A N 1
ATOM 2650 C CA . ALA A 1 352 ? -16.643 10.616 -9.308 1.00 44.66 352 ALA A CA 1
ATOM 2651 C C . ALA A 1 352 ? -15.650 11.732 -8.945 1.00 44.66 352 ALA A C 1
ATOM 2653 O O . ALA A 1 352 ? -16.018 12.903 -8.868 1.00 44.66 352 ALA A O 1
ATOM 2654 N N . GLY A 1 353 ? -14.400 11.353 -8.681 1.00 53.06 353 GLY A N 1
ATOM 2655 C CA . GLY A 1 353 ? -13.324 12.275 -8.332 1.00 53.06 353 GLY A CA 1
ATOM 2656 C C . GLY A 1 353 ? -12.408 11.742 -7.235 1.00 53.06 353 GLY A C 1
ATOM 2657 O O . GLY A 1 353 ? -12.765 10.865 -6.451 1.00 53.06 353 GLY A O 1
ATOM 2658 N N . GLU A 1 354 ? -11.204 12.297 -7.185 1.00 52.84 354 GLU A N 1
ATOM 2659 C CA . GLU A 1 354 ? -10.203 12.024 -6.160 1.00 52.84 354 GLU A CA 1
ATOM 2660 C C . GLU A 1 354 ? -10.661 12.541 -4.788 1.00 52.84 354 GLU A C 1
ATOM 2662 O O . GLU A 1 354 ? -10.627 13.742 -4.498 1.00 52.84 354 GLU A O 1
ATOM 2667 N N . GLN A 1 355 ? -11.121 11.638 -3.923 1.00 60.38 355 GLN A N 1
ATOM 2668 C CA . GLN A 1 355 ? -11.585 12.001 -2.591 1.00 60.38 355 GLN A CA 1
ATOM 2669 C C . GLN A 1 355 ? -10.455 11.846 -1.583 1.00 60.38 355 GLN A C 1
ATOM 2671 O O . GLN A 1 355 ? -10.197 10.758 -1.098 1.00 60.38 355 GLN A O 1
ATOM 2676 N N . CYS A 1 356 ? -9.816 12.933 -1.170 1.00 59.34 356 CYS A N 1
ATOM 2677 C CA . CYS A 1 356 ? -9.013 12.875 0.049 1.00 59.34 356 CYS A CA 1
ATOM 2678 C C . CYS A 1 356 ? -9.957 12.898 1.265 1.00 59.34 356 CYS A C 1
ATOM 2680 O O . CYS A 1 356 ? -10.785 13.810 1.373 1.00 59.34 356 CYS A O 1
ATOM 2682 N N . TRP A 1 357 ? -9.828 11.959 2.213 1.00 61.00 357 TRP A N 1
ATOM 2683 C CA . TRP A 1 357 ? -10.685 11.935 3.415 1.00 61.00 357 TRP A CA 1
ATOM 2684 C C . TRP A 1 357 ? -10.628 13.262 4.189 1.00 61.00 357 TRP A C 1
ATOM 2686 O O . TRP A 1 357 ? -11.650 13.773 4.650 1.00 61.00 357 TRP A O 1
ATOM 2696 N N . THR A 1 358 ? -9.448 13.895 4.239 1.00 61.31 358 THR A N 1
ATOM 2697 C CA . THR A 1 358 ? -9.294 15.209 4.873 1.00 61.31 358 THR A CA 1
ATOM 2698 C C . THR A 1 358 ? -10.109 16.286 4.161 1.00 61.31 358 THR A C 1
ATOM 2700 O O . THR A 1 358 ? -10.684 17.137 4.827 1.00 61.31 358 THR A O 1
ATOM 2703 N N . ARG A 1 359 ? -10.248 16.239 2.832 1.00 58.88 359 ARG A N 1
ATOM 2704 C CA . ARG A 1 359 ? -11.119 17.164 2.090 1.00 58.88 359 ARG A CA 1
ATOM 2705 C C . ARG A 1 359 ? -12.595 16.839 2.309 1.00 58.88 359 ARG A C 1
ATOM 2707 O O . ARG A 1 359 ? -13.382 17.758 2.509 1.00 58.88 359 ARG A O 1
ATOM 2714 N N . ARG A 1 360 ? -12.976 15.558 2.342 1.00 58.91 360 ARG A N 1
ATOM 2715 C CA . ARG A 1 360 ? -14.374 15.138 2.548 1.00 58.91 360 ARG A CA 1
ATOM 2716 C C . ARG A 1 360 ? -14.907 15.534 3.926 1.00 58.91 360 ARG A C 1
ATOM 2718 O O . ARG A 1 360 ? -16.034 16.003 4.027 1.00 58.91 360 ARG A O 1
ATOM 2725 N N . PHE A 1 361 ? -14.089 15.407 4.970 1.00 54.56 361 PHE A N 1
ATOM 2726 C CA . PHE A 1 361 ? -14.550 15.595 6.345 1.00 54.56 361 PHE A CA 1
ATOM 2727 C C . PHE A 1 361 ? -13.951 16.806 7.074 1.00 54.56 361 PHE A C 1
ATOM 2729 O O . PHE A 1 361 ? -14.604 17.317 7.987 1.00 54.56 361 PHE A O 1
ATOM 2736 N N . LYS A 1 362 ? -12.783 17.348 6.682 1.00 52.44 362 LYS A N 1
ATOM 2737 C CA . LYS A 1 362 ? -12.255 18.615 7.244 1.00 52.44 362 LYS A CA 1
ATOM 2738 C C . LYS A 1 362 ? -12.669 19.867 6.466 1.00 52.44 362 LYS A C 1
ATOM 2740 O O . LYS A 1 362 ? -12.458 20.957 6.989 1.00 52.44 362 LYS A O 1
ATOM 2745 N N . SER A 1 363 ? -13.302 19.768 5.292 1.00 44.47 363 SER A N 1
ATOM 2746 C CA . SER A 1 363 ? -13.793 20.949 4.545 1.00 44.47 363 SER A CA 1
ATOM 2747 C C . SER A 1 363 ? -14.834 21.779 5.305 1.00 44.47 363 SER A C 1
ATOM 2749 O O . SER A 1 363 ? -15.012 22.955 5.009 1.00 44.47 363 SER A O 1
ATOM 2751 N N . GLN A 1 364 ? -15.439 21.242 6.368 1.00 42.91 364 GLN A N 1
ATOM 2752 C CA . GLN A 1 364 ? -16.280 22.028 7.278 1.00 42.91 364 GLN A CA 1
ATOM 2753 C C . GLN A 1 364 ? -15.483 22.978 8.198 1.00 42.91 364 GLN A C 1
ATOM 2755 O O . GLN A 1 364 ? -16.073 23.858 8.814 1.00 42.91 364 GLN A O 1
ATOM 2760 N N . LYS A 1 365 ? -14.151 22.829 8.288 1.00 42.72 365 LYS A N 1
ATOM 2761 C CA . LYS A 1 365 ? -13.240 23.757 8.985 1.00 42.72 365 LYS A CA 1
ATOM 2762 C C . LYS A 1 365 ? -12.559 24.769 8.058 1.00 42.72 365 LYS A C 1
ATOM 2764 O O . LYS A 1 365 ? -11.950 25.704 8.559 1.00 42.72 365 LYS A O 1
ATOM 2769 N N . MET A 1 366 ? -12.647 24.602 6.739 1.00 34.12 366 MET A N 1
ATOM 2770 C CA . MET A 1 366 ? -11.986 25.479 5.768 1.00 34.12 366 MET A CA 1
ATOM 2771 C C . MET A 1 366 ? -12.914 25.788 4.592 1.00 34.12 366 MET A C 1
ATOM 2773 O O . MET A 1 366 ? -12.723 25.322 3.474 1.00 34.12 366 MET A O 1
ATOM 2777 N N . ARG A 1 367 ? -13.900 26.651 4.839 1.00 30.66 367 ARG A N 1
ATOM 2778 C CA . ARG A 1 367 ? -14.341 27.624 3.829 1.00 30.66 367 ARG A CA 1
ATOM 2779 C C . ARG A 1 367 ? -13.576 28.935 4.035 1.00 30.66 367 ARG A C 1
ATOM 2781 O O . ARG A 1 367 ? -14.178 29.982 4.186 1.00 30.66 367 ARG A O 1
ATOM 2788 N N . ILE A 1 368 ? -12.246 28.867 4.084 1.00 32.31 368 ILE A N 1
ATOM 2789 C CA . ILE A 1 368 ? -11.365 30.021 3.878 1.00 32.31 368 ILE A CA 1
ATOM 2790 C C . ILE A 1 368 ? -10.143 29.519 3.104 1.00 32.31 368 ILE A C 1
ATOM 2792 O O . ILE A 1 368 ? -9.379 28.705 3.609 1.00 32.31 368 ILE A O 1
ATOM 2796 N N . ARG A 1 369 ? -10.043 30.035 1.874 1.00 31.30 369 ARG A N 1
ATOM 2797 C CA . ARG A 1 369 ? -8.879 30.204 0.992 1.00 31.30 369 ARG A CA 1
ATOM 2798 C C . ARG A 1 369 ? -8.063 28.966 0.591 1.00 31.30 369 ARG A C 1
ATOM 2800 O O . ARG A 1 369 ? -7.368 28.318 1.360 1.00 31.30 369 ARG A O 1
ATOM 2807 N N . THR A 1 370 ? -8.098 28.741 -0.717 1.00 34.06 370 THR A N 1
ATOM 2808 C CA . THR A 1 370 ? -7.045 28.137 -1.528 1.00 34.06 370 THR A CA 1
ATOM 2809 C C . THR A 1 370 ? -5.658 28.659 -1.142 1.00 34.06 370 THR A C 1
ATOM 2811 O O . THR A 1 370 ? -5.362 29.826 -1.372 1.00 34.06 370 THR A O 1
ATOM 2814 N N . SER A 1 371 ? -4.790 27.798 -0.617 1.00 32.88 371 SER A N 1
ATOM 2815 C CA . SER A 1 371 ? -3.480 27.495 -1.211 1.00 32.88 371 SER A CA 1
ATOM 2816 C C . SER A 1 371 ? -2.653 26.558 -0.318 1.00 32.88 371 SER A C 1
ATOM 2818 O O . SER A 1 371 ? -2.858 26.452 0.886 1.00 32.88 371 SER A O 1
ATOM 2820 N N . ALA A 1 372 ? -1.692 25.919 -0.981 1.00 33.53 372 ALA A N 1
ATOM 2821 C CA . ALA A 1 372 ? -0.418 25.434 -0.464 1.00 33.53 372 ALA A CA 1
ATOM 2822 C C . ALA A 1 372 ? -0.295 24.011 0.127 1.00 33.53 372 ALA A C 1
ATOM 2824 O O . ALA A 1 372 ? -1.027 23.529 0.988 1.00 33.53 372 ALA A O 1
ATOM 2825 N N . LYS A 1 373 ? 0.731 23.374 -0.441 1.00 35.41 373 LYS A N 1
ATOM 2826 C CA . LYS A 1 373 ? 1.403 22.102 -0.168 1.00 35.41 373 LYS A CA 1
ATOM 2827 C C . LYS A 1 373 ? 2.030 22.082 1.244 1.00 35.41 373 LYS A C 1
ATOM 2829 O O . LYS A 1 373 ? 2.231 23.147 1.821 1.00 35.41 373 LYS A O 1
ATOM 2834 N N . PRO A 1 374 ? 2.373 20.901 1.796 1.00 31.83 374 PRO A N 1
ATOM 2835 C CA . PRO A 1 374 ? 2.985 20.800 3.120 1.00 31.83 374 PRO A CA 1
ATOM 2836 C C . PRO A 1 374 ? 4.407 21.386 3.123 1.00 31.83 374 PRO A C 1
ATOM 2838 O O . PRO A 1 374 ? 5.171 21.188 2.180 1.00 31.83 374 PRO A O 1
ATOM 2841 N N . ALA A 1 375 ? 4.730 22.120 4.188 1.00 31.53 375 ALA A N 1
ATOM 2842 C CA . ALA A 1 375 ? 5.980 22.854 4.367 1.00 31.53 375 ALA A CA 1
ATOM 2843 C C . ALA A 1 375 ? 7.223 21.951 4.450 1.00 31.53 375 ALA A C 1
ATOM 2845 O O . ALA A 1 375 ? 7.172 20.869 5.039 1.00 31.53 375 ALA A O 1
ATOM 2846 N N . PRO A 1 376 ? 8.378 22.491 4.036 1.00 43.44 376 PRO A N 1
ATOM 2847 C CA . PRO A 1 376 ? 9.565 22.434 4.869 1.00 43.44 376 PRO A CA 1
ATOM 2848 C C . PRO A 1 376 ? 10.053 23.862 5.171 1.00 43.44 376 PRO A C 1
ATOM 2850 O O . PRO A 1 376 ? 10.369 24.618 4.261 1.00 43.44 376 PRO A O 1
ATOM 2853 N N . TYR A 1 377 ? 10.133 24.185 6.465 1.00 34.81 377 TYR A N 1
ATOM 2854 C CA . TYR A 1 377 ? 10.625 25.437 7.067 1.00 34.81 377 TYR A CA 1
ATOM 2855 C C . TYR A 1 377 ? 9.827 26.731 6.770 1.00 34.81 377 TYR A C 1
ATOM 2857 O O . TYR A 1 377 ? 9.389 26.953 5.644 1.00 34.81 377 TYR A O 1
ATOM 2865 N N . PRO A 1 378 ? 9.642 27.620 7.771 1.00 39.72 378 PRO A N 1
ATOM 2866 C CA . PRO A 1 378 ? 8.970 28.900 7.563 1.00 39.72 378 PRO A CA 1
ATOM 2867 C C . PRO A 1 378 ? 9.801 29.797 6.638 1.00 39.72 378 PRO A C 1
ATOM 2869 O O . PRO A 1 378 ? 11.006 30.022 6.849 1.00 39.72 378 PRO A O 1
ATOM 2872 N N . SER A 1 379 ? 9.142 30.316 5.603 1.00 44.72 379 SER A N 1
ATOM 2873 C CA . SER A 1 379 ? 9.746 31.267 4.670 1.00 44.72 379 SER A CA 1
ATOM 2874 C C . SER A 1 379 ? 10.140 32.558 5.405 1.00 44.72 379 SER A C 1
ATOM 2876 O O . SER A 1 379 ? 9.591 32.893 6.455 1.00 44.72 379 SER A O 1
ATOM 2878 N N . TYR A 1 380 ? 11.131 33.290 4.895 1.00 42.44 380 TYR A N 1
ATOM 2879 C CA . TYR A 1 380 ? 11.607 34.528 5.532 1.00 42.44 380 TYR A CA 1
ATOM 2880 C C . TYR A 1 380 ? 10.506 35.612 5.606 1.00 42.44 380 TYR A C 1
ATOM 2882 O O . TYR A 1 380 ? 10.493 36.416 6.533 1.00 42.44 380 TYR A O 1
ATOM 2890 N N . ALA A 1 381 ? 9.521 35.559 4.701 1.00 45.81 381 ALA A N 1
ATOM 2891 C CA . ALA A 1 381 ? 8.353 36.442 4.680 1.00 45.81 381 ALA A CA 1
ATOM 2892 C C . ALA A 1 381 ? 7.435 36.259 5.905 1.00 45.81 381 ALA A C 1
ATOM 2894 O O . ALA A 1 381 ? 6.974 37.243 6.481 1.00 45.81 381 ALA A O 1
ATOM 2895 N N . GLU A 1 382 ? 7.241 35.018 6.370 1.00 47.78 382 GLU A N 1
ATOM 2896 C CA . GLU A 1 382 ? 6.510 34.743 7.619 1.00 47.78 382 GLU A CA 1
ATOM 2897 C C . GLU A 1 382 ? 7.280 35.235 8.852 1.00 47.78 382 GLU A C 1
ATOM 2899 O O . GLU A 1 382 ? 6.670 35.670 9.827 1.00 47.78 382 GLU A O 1
ATOM 2904 N N . ARG A 1 383 ? 8.620 35.220 8.811 1.00 51.41 383 ARG A N 1
ATOM 2905 C CA . ARG A 1 383 ? 9.465 35.760 9.892 1.00 51.41 383 ARG A CA 1
ATOM 2906 C C . ARG A 1 383 ? 9.418 37.288 9.985 1.00 51.41 383 ARG A C 1
ATOM 2908 O O . ARG A 1 383 ? 9.596 37.818 11.075 1.00 51.41 383 ARG A O 1
ATOM 2915 N N . MET A 1 384 ? 9.135 37.973 8.879 1.00 48.25 384 MET A N 1
ATOM 2916 C CA . MET A 1 384 ? 9.026 39.436 8.791 1.00 48.25 384 MET A CA 1
ATOM 2917 C C . MET A 1 384 ? 7.594 39.960 9.029 1.00 48.25 384 MET A C 1
ATOM 2919 O O . MET A 1 384 ? 7.361 41.154 8.889 1.00 48.25 384 MET A O 1
ATOM 2923 N N . GLN A 1 385 ? 6.631 39.092 9.380 1.00 49.81 385 GLN A N 1
ATOM 2924 C CA . GLN A 1 385 ? 5.207 39.437 9.569 1.00 49.81 385 GLN A CA 1
ATOM 2925 C C . GLN A 1 385 ? 4.547 40.145 8.370 1.00 49.81 385 GLN A C 1
ATOM 2927 O O . GLN A 1 385 ? 3.574 40.878 8.534 1.00 49.81 385 GLN A O 1
ATOM 2932 N N . LEU A 1 386 ? 5.022 39.902 7.147 1.00 51.16 386 LEU A N 1
ATOM 2933 C CA . LEU A 1 386 ? 4.369 40.434 5.953 1.00 51.16 386 LEU A CA 1
ATOM 2934 C C . LEU A 1 386 ? 3.159 39.556 5.623 1.00 51.16 386 LEU A C 1
ATOM 2936 O O . LEU A 1 386 ? 3.284 38.489 5.019 1.00 51.16 386 LEU A O 1
ATOM 2940 N N . THR A 1 387 ? 1.975 39.972 6.074 1.00 52.47 387 THR A N 1
ATOM 2941 C CA . THR A 1 387 ? 0.730 39.289 5.717 1.00 52.47 387 THR A CA 1
ATOM 2942 C C . THR A 1 387 ? 0.292 39.700 4.311 1.00 52.47 387 THR A C 1
ATOM 2944 O O . THR A 1 387 ? 0.291 40.876 3.962 1.00 52.47 387 THR A O 1
ATOM 2947 N N . ALA A 1 388 ? -0.116 38.725 3.493 1.00 49.94 388 ALA A N 1
ATOM 2948 C CA . ALA A 1 388 ? -0.577 38.954 2.118 1.00 49.94 388 ALA A CA 1
ATOM 2949 C C . ALA A 1 388 ? -1.814 39.873 2.011 1.00 49.94 388 ALA A C 1
ATOM 2951 O O . ALA A 1 388 ? -2.180 40.272 0.915 1.00 49.94 388 ALA A O 1
ATOM 2952 N N . ALA A 1 389 ? -2.470 40.199 3.131 1.00 48.44 389 ALA A N 1
ATOM 2953 C CA . ALA A 1 389 ? -3.655 41.049 3.157 1.00 48.44 389 ALA A CA 1
ATOM 2954 C C . ALA A 1 389 ? -3.351 42.542 2.934 1.00 48.44 389 ALA A C 1
ATOM 2956 O O . ALA A 1 389 ? -4.256 43.258 2.520 1.00 48.44 389 ALA A O 1
ATOM 2957 N N . ASP A 1 390 ? -2.106 42.983 3.152 1.00 50.41 390 ASP A N 1
ATOM 2958 C CA . ASP A 1 390 ? -1.724 44.398 3.031 1.00 50.41 390 ASP A CA 1
ATOM 2959 C C . ASP A 1 390 ? -1.049 44.730 1.687 1.00 50.41 390 ASP A C 1
ATOM 2961 O O . ASP A 1 390 ? -0.947 45.895 1.316 1.00 50.41 390 ASP A O 1
ATOM 2965 N N . ILE A 1 391 ? -0.595 43.721 0.933 1.00 51.09 391 ILE A N 1
ATOM 2966 C CA . ILE A 1 391 ? 0.101 43.910 -0.355 1.00 51.09 391 ILE A CA 1
ATOM 2967 C C . ILE A 1 391 ? -0.897 44.272 -1.461 1.00 51.09 391 ILE A C 1
ATOM 2969 O O . ILE A 1 391 ? -0.633 45.173 -2.248 1.00 51.09 391 ILE A O 1
ATOM 2973 N N . ASP A 1 392 ? -2.079 43.649 -1.459 1.00 52.28 392 ASP A N 1
ATOM 2974 C CA . ASP A 1 392 ? -3.147 43.922 -2.434 1.00 52.28 392 ASP A CA 1
ATOM 2975 C C . ASP A 1 392 ? -3.787 45.317 -2.252 1.00 52.28 392 ASP A C 1
ATOM 2977 O O . ASP A 1 392 ? -4.594 45.747 -3.076 1.00 52.28 392 ASP A O 1
ATOM 2981 N N . THR A 1 393 ? -3.458 46.021 -1.162 1.00 54.91 393 THR A N 1
ATOM 2982 C CA . THR A 1 393 ? -3.938 47.382 -0.866 1.00 54.91 393 THR A CA 1
ATOM 2983 C C . THR A 1 393 ? -2.916 48.482 -1.157 1.00 54.91 393 THR A C 1
ATOM 2985 O O . THR A 1 393 ? -3.260 49.656 -1.030 1.00 54.91 393 THR A O 1
ATOM 2988 N N . LEU A 1 394 ? -1.680 48.130 -1.524 1.00 56.41 394 LEU A N 1
ATOM 2989 C CA . LEU A 1 394 ? -0.601 49.085 -1.791 1.00 56.41 394 LEU A CA 1
ATOM 2990 C C . LEU A 1 394 ? -0.482 49.362 -3.290 1.00 56.41 394 LEU A C 1
ATOM 2992 O O . LEU A 1 394 ? -0.666 48.473 -4.117 1.00 56.41 394 LEU A O 1
ATOM 2996 N N . SER A 1 395 ? -0.166 50.606 -3.642 1.00 64.12 395 SER A N 1
ATOM 2997 C CA . SER A 1 395 ? 0.121 50.970 -5.032 1.00 64.12 395 SER A CA 1
ATOM 2998 C C . SER A 1 395 ? 1.498 50.452 -5.468 1.00 64.12 395 SER A C 1
ATOM 3000 O O . SER A 1 395 ? 2.418 50.381 -4.651 1.00 64.12 395 SER A O 1
ATOM 3002 N N . ASP A 1 396 ? 1.681 50.154 -6.760 1.00 57.69 396 ASP A N 1
ATOM 3003 C CA . ASP A 1 396 ? 2.968 49.689 -7.316 1.00 57.69 396 ASP A CA 1
ATOM 3004 C C . ASP A 1 396 ? 4.138 50.628 -6.953 1.00 57.69 396 ASP A C 1
ATOM 3006 O O . ASP A 1 396 ? 5.242 50.181 -6.654 1.00 57.69 396 ASP A O 1
ATOM 3010 N N . THR A 1 397 ? 3.880 51.936 -6.854 1.00 67.81 397 THR A N 1
ATOM 3011 C CA . THR A 1 397 ? 4.867 52.941 -6.428 1.00 67.81 397 THR A CA 1
ATOM 3012 C C . THR A 1 397 ? 5.286 52.820 -4.960 1.00 67.81 397 THR A C 1
ATOM 3014 O O . THR A 1 397 ? 6.429 53.111 -4.615 1.00 67.81 397 THR A O 1
ATOM 3017 N N . GLU A 1 398 ? 4.381 52.396 -4.078 1.00 63.47 398 GLU A N 1
ATOM 3018 C CA . GLU A 1 398 ? 4.684 52.166 -2.658 1.00 63.47 398 GLU A CA 1
ATOM 3019 C C . GLU A 1 398 ? 5.357 50.811 -2.435 1.00 63.47 398 GLU A C 1
ATOM 3021 O O . GLU A 1 398 ? 6.156 50.667 -1.508 1.00 63.47 398 GLU A O 1
ATOM 3026 N N . ILE A 1 399 ? 5.056 49.834 -3.294 1.00 57.31 399 ILE A N 1
ATOM 3027 C CA . ILE A 1 399 ? 5.730 48.536 -3.334 1.00 57.31 399 ILE A CA 1
ATOM 3028 C C . ILE A 1 399 ? 7.195 48.733 -3.745 1.00 57.31 399 ILE A C 1
ATOM 3030 O O . ILE A 1 399 ? 8.085 48.278 -3.026 1.00 57.31 399 ILE A O 1
ATOM 3034 N N . ASP A 1 400 ? 7.458 49.496 -4.807 1.00 60.91 400 ASP A N 1
ATOM 3035 C CA . ASP A 1 400 ? 8.822 49.804 -5.252 1.00 60.91 400 ASP A CA 1
ATOM 3036 C C . ASP A 1 400 ? 9.609 50.611 -4.207 1.00 60.91 400 ASP A C 1
ATOM 3038 O O . ASP A 1 400 ? 10.762 50.298 -3.917 1.00 60.91 400 ASP A O 1
ATOM 3042 N N . ALA A 1 401 ? 8.989 51.600 -3.556 1.00 66.94 401 ALA A N 1
ATOM 3043 C CA . ALA A 1 401 ? 9.650 52.379 -2.504 1.00 66.94 401 ALA A CA 1
ATOM 3044 C C . ALA A 1 401 ? 10.029 51.542 -1.264 1.00 66.94 401 ALA A C 1
ATOM 3046 O O . ALA A 1 401 ? 10.945 51.913 -0.527 1.00 66.94 401 ALA A O 1
ATOM 3047 N N . ARG A 1 402 ? 9.323 50.428 -1.018 1.00 61.22 402 ARG A N 1
ATOM 3048 C CA . ARG A 1 402 ? 9.578 49.519 0.110 1.00 61.22 402 ARG A CA 1
ATOM 3049 C C . ARG A 1 402 ? 10.489 48.339 -0.226 1.00 61.22 402 ARG A C 1
ATOM 3051 O O . ARG A 1 402 ? 11.112 47.841 0.701 1.00 61.22 402 ARG A O 1
ATOM 3058 N N . LEU A 1 403 ? 10.528 47.894 -1.485 1.00 55.91 403 LEU A N 1
ATOM 3059 C CA . LEU A 1 403 ? 11.396 46.808 -1.978 1.00 55.91 403 LEU A CA 1
ATOM 3060 C C . LEU A 1 403 ? 12.759 47.296 -2.489 1.00 55.91 403 LEU A C 1
ATOM 3062 O O . LEU A 1 403 ? 13.673 46.496 -2.695 1.00 55.91 403 LEU A O 1
ATOM 3066 N N . PHE A 1 404 ? 12.877 48.595 -2.761 1.00 62.06 404 PHE A N 1
ATOM 3067 C CA . PHE A 1 404 ? 14.112 49.234 -3.206 1.00 62.06 404 PHE A CA 1
ATOM 3068 C C . PHE A 1 404 ? 14.476 50.399 -2.291 1.00 62.06 404 PHE A C 1
ATOM 3070 O O . PHE A 1 404 ? 14.911 51.459 -2.752 1.00 62.06 404 PHE A O 1
ATOM 3077 N N . ALA A 1 405 ? 14.300 50.219 -0.977 1.00 62.97 405 ALA A N 1
ATOM 3078 C CA . ALA A 1 405 ? 14.776 51.211 -0.026 1.00 62.97 405 ALA A CA 1
ATOM 3079 C C . ALA A 1 405 ? 16.294 51.416 -0.237 1.00 62.97 405 ALA A C 1
ATOM 3081 O O . ALA A 1 405 ? 17.017 50.447 -0.482 1.00 62.97 405 ALA A O 1
ATOM 3082 N N . PRO A 1 406 ? 16.821 52.650 -0.145 1.00 55.50 406 PRO A N 1
ATOM 3083 C CA . PRO A 1 406 ? 18.179 52.980 -0.598 1.00 55.50 406 PRO A CA 1
ATOM 3084 C C . PRO A 1 406 ? 19.315 52.202 0.097 1.00 55.50 406 PRO A C 1
ATOM 3086 O O . PRO A 1 406 ? 20.433 52.201 -0.399 1.00 55.50 406 PRO A O 1
ATOM 3089 N N . GLN A 1 407 ? 19.034 51.513 1.206 1.00 58.47 407 GLN A N 1
ATOM 3090 C CA . GLN A 1 407 ? 19.983 50.691 1.974 1.00 58.47 407 GLN A CA 1
ATOM 3091 C C . GLN A 1 407 ? 19.764 49.175 1.786 1.00 58.47 407 GLN A C 1
ATOM 3093 O O . GLN A 1 407 ? 20.530 48.358 2.289 1.00 58.47 407 GLN A O 1
ATOM 3098 N N . GLU A 1 408 ? 18.712 48.771 1.072 1.00 56.72 408 GLU A N 1
ATOM 3099 C CA . GLU A 1 408 ? 18.303 47.372 0.931 1.00 56.72 408 GLU A CA 1
ATOM 3100 C C . GLU A 1 408 ? 19.230 46.602 -0.011 1.00 56.72 408 GLU A C 1
ATOM 3102 O O . GLU A 1 408 ? 19.652 45.488 0.300 1.00 56.72 408 GLU A O 1
ATOM 3107 N N . LEU A 1 409 ? 19.636 47.227 -1.121 1.00 59.25 409 LEU A N 1
ATOM 3108 C CA . LEU A 1 409 ? 20.584 46.632 -2.064 1.00 59.25 409 LEU A CA 1
ATOM 3109 C C . LEU A 1 409 ? 21.977 46.456 -1.432 1.00 59.25 409 LEU A C 1
ATOM 3111 O O . LEU A 1 409 ? 22.644 45.451 -1.675 1.00 59.25 409 LEU A O 1
ATOM 3115 N N . GLU A 1 410 ? 22.396 47.402 -0.585 1.00 66.75 410 GLU A N 1
ATOM 3116 C CA . GLU A 1 410 ? 23.674 47.361 0.141 1.00 66.75 410 GLU A CA 1
ATOM 3117 C C . GLU A 1 410 ? 23.738 46.186 1.123 1.00 66.75 410 GLU A C 1
ATOM 3119 O O . GLU A 1 410 ? 24.803 45.610 1.323 1.00 66.75 410 GLU A O 1
ATOM 3124 N N . MET A 1 411 ? 22.591 45.765 1.659 1.00 61.09 411 MET A N 1
ATOM 3125 C CA . MET A 1 411 ? 22.470 44.637 2.582 1.00 61.09 411 MET A CA 1
ATOM 3126 C C . MET A 1 411 ? 22.712 43.269 1.914 1.00 61.09 411 MET A C 1
ATOM 3128 O O . MET A 1 411 ? 23.112 42.314 2.580 1.00 61.09 411 MET A O 1
ATOM 3132 N N . TYR A 1 412 ? 22.478 43.161 0.601 1.00 62.78 412 TYR A N 1
ATOM 3133 C CA . TYR A 1 412 ? 22.771 41.956 -0.192 1.00 62.78 412 TYR A CA 1
ATOM 3134 C C . TYR A 1 412 ? 24.174 41.974 -0.808 1.00 62.78 412 TYR A C 1
ATOM 3136 O O . TYR A 1 412 ? 24.670 40.944 -1.279 1.00 62.78 412 TYR A O 1
ATOM 3144 N N . MET A 1 413 ? 24.826 43.135 -0.809 1.00 76.12 413 MET A N 1
ATOM 3145 C CA . MET A 1 413 ? 26.207 43.272 -1.239 1.00 76.12 413 MET A CA 1
ATOM 3146 C C . MET A 1 413 ? 27.119 42.872 -0.085 1.00 76.12 413 MET A C 1
ATOM 3148 O O . MET A 1 413 ? 26.987 43.351 1.034 1.00 76.12 413 MET A O 1
ATOM 3152 N N . ARG A 1 414 ? 28.087 41.991 -0.356 1.00 77.75 414 ARG A N 1
ATOM 3153 C CA . ARG A 1 414 ? 29.078 41.613 0.661 1.00 77.75 414 ARG A CA 1
ATOM 3154 C C . ARG A 1 414 ? 29.801 42.853 1.159 1.00 77.75 414 ARG A C 1
ATOM 3156 O O . ARG A 1 414 ? 30.255 43.648 0.327 1.00 77.75 414 ARG A O 1
ATOM 3163 N N . SER A 1 415 ? 29.955 42.956 2.470 1.00 80.44 415 SER A N 1
ATOM 3164 C CA . SER A 1 415 ? 30.770 43.995 3.096 1.00 80.44 415 SER A CA 1
ATOM 3165 C C . SER A 1 415 ? 32.237 43.863 2.671 1.00 80.44 415 SER A C 1
ATOM 3167 O O . SER A 1 415 ? 32.696 42.782 2.290 1.00 80.44 415 SER A O 1
ATOM 3169 N N . ASP A 1 416 ? 32.998 44.956 2.714 1.00 81.62 416 ASP A N 1
ATOM 3170 C CA . ASP A 1 416 ? 34.407 44.936 2.292 1.00 81.62 416 ASP A CA 1
ATOM 3171 C C . ASP A 1 416 ? 35.262 44.002 3.163 1.00 81.62 416 ASP A C 1
ATOM 3173 O O . ASP A 1 416 ? 36.196 43.366 2.674 1.00 81.62 416 ASP A O 1
ATOM 3177 N N . THR A 1 417 ? 34.879 43.821 4.428 1.00 82.25 417 THR A N 1
ATOM 3178 C CA . THR A 1 417 ? 35.492 42.856 5.347 1.00 82.25 417 THR A CA 1
ATOM 3179 C C . THR A 1 417 ? 35.205 41.409 4.940 1.00 82.25 417 THR A C 1
ATOM 3181 O O . THR A 1 417 ? 36.118 40.585 4.928 1.00 82.25 417 THR A O 1
ATOM 3184 N N . GLU A 1 418 ? 33.977 41.086 4.526 1.00 78.56 418 GLU A N 1
ATOM 3185 C CA . GLU A 1 418 ? 33.633 39.761 3.989 1.00 78.56 418 GLU A CA 1
ATOM 3186 C C . GLU A 1 418 ? 34.318 39.489 2.649 1.00 78.56 418 GLU A C 1
ATOM 3188 O O . GLU A 1 418 ? 34.743 38.363 2.387 1.00 78.56 418 GLU A O 1
ATOM 3193 N N . ARG A 1 419 ? 34.457 40.506 1.788 1.00 80.56 419 ARG A N 1
ATOM 3194 C CA . ARG A 1 419 ? 35.204 40.372 0.528 1.00 80.56 419 ARG A CA 1
ATOM 3195 C C . ARG A 1 419 ? 36.679 40.082 0.793 1.00 80.56 419 ARG A C 1
ATOM 3197 O O . ARG A 1 419 ? 37.198 39.160 0.169 1.00 80.56 419 ARG A O 1
ATOM 3204 N N . ALA A 1 420 ? 37.303 40.783 1.742 1.00 76.00 420 ALA A N 1
ATOM 3205 C CA . ALA A 1 420 ? 38.690 40.553 2.158 1.00 76.00 420 ALA A CA 1
ATOM 3206 C C . ALA A 1 420 ? 38.893 39.174 2.824 1.00 76.00 420 ALA A C 1
ATOM 3208 O O . ALA A 1 420 ? 39.887 38.485 2.600 1.00 76.00 420 ALA A O 1
ATOM 3209 N N . MET A 1 421 ? 37.920 38.710 3.612 1.00 77.25 421 MET A N 1
ATOM 3210 C CA . MET A 1 421 ? 37.956 37.368 4.204 1.00 77.25 421 MET A CA 1
ATOM 3211 C C . MET A 1 421 ? 37.803 36.266 3.141 1.00 77.25 421 MET A C 1
ATOM 3213 O O . MET A 1 421 ? 38.425 35.208 3.210 1.00 77.25 421 MET A O 1
ATOM 3217 N N . ILE A 1 422 ? 36.976 36.491 2.122 1.00 77.81 422 ILE A N 1
ATOM 3218 C CA . ILE A 1 422 ? 36.809 35.535 1.026 1.00 77.81 422 ILE A CA 1
ATOM 3219 C C . ILE A 1 422 ? 38.019 35.557 0.089 1.00 77.81 422 ILE A C 1
ATOM 3221 O O . ILE A 1 422 ? 38.400 34.496 -0.408 1.00 77.81 422 ILE A O 1
ATOM 3225 N N . SER A 1 423 ? 38.631 36.719 -0.158 1.00 76.44 423 SER A N 1
ATOM 3226 C CA . SER A 1 423 ? 39.838 36.817 -0.983 1.00 76.44 423 SER A CA 1
ATOM 3227 C C . SER A 1 423 ? 41.024 36.116 -0.322 1.00 76.44 423 SER A C 1
ATOM 3229 O O . SER A 1 423 ? 41.715 35.351 -0.994 1.00 76.44 423 SER A O 1
ATOM 3231 N N . THR A 1 424 ? 41.180 36.246 0.998 1.00 75.44 424 THR A N 1
ATOM 3232 C CA . THR A 1 424 ? 42.155 35.466 1.779 1.00 75.44 424 THR A CA 1
ATOM 3233 C C . THR A 1 424 ? 41.863 33.962 1.736 1.00 75.44 424 THR A C 1
ATOM 3235 O O . THR A 1 424 ? 42.751 33.180 1.401 1.00 75.44 424 THR A O 1
ATOM 3238 N N . LEU A 1 425 ? 40.619 33.529 1.985 1.00 74.81 425 LEU A N 1
ATOM 3239 C CA . LEU A 1 425 ? 40.244 32.102 1.965 1.00 74.81 425 LEU A CA 1
ATOM 3240 C C . LEU A 1 425 ? 40.393 31.442 0.588 1.00 74.81 425 LEU A C 1
ATOM 3242 O O . LEU A 1 425 ? 40.727 30.261 0.499 1.00 74.81 425 LEU A O 1
ATOM 3246 N N . LYS A 1 426 ? 40.125 32.180 -0.492 1.00 76.88 426 LYS A N 1
ATOM 3247 C CA . LYS A 1 426 ? 40.234 31.676 -1.870 1.00 76.88 426 LYS A CA 1
ATOM 3248 C C . LYS A 1 426 ? 41.622 31.869 -2.481 1.00 76.88 426 LYS A C 1
ATOM 3250 O O . LYS A 1 426 ? 41.831 31.454 -3.620 1.00 76.88 426 LYS A O 1
ATOM 3255 N N . GLY A 1 427 ? 42.555 32.485 -1.751 1.00 70.69 427 GLY A N 1
ATOM 3256 C CA . GLY A 1 427 ? 43.898 32.794 -2.246 1.00 70.69 427 GLY A CA 1
ATOM 3257 C C . GLY A 1 427 ? 43.899 33.799 -3.402 1.00 70.69 427 GLY A C 1
ATOM 3258 O O . GLY A 1 427 ? 44.761 33.735 -4.274 1.00 70.69 427 GLY A O 1
ATOM 3259 N N . TRP A 1 428 ? 42.899 34.681 -3.447 1.00 71.44 428 TRP A N 1
ATOM 3260 C CA . TRP A 1 428 ? 42.767 35.753 -4.439 1.00 71.44 428 TRP A CA 1
ATOM 3261 C C . TRP A 1 428 ? 43.487 37.038 -4.020 1.00 71.44 428 TRP A C 1
ATOM 3263 O O . TRP A 1 428 ? 43.609 37.952 -4.829 1.00 71.44 428 TRP A O 1
ATOM 3273 N N . ASP A 1 429 ? 43.999 37.094 -2.790 1.00 60.88 429 ASP A N 1
ATOM 3274 C CA . ASP A 1 429 ? 44.929 38.138 -2.372 1.00 60.88 429 ASP A CA 1
ATOM 3275 C C . ASP A 1 429 ? 46.276 37.961 -3.085 1.00 60.88 429 ASP A C 1
ATOM 3277 O O . ASP A 1 429 ? 47.050 37.045 -2.796 1.00 60.88 429 ASP A O 1
ATOM 3281 N N . GLU A 1 430 ? 46.591 38.875 -4.004 1.00 55.66 430 GLU A N 1
ATOM 3282 C CA . GLU A 1 430 ? 47.894 38.923 -4.680 1.00 55.66 430 GLU A CA 1
ATOM 3283 C C . GLU A 1 430 ? 49.062 39.146 -3.701 1.00 55.66 430 GLU A C 1
ATOM 3285 O O . GLU A 1 430 ? 50.191 38.745 -3.992 1.00 55.66 430 GLU A O 1
ATOM 3290 N N . SER A 1 431 ? 48.790 39.705 -2.515 1.00 54.78 431 SER A N 1
ATOM 3291 C CA . SER A 1 431 ? 49.752 39.909 -1.422 1.00 54.78 431 SER A CA 1
ATOM 3292 C C . SER A 1 431 ? 50.056 38.641 -0.611 1.00 54.78 431 SER A C 1
ATOM 3294 O O . SER A 1 431 ? 51.077 38.593 0.072 1.00 54.78 431 SER A O 1
ATOM 3296 N N . ALA A 1 432 ? 49.220 37.601 -0.712 1.00 50.78 432 ALA A N 1
ATOM 3297 C CA . ALA A 1 432 ? 49.392 36.318 -0.031 1.00 50.78 432 ALA A CA 1
ATOM 3298 C C . ALA A 1 432 ? 49.944 35.222 -0.960 1.00 50.78 432 ALA A C 1
ATOM 3300 O O . ALA A 1 432 ? 49.804 34.030 -0.678 1.00 50.78 432 ALA A O 1
ATOM 3301 N N . ARG A 1 433 ? 50.607 35.589 -2.068 1.00 49.62 433 ARG A N 1
ATOM 3302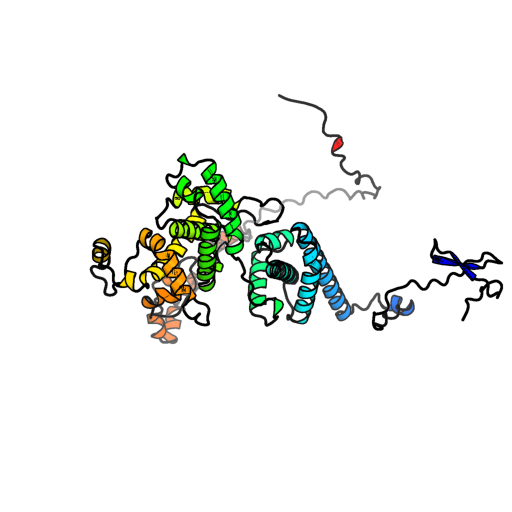 C CA . ARG A 1 433 ? 51.480 34.637 -2.766 1.00 49.62 433 ARG A CA 1
ATOM 3303 C C . ARG A 1 433 ? 52.668 34.326 -1.848 1.00 49.62 433 ARG A C 1
ATOM 3305 O O . ARG A 1 433 ? 53.462 35.232 -1.593 1.00 49.62 433 ARG A O 1
ATOM 3312 N N . PRO A 1 434 ? 52.857 33.080 -1.371 1.00 46.66 434 PRO A N 1
ATOM 3313 C CA . PRO A 1 434 ? 54.139 32.708 -0.796 1.00 46.66 434 PRO A CA 1
ATOM 3314 C C . PRO A 1 434 ? 55.214 32.988 -1.849 1.00 46.66 434 PRO A C 1
ATOM 3316 O O . PRO A 1 434 ? 55.025 32.674 -3.030 1.00 46.66 434 PRO A O 1
ATOM 3319 N N . SER A 1 435 ? 56.299 33.644 -1.426 1.00 47.84 435 SER A N 1
ATOM 3320 C CA . SER A 1 435 ? 57.407 34.010 -2.303 1.00 47.84 435 SER A CA 1
ATOM 3321 C C . SER A 1 435 ? 57.807 32.815 -3.164 1.00 47.84 435 SER A C 1
ATOM 3323 O O . SER A 1 435 ? 57.783 31.665 -2.715 1.00 47.84 435 SER A O 1
ATOM 3325 N N . ALA A 1 436 ? 58.090 33.103 -4.434 1.00 46.34 436 ALA A N 1
ATOM 3326 C CA . ALA A 1 436 ? 58.414 32.136 -5.466 1.00 46.34 436 ALA A CA 1
ATOM 3327 C C . ALA A 1 436 ? 59.209 30.945 -4.905 1.00 46.34 436 ALA A C 1
ATOM 3329 O O . ALA A 1 436 ? 60.386 31.071 -4.556 1.00 46.34 436 ALA A O 1
ATOM 3330 N N . ARG A 1 437 ? 58.573 29.765 -4.845 1.00 44.09 437 ARG A N 1
ATOM 3331 C CA . ARG A 1 437 ? 59.325 28.514 -4.764 1.00 44.09 437 ARG A CA 1
ATOM 3332 C C . ARG A 1 437 ? 60.291 28.537 -5.941 1.00 44.09 437 ARG A C 1
ATOM 3334 O O . ARG A 1 437 ? 59.852 28.593 -7.091 1.00 44.09 437 ARG A O 1
ATOM 3341 N N . LYS A 1 438 ? 61.594 28.521 -5.643 1.00 54.91 438 LYS A N 1
ATOM 3342 C CA . LYS A 1 438 ? 62.630 28.246 -6.642 1.00 54.91 438 LYS A CA 1
ATOM 3343 C C . LYS A 1 438 ? 62.169 27.044 -7.475 1.00 54.91 438 LYS A C 1
ATOM 3345 O O . LYS A 1 438 ? 61.668 26.081 -6.882 1.00 54.91 438 LYS A O 1
ATOM 3350 N N . PRO A 1 439 ? 62.296 27.095 -8.810 1.00 51.19 439 PRO A N 1
ATOM 3351 C CA . PRO A 1 439 ? 61.933 25.958 -9.635 1.00 51.19 439 PRO A CA 1
ATOM 3352 C C . PRO A 1 439 ? 62.709 24.726 -9.143 1.00 51.19 439 PRO A C 1
ATOM 3354 O O . PRO A 1 439 ? 63.893 24.852 -8.810 1.00 51.19 439 PRO A O 1
ATOM 3357 N N . PRO A 1 440 ? 62.063 23.552 -9.040 1.00 56.56 440 PRO A N 1
ATOM 3358 C CA . PRO A 1 440 ? 62.787 22.323 -8.758 1.00 56.56 440 PRO A CA 1
ATOM 3359 C C . PRO A 1 440 ? 63.831 22.090 -9.865 1.00 56.56 440 PRO A C 1
ATOM 3361 O O . PRO A 1 440 ? 63.586 22.473 -11.015 1.00 56.56 440 PRO A O 1
ATOM 3364 N N . PRO A 1 441 ? 64.991 21.485 -9.549 1.00 55.06 441 PRO A N 1
ATOM 3365 C CA . PRO A 1 441 ? 65.966 21.122 -10.568 1.00 55.06 441 PRO A CA 1
ATOM 3366 C C . PRO A 1 441 ? 65.303 20.225 -11.618 1.00 55.06 441 PRO A C 1
ATOM 3368 O O . PRO A 1 441 ? 64.465 19.378 -11.296 1.00 55.06 441 PRO A O 1
ATOM 3371 N N . SER A 1 442 ? 65.659 20.451 -12.881 1.00 50.00 442 SER A N 1
ATOM 3372 C CA . SER A 1 442 ? 65.135 19.717 -14.029 1.00 50.00 442 SER A CA 1
ATOM 3373 C C . SER A 1 442 ? 65.263 18.203 -13.817 1.00 50.00 442 SER A C 1
ATOM 3375 O O . SER A 1 442 ? 66.349 17.734 -13.465 1.00 50.00 442 SER A O 1
ATOM 3377 N N . PRO A 1 443 ? 64.192 17.416 -14.038 1.00 50.72 443 PRO A N 1
ATOM 3378 C CA . PRO A 1 443 ? 64.287 15.967 -13.954 1.00 50.72 443 PRO A CA 1
ATOM 3379 C C . PRO A 1 443 ? 65.221 15.442 -15.058 1.00 50.72 443 PRO A C 1
ATOM 3381 O O . PRO A 1 443 ? 65.212 15.984 -16.170 1.00 50.72 443 PRO A O 1
ATOM 3384 N N . PRO A 1 444 ? 66.016 14.389 -14.791 1.00 47.28 444 PRO A N 1
ATOM 3385 C CA . PRO A 1 444 ? 66.821 13.753 -15.822 1.00 47.28 444 PRO A CA 1
ATOM 3386 C C . PRO A 1 444 ? 65.924 13.207 -16.940 1.00 47.28 444 PRO A C 1
ATOM 3388 O O . PRO A 1 444 ? 64.779 12.803 -16.720 1.00 47.28 444 PRO A O 1
ATOM 3391 N N . HIS A 1 445 ? 66.462 13.238 -18.158 1.00 41.50 445 HIS A N 1
ATOM 3392 C CA . HIS A 1 445 ? 65.807 12.816 -19.390 1.00 41.50 445 HIS A CA 1
ATOM 3393 C C . HIS A 1 445 ? 65.044 11.490 -19.245 1.00 41.50 445 HIS A C 1
ATOM 3395 O O . HIS A 1 445 ? 65.558 10.502 -18.723 1.00 41.50 445 HIS A O 1
ATOM 3401 N N . LYS A 1 446 ? 63.813 11.479 -19.771 1.00 39.41 446 LYS A N 1
ATOM 3402 C CA . LYS A 1 446 ? 62.927 10.313 -19.863 1.00 39.41 446 LYS A CA 1
ATOM 3403 C C . LYS A 1 446 ? 63.667 9.106 -20.448 1.00 39.41 446 LYS A C 1
ATOM 3405 O O . LYS A 1 446 ? 63.960 9.078 -21.643 1.00 39.41 446 LYS A O 1
ATOM 3410 N N . ILE A 1 447 ? 63.871 8.076 -19.632 1.00 42.12 447 ILE A N 1
ATOM 3411 C CA . ILE A 1 447 ? 64.105 6.721 -20.128 1.00 42.12 447 ILE A CA 1
ATOM 3412 C C . ILE A 1 447 ? 62.773 6.246 -20.719 1.00 42.12 447 ILE A C 1
ATOM 3414 O O . ILE A 1 447 ? 61.767 6.142 -20.018 1.00 42.12 447 ILE A O 1
ATOM 3418 N N . ARG A 1 448 ? 62.749 6.016 -22.036 1.00 40.22 448 ARG A N 1
ATOM 3419 C CA . ARG A 1 448 ? 61.657 5.316 -22.726 1.00 40.22 448 ARG A CA 1
ATOM 3420 C C . ARG A 1 448 ? 61.545 3.913 -22.130 1.00 40.22 448 ARG A C 1
ATOM 3422 O O . ARG A 1 448 ? 62.426 3.088 -22.363 1.00 40.22 448 ARG A O 1
ATOM 3429 N N . ILE A 1 449 ? 60.465 3.638 -21.406 1.00 37.41 449 ILE A N 1
ATOM 3430 C CA . ILE A 1 449 ? 60.078 2.263 -21.089 1.00 37.41 449 ILE A CA 1
ATOM 3431 C C . ILE A 1 449 ? 59.617 1.636 -22.409 1.00 37.41 449 ILE A C 1
ATOM 3433 O O . ILE A 1 449 ? 58.667 2.108 -23.030 1.00 37.41 449 ILE A O 1
ATOM 3437 N N . ARG A 1 450 ? 60.382 0.647 -22.881 1.00 37.12 450 ARG A N 1
ATOM 3438 C CA . ARG A 1 450 ? 60.019 -0.227 -23.999 1.00 37.12 450 ARG A CA 1
ATOM 3439 C C . ARG A 1 450 ? 58.875 -1.136 -23.558 1.00 37.12 450 ARG A C 1
ATOM 3441 O O . ARG A 1 450 ? 58.961 -1.739 -22.493 1.00 37.12 450 ARG A O 1
ATOM 3448 N N . ASP A 1 451 ? 57.872 -1.269 -24.417 1.00 46.41 451 ASP A N 1
ATOM 3449 C CA . ASP A 1 451 ? 56.874 -2.332 -24.355 1.00 46.41 451 ASP A CA 1
ATOM 3450 C C . ASP A 1 451 ? 57.559 -3.709 -24.368 1.00 46.41 451 ASP A C 1
ATOM 3452 O O . ASP A 1 451 ? 58.276 -4.039 -25.316 1.00 46.41 451 ASP A O 1
ATOM 3456 N N . VAL A 1 452 ? 57.330 -4.510 -23.325 1.00 36.53 452 VAL A N 1
ATOM 3457 C CA . VAL A 1 452 ? 57.618 -5.954 -23.263 1.00 36.53 452 VAL A CA 1
ATOM 3458 C C . VAL A 1 452 ? 56.435 -6.628 -22.528 1.00 36.53 452 VAL A C 1
ATOM 3460 O O . VAL A 1 452 ? 55.835 -5.995 -21.658 1.00 36.53 452 VAL A O 1
ATOM 3463 N N . PRO A 1 453 ? 55.994 -7.833 -22.944 1.00 46.06 453 PRO A N 1
ATOM 3464 C CA . PRO A 1 453 ? 54.578 -8.194 -23.024 1.00 46.06 453 PRO A CA 1
ATOM 3465 C C . PRO A 1 453 ? 54.054 -9.084 -21.880 1.00 46.06 453 PRO A C 1
ATOM 3467 O O . PRO A 1 453 ? 54.805 -9.805 -21.245 1.00 46.06 453 PRO A O 1
ATOM 3470 N N . ARG A 1 454 ? 52.716 -9.099 -21.741 1.00 47.97 454 ARG A N 1
ATOM 3471 C CA . ARG A 1 454 ? 51.862 -10.228 -21.297 1.00 47.97 454 ARG A CA 1
ATOM 3472 C C . ARG A 1 454 ? 52.294 -11.032 -20.051 1.00 47.97 454 ARG A C 1
ATOM 3474 O O . ARG A 1 454 ? 52.560 -12.215 -20.193 1.00 47.97 454 ARG A O 1
ATOM 3481 N N . GLU A 1 455 ? 52.176 -10.483 -18.839 1.00 39.62 455 GLU A N 1
ATOM 3482 C CA . GLU A 1 455 ? 52.147 -11.323 -17.611 1.00 39.62 455 GLU A CA 1
ATOM 3483 C C . GLU A 1 455 ? 51.152 -10.865 -16.517 1.00 39.62 455 GLU A C 1
ATOM 3485 O O . GLU A 1 455 ? 51.129 -11.424 -15.431 1.00 39.62 455 GLU A O 1
ATOM 3490 N N . LEU A 1 456 ? 50.258 -9.901 -16.783 1.00 42.38 456 LEU A N 1
ATOM 3491 C CA . LEU A 1 456 ? 49.317 -9.376 -15.765 1.00 42.38 456 LEU A CA 1
ATOM 3492 C C . LEU A 1 456 ? 47.880 -9.933 -15.846 1.00 42.38 456 LEU A C 1
ATOM 3494 O O . LEU A 1 456 ? 46.964 -9.367 -15.258 1.00 42.38 456 LEU A O 1
ATOM 3498 N N . PHE A 1 457 ? 47.670 -11.044 -16.556 1.00 42.25 457 PHE A N 1
ATOM 3499 C CA . PHE A 1 457 ? 46.384 -11.755 -16.589 1.00 42.25 457 PHE A CA 1
ATOM 3500 C C . PHE A 1 457 ? 46.560 -13.222 -16.188 1.00 42.25 457 PHE A C 1
ATOM 3502 O O . PHE A 1 457 ? 46.301 -14.128 -16.976 1.00 42.25 457 PHE A O 1
ATOM 3509 N N . THR A 1 458 ? 46.987 -13.466 -14.954 1.00 45.28 458 THR A N 1
ATOM 3510 C CA . THR A 1 458 ? 46.629 -14.700 -14.250 1.00 45.28 458 THR A CA 1
ATOM 3511 C C . THR A 1 458 ? 45.442 -14.382 -13.334 1.00 45.28 458 THR A C 1
ATOM 3513 O O . THR A 1 458 ? 45.515 -13.433 -12.551 1.00 45.28 458 THR A O 1
ATOM 3516 N N . PRO A 1 459 ? 44.301 -15.084 -13.460 1.00 42.91 459 PRO A N 1
ATOM 3517 C CA . PRO A 1 459 ? 43.191 -14.909 -12.531 1.00 42.91 459 PRO A CA 1
ATOM 3518 C C . PRO A 1 459 ? 43.645 -15.349 -11.133 1.00 42.91 459 PRO A C 1
ATOM 3520 O O . PRO A 1 459 ? 44.297 -16.383 -11.004 1.00 42.91 459 PRO A O 1
ATOM 3523 N N . LEU A 1 460 ? 43.324 -14.559 -10.102 1.00 45.56 460 LEU A N 1
ATOM 3524 C CA . LEU A 1 460 ? 43.560 -14.943 -8.708 1.00 45.56 460 LEU A CA 1
ATOM 3525 C C . LEU A 1 460 ? 42.844 -16.270 -8.424 1.00 45.56 460 LEU A C 1
ATOM 3527 O O . LEU A 1 460 ? 41.613 -16.322 -8.438 1.00 45.56 460 LEU A O 1
ATOM 3531 N N . ASP A 1 461 ? 43.618 -17.317 -8.156 1.00 46.19 461 ASP A N 1
ATOM 3532 C CA . ASP A 1 461 ? 43.106 -18.605 -7.709 1.00 46.19 461 ASP A CA 1
ATOM 3533 C C . ASP A 1 461 ? 42.874 -18.552 -6.190 1.00 46.19 461 ASP A C 1
ATOM 3535 O O . ASP A 1 461 ? 43.803 -18.628 -5.385 1.00 46.19 461 ASP A O 1
ATOM 3539 N N . LEU A 1 462 ? 41.615 -18.345 -5.795 1.00 44.19 462 LEU A N 1
ATOM 3540 C CA . LEU A 1 462 ? 41.177 -18.243 -4.395 1.00 44.19 462 LEU A CA 1
ATOM 3541 C C . LEU A 1 462 ? 41.292 -19.574 -3.625 1.00 44.19 462 LEU A C 1
ATOM 3543 O O . LEU A 1 462 ? 41.064 -19.590 -2.418 1.00 44.19 462 LEU A O 1
ATOM 3547 N N . ALA A 1 463 ? 41.657 -20.676 -4.287 1.00 43.31 463 ALA A N 1
ATOM 3548 C CA . ALA A 1 463 ? 41.866 -21.974 -3.648 1.00 43.31 463 ALA A CA 1
ATOM 3549 C C . ALA A 1 463 ? 43.232 -22.111 -2.940 1.00 43.31 463 ALA A C 1
ATOM 3551 O O . ALA A 1 463 ? 43.427 -23.065 -2.196 1.00 43.31 463 ALA A O 1
ATOM 3552 N N . ALA A 1 464 ? 44.164 -21.166 -3.125 1.00 44.50 464 ALA A N 1
ATOM 3553 C CA . ALA A 1 464 ? 45.504 -21.219 -2.525 1.00 44.50 464 ALA A CA 1
ATOM 3554 C C . ALA A 1 464 ? 45.653 -20.433 -1.201 1.00 44.50 464 ALA A C 1
ATOM 3556 O O . ALA A 1 464 ? 46.750 -20.369 -0.659 1.00 44.50 464 ALA A O 1
ATOM 3557 N N . GLN A 1 465 ? 44.583 -19.815 -0.679 1.00 43.72 465 GLN A N 1
ATOM 3558 C CA . GLN A 1 465 ? 44.625 -19.005 0.557 1.00 43.72 465 GLN A CA 1
ATOM 3559 C C . GLN A 1 465 ? 43.996 -19.681 1.785 1.00 43.72 465 GLN A C 1
ATOM 3561 O O . GLN A 1 465 ? 43.827 -19.045 2.822 1.00 43.72 465 GLN A O 1
ATOM 3566 N N . THR A 1 466 ? 43.652 -20.964 1.695 1.00 43.97 466 THR A N 1
ATOM 3567 C CA . THR A 1 466 ? 43.192 -21.751 2.844 1.00 43.97 466 THR A CA 1
ATOM 3568 C C . THR A 1 466 ? 44.246 -22.768 3.240 1.00 43.97 466 THR A C 1
ATOM 3570 O O . THR A 1 466 ? 44.043 -23.953 3.029 1.00 43.97 466 THR A O 1
ATOM 3573 N N . GLU A 1 467 ? 45.364 -22.318 3.792 1.00 46.03 467 GLU A N 1
ATOM 3574 C CA . GLU A 1 467 ? 46.202 -23.122 4.683 1.00 46.03 467 GLU A CA 1
ATOM 3575 C C . GLU A 1 467 ? 47.111 -22.174 5.480 1.00 46.03 467 GLU A C 1
ATOM 3577 O O . GLU A 1 467 ? 47.554 -21.164 4.945 1.00 46.03 467 GLU A O 1
ATOM 3582 N N . GLU A 1 468 ? 47.327 -22.510 6.757 1.00 36.69 468 GLU A N 1
ATOM 3583 C CA . GLU A 1 468 ? 48.059 -21.764 7.805 1.00 36.69 468 GLU A CA 1
ATOM 3584 C C . GLU A 1 468 ? 47.194 -20.731 8.562 1.00 36.69 468 GLU A C 1
ATOM 3586 O O . GLU A 1 468 ? 47.054 -19.573 8.189 1.00 36.69 468 GLU A O 1
ATOM 3591 N N . ASN A 1 469 ? 46.365 -21.169 9.520 1.00 44.75 469 ASN A N 1
ATOM 3592 C CA . ASN A 1 469 ? 46.725 -21.361 10.937 1.00 44.75 469 ASN A CA 1
ATOM 3593 C C . ASN A 1 469 ? 47.634 -20.260 11.488 1.00 44.75 469 ASN A C 1
ATOM 3595 O O . ASN A 1 469 ? 48.844 -20.381 11.387 1.00 44.75 469 ASN A O 1
ATOM 3599 N N . GLU A 1 470 ? 47.044 -19.302 12.197 1.00 32.34 470 GLU A N 1
ATOM 3600 C CA . GLU A 1 470 ? 47.629 -18.760 13.424 1.00 32.34 470 GLU A CA 1
ATOM 3601 C C . GLU A 1 470 ? 46.492 -18.175 14.273 1.00 32.34 470 GLU A C 1
ATOM 3603 O O . GLU A 1 470 ? 45.967 -17.089 14.030 1.00 32.34 470 GLU A O 1
ATOM 3608 N N . TRP A 1 471 ? 46.031 -18.999 15.215 1.00 39.97 471 TRP A N 1
ATOM 3609 C CA . TRP A 1 471 ? 45.391 -18.531 16.434 1.00 39.97 471 TRP A CA 1
ATOM 3610 C C . TRP A 1 471 ? 46.514 -18.111 17.380 1.00 39.97 471 TRP A C 1
ATOM 3612 O O . TRP A 1 471 ? 47.281 -18.976 17.795 1.00 39.97 471 TRP A O 1
ATOM 3622 N N . ASP A 1 472 ? 46.571 -16.818 17.688 1.00 36.50 472 ASP A N 1
ATOM 3623 C CA . ASP A 1 472 ? 46.807 -16.273 19.031 1.00 36.50 472 ASP A CA 1
ATOM 3624 C C . ASP A 1 472 ? 46.191 -14.867 19.136 1.00 36.50 472 ASP A C 1
ATOM 3626 O O . ASP A 1 472 ? 46.481 -14.007 18.268 1.00 36.50 472 ASP A O 1
#

Radius of gyration: 36.66 Å; chains: 1; bounding box: 95×100×94 Å

Organism: NCBI:txid2020962

pLDDT: mean 70.58, std 18.17, range [30.66, 96.0]

Sequence (472 aa):
MAPVCAVCSQDTVQGAAKKGADVCTVCKALAINEELDAPYDAAATAAPPFPTDAERRLRHHVYDAASAKLAGVRRQQVRVVSMMHSAALRLGYAYAAEQASALFRHAQESLPAPMPWAAVGAAALYVVLRKDARIVDVDAVAIASEVPVSRLVHTLQMLRTIPVASFAGIVINDPALYLGTQLASLQDALGKSPRAIPEAHAICALDPQRVEHIALDLARMCTAYQLAYLDPQPFAYAILLHALEGTVKVSLPVRALAELGPSCIERRISGQCLAAPPSGSVSTILARYAETQKMLAEHVASLPWVANRAVQKRERDRTRGKASVRRSVSRQEVAYYLQDALAVWSRAPTVAGEQCWTRRFKSQKMRIRTSAKPAPYPSYAERMQLTAADIDTLSDTEIDARLFAPQELEMYMRSDTERAMISTLKGWDESARPSARKPPPSPPHKIRIRDVPRELFTPLDLAAQTEENEWD

Foldseek 3Di:
DQDQDPPPRDSAWDQPPPPRWTARPPPRDTPPPPPPPDPPDDDDPPDPPDDDPVRVVVPPPDPPVVVVVVVVVVVLLVVLLVLLCQLCVVQVNNVLSVQLSVVLVVCVVQDDDDDPSNLSSLLSSVLSCVVVVALEALQSSCVSSVHDSVNNVVNLVVVCVGPPVSSHPDQHQQLLSQQLQLLVLLLVVCVVPVPLFVCSVVSNPDDSVQLSVLLVLLSVVCVLQVVRVANSQLLSQLSSQLSSLLRVLFRGPLLSSLCCRQVSQCDDDPPGDPVHHRDDDSVSSVVSNVVSLVLLQLLLLPDPVNVPDDQDPVLCVVCVPPPDRRHDGDSSSSSNCVVVSSVVVVPDPSDPDNHNSCCVPVVVVDPDDDDDDDDDDDDVCVVVVPDPVCVVVDDPVVVCCVCPVPCNVVVVDDDPVRVVVVCVVVVVPPVPDDPDDDDDPDDPDDDDDDDDDDDPDDPDDPVPPPDDDDDD

Secondary structure (DSSP, 8-state):
-----TTT--S-EEE-TTTS-EEETTT--EE--------S------PPPPPPHHHHHHTTS---HHHHHHHHHHHHHHHHHHHHHHHHHHTT-TTHHHHHHHHHHHHHHHSPSS--HHHHHHHHHHHHHHHTT----HHHHHHHHT--HHHHHHHHHHHHHS--GGGTT--SS-THHHHHHHHHHHHHHHHH-GGG-TTHHHHHTS-HHHHHHHHHHHHHHHHHTTGGGS-HHHHHHHHHHHHHHHHHTS---HHHHHHTHHHHHS---TTS---PPP---HHHHHHHHHHHHHHHHHHHHTSHHHHTSPPPHHHHHHHTT-S-------HHHHHHHHHHHHHHHHHS---SS---HHHHHHGGG--S----PPPSS--HHHHTT--TTTTTTS-HHHHHHHHS-TTHHHHHSPPHHHHHHHHHHTT--GGG------PPPPPP-----------S-----GGGS-------